Protein AF-A0A1Y3KFP3-F1 (afdb_monomer_lite)

Secondary structure (DSSP, 8-state):
--SHHHHHHHHHHHHHTBGGGGTT--HHHHHHHHHHHHHHHHT-TTTTT-TTS-SEEEEESS-SS-TTS-EE--STTTEEEEEHHHHHHHTT----TTSS-EE-GGG--GGGB--TT--HHHHHHHHHHHHTHHHHHHHHHHHHS----HHHHHHHHHHHHTT-TTSPPPSS---HHHHTTS-HHHHHHHHHHHTT-SS-----GGG-PPPPHHHHHHHHHHHHHHHSPTTHHHHHHHHHHHHHHHHHHHHHHTT-HHHHSSTTS---TT-B---B----TT-TT---HHHHHHHHHHHHTEEE-TTS-EEEE-HHHHHHHHHTT----HHHHHHHHHTTB-GGGSS-BPPPP-HHHHHHTTT-HHHHHHHHHHHHHHHHHHHHHTTSS-HHHHHHHHHHHHHHHHHHHHHHHHHHHTSHHHHTS-PPP----HHHHS-TT-PPPP-

Organism: Pseudomonas putida (NCBI:txid303)

Foldseek 3Di:
DPDPLLVVLLVLCVVLQFLCLAPPDFLVQSVLSVVQVVVLVLLVQCLPPHPPNRQWDWAFLQDCQAPQRKGFHPTNLGTATAGPVLSVVCHRYGFDPLGGDIGGNVRDDPLGGHDPPRDSVNSVVSNCVVRPPRVVVNVVVVVVPPCVDVQLVLLVVLLVLCPPPQWDHDPDRDDSVRSSVDDSVVSQCSSCRRNVHPDRPDPPSVVRQNAALLLRLLVRLVVNLPPPDDDDLNVLSLLLNLLSQLLLQLCVLVVHCNNVSDPPHADLPPWGANQFAQDPVVCPPDDDPVNSVVLSCCQAQNDADPVRHGPGHHSSSLSVCSSSNHDHPLVRNLVSRLSRGDLLRLAIQDAQDDPVLCVVQVVDLVSSLVVSCVSCVVNVCSCVSSVSDDPVSNVVNSVSNLVSNQVNLVVVVVCVCVDCVCVVVVDDDDADDSSSRDRSVPDPPDD

Structure (mmCIF, N/CA/C/O backbone):
data_AF-A0A1Y3KFP3-F1
#
_entry.id   AF-A0A1Y3KFP3-F1
#
loop_
_atom_site.group_PDB
_atom_site.id
_atom_site.type_symbol
_atom_site.label_atom_id
_atom_site.label_alt_id
_atom_site.label_comp_id
_atom_site.label_asym_id
_atom_site.label_entity_id
_atom_site.label_seq_id
_atom_site.pdbx_PDB_ins_code
_atom_site.Cartn_x
_atom_site.Cartn_y
_atom_site.Cartn_z
_atom_site.occupancy
_atom_site.B_iso_or_equiv
_atom_site.auth_seq_id
_atom_site.auth_comp_id
_atom_site.auth_asym_id
_atom_site.auth_atom_id
_atom_site.pdbx_PDB_model_num
ATOM 1 N N . MET A 1 1 ? -2.048 -7.678 27.050 1.00 57.66 1 MET A N 1
ATOM 2 C CA . MET A 1 1 ? -2.570 -6.434 26.429 1.00 57.66 1 MET A CA 1
ATOM 3 C C . MET A 1 1 ? -1.671 -5.205 26.623 1.00 57.66 1 MET A C 1
ATOM 5 O O . MET A 1 1 ? -1.958 -4.173 26.031 1.00 57.66 1 MET A O 1
ATOM 9 N N . GLU A 1 2 ? -0.547 -5.296 27.348 1.00 65.06 2 GLU A N 1
ATOM 10 C CA . GLU A 1 2 ? 0.433 -4.199 27.520 1.00 65.06 2 GLU A CA 1
ATOM 11 C C .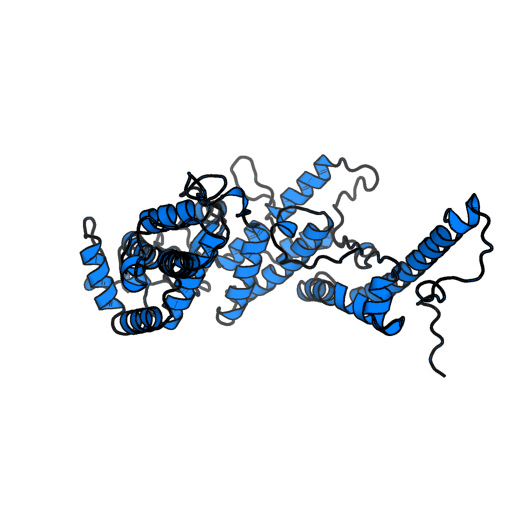 GLU A 1 2 ? 1.351 -3.968 26.297 1.00 65.06 2 GLU A C 1
ATOM 13 O O . GLU A 1 2 ? 2.466 -3.466 26.418 1.00 65.06 2 GLU A O 1
ATOM 18 N N . SER A 1 3 ? 0.913 -4.358 25.097 1.00 78.81 3 SER A N 1
ATOM 19 C CA . SER A 1 3 ? 1.638 -4.103 23.850 1.00 78.81 3 SER A CA 1
ATOM 20 C C . SER A 1 3 ? 1.106 -2.844 23.165 1.00 78.81 3 SER A C 1
ATOM 22 O O . SER A 1 3 ? -0.025 -2.420 23.404 1.00 78.81 3 SER A O 1
ATOM 24 N N . ALA A 1 4 ? 1.898 -2.255 22.264 1.00 84.25 4 ALA A N 1
ATOM 25 C CA . ALA A 1 4 ? 1.463 -1.102 21.472 1.00 84.25 4 ALA A CA 1
ATOM 26 C C . ALA A 1 4 ? 0.189 -1.404 20.655 1.00 84.25 4 ALA A C 1
ATOM 28 O O . ALA A 1 4 ? -0.710 -0.566 20.581 1.00 84.25 4 ALA A O 1
ATOM 29 N N . PHE A 1 5 ? 0.078 -2.623 20.114 1.00 88.94 5 PHE A N 1
ATOM 30 C CA . PHE A 1 5 ? -1.123 -3.090 19.423 1.00 88.94 5 PHE A CA 1
ATOM 31 C C . PHE A 1 5 ? -2.320 -3.258 20.371 1.00 88.94 5 PHE A C 1
ATOM 33 O O . PHE A 1 5 ? -3.397 -2.743 20.085 1.00 88.94 5 PHE A O 1
ATOM 40 N N . GLY A 1 6 ? -2.133 -3.884 21.540 1.00 88.94 6 GLY A N 1
ATOM 41 C CA . GLY A 1 6 ? -3.196 -4.010 22.544 1.00 88.94 6 GLY A CA 1
ATOM 42 C C . GLY A 1 6 ? -3.701 -2.650 23.028 1.00 88.94 6 GLY A C 1
ATOM 43 O O . GLY A 1 6 ? -4.903 -2.441 23.200 1.00 88.94 6 GLY A O 1
ATOM 44 N N . GLY A 1 7 ? -2.793 -1.682 23.165 1.00 90.38 7 GLY A N 1
ATOM 45 C CA . GLY A 1 7 ? -3.159 -0.306 23.453 1.00 90.38 7 GLY A CA 1
ATOM 46 C C . GLY A 1 7 ? -3.977 0.337 22.330 1.00 90.38 7 GLY A C 1
ATOM 47 O O . GLY A 1 7 ? -5.015 0.939 22.601 1.00 90.38 7 GLY A O 1
ATOM 48 N N . TRP A 1 8 ? -3.559 0.143 21.081 1.00 93.12 8 TRP A N 1
ATOM 49 C CA . TRP A 1 8 ? -4.282 0.632 19.913 1.00 93.12 8 TRP A CA 1
ATOM 50 C C . TRP A 1 8 ? -5.688 0.018 19.782 1.00 93.12 8 TRP A C 1
ATOM 52 O O . TRP A 1 8 ? -6.617 0.751 19.440 1.00 93.12 8 TRP A O 1
ATOM 62 N N . LEU A 1 9 ? -5.881 -1.266 20.122 1.00 94.56 9 LEU A N 1
ATOM 63 C CA . LEU A 1 9 ? -7.207 -1.903 20.150 1.00 94.56 9 LEU A CA 1
ATOM 64 C C . LEU A 1 9 ? -8.147 -1.208 21.150 1.00 94.56 9 LEU A C 1
ATOM 66 O O . LEU A 1 9 ? -9.296 -0.881 20.842 1.00 94.56 9 LEU A O 1
ATOM 70 N N . ILE A 1 10 ? -7.663 -0.929 22.357 1.00 94.94 10 ILE A N 1
ATOM 71 C CA . ILE A 1 10 ? -8.470 -0.216 23.352 1.00 94.94 10 ILE A CA 1
ATOM 72 C C . ILE A 1 10 ? -8.843 1.180 22.832 1.00 94.94 10 ILE A C 1
ATOM 74 O O . ILE A 1 10 ? -10.002 1.587 22.923 1.00 94.94 10 ILE A O 1
ATOM 78 N N . ASP A 1 11 ? -7.891 1.884 22.217 1.00 94.06 11 ASP A N 1
ATOM 79 C CA . ASP A 1 11 ? -8.125 3.226 21.685 1.00 94.06 11 ASP A CA 1
ATOM 80 C C . ASP A 1 11 ? -9.134 3.223 20.519 1.00 94.06 11 ASP A C 1
ATOM 82 O O . ASP A 1 11 ? -9.954 4.137 20.430 1.00 94.06 11 ASP A O 1
ATOM 86 N N . GLN A 1 12 ? -9.145 2.203 19.647 1.00 95.31 12 GLN A N 1
ATOM 87 C CA . GLN A 1 12 ? -10.178 2.094 18.604 1.00 95.31 12 GLN A CA 1
ATOM 88 C C . GLN A 1 12 ? -11.569 1.853 19.197 1.00 95.31 12 GLN A C 1
ATOM 90 O O . GLN A 1 12 ? -12.522 2.484 18.747 1.00 95.31 12 GLN A O 1
ATOM 95 N N . ALA A 1 13 ? -11.692 1.012 20.229 1.00 96.62 13 ALA A N 1
ATOM 96 C CA . ALA A 1 13 ? -12.974 0.775 20.897 1.00 96.62 13 ALA A CA 1
ATOM 97 C C . ALA A 1 13 ? -13.524 2.065 21.524 1.00 96.62 13 ALA A C 1
ATOM 99 O O . ALA A 1 13 ? -14.696 2.396 21.348 1.00 96.62 13 ALA A O 1
ATOM 100 N N . ILE A 1 14 ? -12.658 2.824 22.209 1.00 96.62 14 ILE A N 1
ATOM 101 C CA . ILE A 1 14 ? -13.006 4.126 22.793 1.00 96.62 14 ILE A CA 1
ATOM 102 C C . ILE A 1 14 ? -13.471 5.088 21.698 1.00 96.62 14 ILE A C 1
ATOM 104 O O . ILE A 1 14 ? -14.526 5.700 21.834 1.00 96.62 14 ILE A O 1
ATOM 108 N N . ARG A 1 15 ? -12.725 5.189 20.590 1.00 94.69 15 ARG A N 1
ATOM 109 C CA . ARG A 1 15 ? -13.080 6.060 19.459 1.00 94.69 15 ARG A CA 1
ATOM 110 C C . ARG A 1 15 ? -14.393 5.661 18.788 1.00 94.69 15 ARG A C 1
ATOM 112 O O . ARG A 1 15 ? -15.120 6.544 18.353 1.00 94.69 15 ARG A O 1
ATOM 119 N N . ALA A 1 16 ? -14.687 4.365 18.707 1.00 96.00 16 ALA A N 1
ATOM 120 C CA . ALA A 1 16 ? -15.948 3.842 18.185 1.00 96.00 16 ALA A CA 1
ATOM 121 C C . ALA A 1 16 ? -17.127 4.025 19.158 1.00 96.00 16 ALA A C 1
ATOM 123 O O . ALA A 1 16 ? -18.282 3.909 18.757 1.00 96.00 16 ALA A O 1
ATOM 124 N N . GLY A 1 17 ? -16.854 4.247 20.449 1.00 96.81 17 GLY A N 1
ATOM 125 C CA . GLY A 1 17 ? -17.867 4.262 21.507 1.00 96.81 17 GLY A CA 1
ATOM 126 C C . GLY A 1 17 ? -18.445 2.878 21.836 1.00 96.81 17 GLY A C 1
ATOM 127 O O . GLY A 1 17 ? -19.454 2.777 22.536 1.00 96.81 17 GLY A O 1
ATOM 128 N N . THR A 1 18 ? -17.845 1.791 21.341 1.00 97.88 18 THR A N 1
ATOM 129 C CA . THR A 1 18 ? -18.325 0.417 21.552 1.00 97.88 18 THR A CA 1
ATOM 130 C C . THR A 1 18 ? -17.238 -0.620 21.269 1.00 97.88 18 THR A C 1
ATOM 132 O O . THR A 1 18 ? -16.435 -0.459 20.351 1.00 97.88 18 THR A O 1
ATOM 135 N N . VAL A 1 19 ? -17.241 -1.732 22.013 1.00 97.62 19 VAL A N 1
ATOM 136 C CA . VAL A 1 19 ? -16.383 -2.896 21.700 1.00 97.62 19 VAL A CA 1
ATOM 137 C C . VAL A 1 19 ? -16.916 -3.722 20.525 1.00 97.62 19 VAL A C 1
ATOM 139 O O . VAL A 1 19 ? -16.177 -4.514 19.950 1.00 97.62 19 VAL A O 1
ATOM 142 N N . GLN A 1 20 ? -18.165 -3.491 20.095 1.00 97.69 20 GLN A N 1
ATOM 143 C CA . GLN A 1 20 ? -18.739 -4.164 18.922 1.00 97.69 20 GLN A CA 1
ATOM 144 C C . GLN A 1 20 ? -18.035 -3.836 17.607 1.00 97.69 20 GLN A C 1
ATOM 146 O O . GLN A 1 20 ? -18.266 -4.531 16.626 1.00 97.69 20 GLN A O 1
ATOM 151 N N . THR A 1 21 ? -17.143 -2.844 17.576 1.00 97.69 21 THR A N 1
ATOM 152 C CA . THR A 1 21 ? -16.279 -2.611 16.413 1.00 97.69 21 THR A CA 1
ATOM 153 C C . THR A 1 21 ? -15.485 -3.868 16.022 1.00 97.69 21 THR A C 1
ATOM 155 O O . THR A 1 21 ? -15.180 -4.064 14.856 1.00 97.69 21 THR A O 1
ATOM 158 N N . TYR A 1 22 ? -15.235 -4.789 16.957 1.00 97.69 22 TYR A N 1
ATOM 159 C CA . TYR A 1 22 ? -14.555 -6.065 16.703 1.00 97.69 22 TYR A CA 1
ATOM 160 C C . TYR A 1 22 ? -15.480 -7.226 16.331 1.00 97.69 22 TYR A C 1
ATOM 162 O O . TYR A 1 22 ? -15.076 -8.383 16.378 1.00 97.69 22 TYR A O 1
ATOM 170 N N . GLN A 1 23 ? -16.750 -6.968 16.026 1.00 96.31 23 GLN A N 1
ATOM 171 C CA . GLN A 1 23 ? -17.697 -8.040 15.744 1.00 96.31 23 GLN A CA 1
ATOM 172 C C . GLN A 1 23 ? -17.232 -8.911 14.567 1.00 96.31 23 GLN A C 1
ATOM 174 O O . GLN A 1 23 ? -16.958 -8.405 13.482 1.00 96.31 23 GLN A O 1
ATOM 179 N N . GLY A 1 24 ? -17.209 -10.228 14.784 1.00 92.94 24 GLY A N 1
ATOM 180 C CA . GLY A 1 24 ? -16.856 -11.214 13.760 1.00 92.94 24 GLY A CA 1
ATOM 181 C C . GLY A 1 24 ? -15.355 -11.406 13.539 1.00 92.94 24 GLY A C 1
ATOM 182 O O . GLY A 1 24 ? -14.994 -12.067 12.573 1.00 92.94 24 GLY A O 1
ATOM 183 N N . ILE A 1 25 ? -14.494 -10.835 14.390 1.00 95.12 25 ILE A N 1
ATOM 184 C CA . ILE A 1 25 ? -13.062 -11.141 14.372 1.00 95.12 25 ILE A CA 1
ATOM 185 C C . ILE A 1 25 ? -12.765 -12.418 15.165 1.00 95.12 25 ILE A C 1
ATOM 187 O O . ILE A 1 25 ? -13.318 -12.619 16.245 1.00 95.12 25 ILE A O 1
ATOM 191 N N . ASP A 1 26 ? -11.876 -13.243 14.629 1.00 94.88 26 ASP A N 1
ATOM 192 C CA . ASP A 1 26 ? -11.312 -14.436 15.256 1.00 94.88 26 ASP A CA 1
ATOM 193 C C . ASP A 1 26 ? -9.840 -14.210 15.656 1.00 94.88 26 ASP A C 1
ATOM 195 O O . ASP A 1 26 ? -9.251 -13.150 15.395 1.00 94.88 26 ASP A O 1
ATOM 199 N N . ALA A 1 27 ? -9.225 -15.202 16.303 1.00 93.69 27 ALA A N 1
ATOM 200 C CA . ALA A 1 27 ? -7.817 -15.150 16.697 1.00 93.69 27 ALA A CA 1
ATOM 201 C C . ALA A 1 27 ? -6.873 -14.895 15.503 1.00 93.69 27 ALA A C 1
ATOM 203 O O . ALA A 1 27 ? -5.928 -14.106 15.606 1.00 93.69 27 ALA A O 1
ATOM 204 N N . GLU A 1 28 ? -7.148 -15.495 14.339 1.00 93.56 28 GLU A N 1
ATOM 205 C CA . GLU A 1 28 ? -6.372 -15.255 13.118 1.00 93.56 28 GLU A CA 1
ATOM 206 C C . GLU A 1 28 ? -6.502 -13.797 12.646 1.00 93.56 28 GLU A C 1
ATOM 208 O O . GLU A 1 28 ? -5.515 -13.148 12.281 1.00 93.56 28 GLU A O 1
ATOM 213 N N . GLY A 1 29 ? -7.710 -13.243 12.698 1.00 94.50 29 GLY A N 1
ATOM 214 C CA . GLY A 1 29 ? -7.989 -11.848 12.407 1.00 94.50 29 GLY A CA 1
ATOM 215 C C . GLY A 1 29 ? -7.211 -10.899 13.316 1.00 94.50 29 GLY A C 1
ATOM 216 O O . GLY A 1 29 ? -6.668 -9.906 12.825 1.00 94.50 29 GLY A O 1
ATOM 217 N N . LEU A 1 30 ? -7.086 -11.221 14.608 1.00 95.06 30 LEU A N 1
ATOM 218 C CA . LEU A 1 30 ? -6.266 -10.460 15.557 1.00 95.06 30 LEU A CA 1
ATOM 219 C C . LEU A 1 30 ? -4.775 -10.497 15.187 1.00 95.06 30 LEU A C 1
ATOM 221 O O . LEU A 1 30 ? -4.135 -9.443 15.179 1.00 95.06 30 LEU A O 1
ATOM 225 N N . HIS A 1 31 ? -4.232 -11.654 14.787 1.00 92.69 31 HIS A N 1
ATOM 226 C CA . HIS A 1 31 ? -2.849 -11.756 14.288 1.00 92.69 31 HIS A CA 1
ATOM 227 C C . HIS A 1 31 ? -2.620 -10.934 13.024 1.00 92.69 31 HIS A C 1
ATOM 229 O O . HIS A 1 31 ? -1.636 -10.197 12.921 1.00 92.69 31 HIS A O 1
ATOM 235 N N . ARG A 1 32 ? -3.542 -11.019 12.058 1.00 93.81 32 ARG A N 1
ATOM 236 C CA . ARG A 1 32 ? -3.477 -10.225 10.823 1.00 93.81 32 ARG A CA 1
ATOM 237 C C . ARG A 1 32 ? -3.508 -8.730 11.136 1.00 93.81 32 ARG A C 1
ATOM 239 O O . ARG A 1 32 ? -2.790 -7.956 10.509 1.00 93.81 32 ARG A O 1
ATOM 246 N N . MET A 1 33 ? -4.298 -8.321 12.124 1.00 94.50 33 MET A N 1
ATOM 247 C CA . MET A 1 33 ? -4.354 -6.938 12.581 1.00 94.50 33 MET A CA 1
ATOM 248 C C . MET A 1 33 ? -3.086 -6.466 13.300 1.00 94.50 33 MET A C 1
ATOM 250 O O . MET A 1 33 ? -2.658 -5.338 13.051 1.00 94.50 33 MET A O 1
ATOM 254 N N . ASP A 1 34 ? -2.467 -7.292 14.145 1.00 93.31 34 ASP A N 1
ATOM 255 C CA . ASP A 1 34 ? -1.180 -6.957 14.773 1.00 93.31 34 ASP A CA 1
ATOM 256 C C . ASP A 1 34 ? -0.083 -6.811 13.708 1.00 93.31 34 ASP A C 1
ATOM 258 O O . ASP A 1 34 ? 0.639 -5.811 13.656 1.00 93.31 34 ASP A O 1
ATOM 262 N N . ALA A 1 35 ? -0.031 -7.748 12.755 1.00 91.62 35 ALA A N 1
ATOM 263 C CA . ALA A 1 35 ? 0.877 -7.676 11.614 1.00 91.62 35 ALA A CA 1
ATOM 264 C C . ALA A 1 35 ? 0.661 -6.396 10.788 1.00 91.62 35 ALA A C 1
ATOM 266 O O . ALA A 1 35 ? 1.630 -5.727 10.420 1.00 91.62 35 ALA A O 1
ATOM 267 N N . GLN A 1 36 ? -0.598 -6.021 10.554 1.00 93.50 36 GLN A N 1
ATOM 268 C CA . GLN A 1 36 ? -0.982 -4.805 9.844 1.00 93.50 36 GLN A CA 1
ATOM 269 C C . GLN A 1 36 ? -0.565 -3.537 10.609 1.00 93.50 36 GLN A C 1
ATOM 271 O O . GLN A 1 36 ? 0.007 -2.612 10.028 1.00 93.50 36 GLN A O 1
ATOM 276 N N . TYR A 1 37 ? -0.777 -3.507 11.926 1.00 93.12 37 TYR A N 1
ATOM 277 C CA . TYR A 1 37 ? -0.321 -2.425 12.798 1.00 93.12 37 TYR A CA 1
ATOM 278 C C . TYR A 1 37 ? 1.205 -2.273 12.756 1.00 93.12 37 TYR A C 1
ATOM 280 O O . TYR A 1 37 ? 1.731 -1.168 12.569 1.00 93.12 37 TYR A O 1
ATOM 288 N N . ALA A 1 38 ? 1.931 -3.387 12.860 1.00 90.19 38 ALA A N 1
ATOM 289 C CA . ALA A 1 38 ? 3.382 -3.406 12.750 1.00 90.19 38 ALA A CA 1
ATOM 290 C C . ALA A 1 38 ? 3.859 -2.956 11.358 1.00 90.19 38 ALA A C 1
ATOM 292 O O . ALA A 1 38 ? 4.837 -2.210 11.261 1.00 90.19 38 ALA A O 1
ATOM 293 N N . TYR A 1 39 ? 3.173 -3.367 10.288 1.00 92.44 39 TYR A N 1
ATOM 294 C CA . TYR A 1 39 ? 3.467 -2.954 8.916 1.00 92.44 39 TYR A CA 1
ATOM 295 C C . TYR A 1 39 ? 3.343 -1.434 8.743 1.00 92.44 39 TYR A C 1
ATOM 297 O O . TYR A 1 39 ? 4.305 -0.800 8.303 1.00 92.44 39 TYR A O 1
ATOM 305 N N . THR A 1 40 ? 2.247 -0.814 9.201 1.00 91.94 40 THR A N 1
ATOM 306 C CA . THR A 1 40 ? 2.086 0.651 9.158 1.00 91.94 40 THR A CA 1
ATOM 307 C C . THR A 1 40 ? 3.248 1.371 9.851 1.00 91.94 40 THR A C 1
ATOM 309 O O . THR A 1 40 ? 3.773 2.360 9.338 1.00 91.94 40 THR A O 1
ATOM 312 N N . LYS A 1 41 ? 3.717 0.863 11.000 1.00 87.69 41 LYS A N 1
ATOM 313 C CA . LYS A 1 41 ? 4.857 1.460 11.718 1.00 87.69 41 LYS A CA 1
ATOM 314 C C . LYS A 1 41 ? 6.199 1.250 11.013 1.00 87.69 41 LYS A C 1
ATOM 316 O O . LYS A 1 41 ? 7.036 2.153 11.055 1.00 87.69 41 LYS A O 1
ATOM 321 N N . LYS A 1 42 ? 6.375 0.130 10.303 1.00 87.81 42 LYS A N 1
ATOM 322 C CA . LYS A 1 42 ? 7.539 -0.164 9.442 1.00 87.81 42 LYS A CA 1
ATOM 323 C C . LYS A 1 42 ? 7.566 0.632 8.133 1.00 87.81 42 LYS A C 1
ATOM 325 O O . LYS A 1 42 ? 8.570 0.574 7.424 1.00 87.81 42 LYS A O 1
ATOM 330 N N . CYS A 1 43 ? 6.507 1.372 7.806 1.00 87.81 43 CYS A N 1
ATOM 331 C CA . CYS A 1 43 ? 6.516 2.335 6.701 1.00 87.81 43 CYS A CA 1
ATOM 332 C C . CYS A 1 43 ? 7.200 3.661 7.086 1.00 87.81 43 CYS A C 1
ATOM 334 O O . CYS A 1 43 ? 7.413 4.516 6.232 1.00 87.81 43 CYS A O 1
ATOM 336 N N . PHE A 1 44 ? 7.531 3.845 8.373 1.00 84.44 44 PHE A N 1
ATOM 337 C CA . PHE A 1 44 ? 8.316 4.967 8.905 1.00 84.44 44 PHE A CA 1
ATOM 338 C C . PHE A 1 44 ? 7.792 6.371 8.569 1.00 84.44 44 PHE A C 1
ATOM 340 O O . PHE A 1 44 ? 8.511 7.347 8.722 1.00 84.44 44 PHE A O 1
ATOM 347 N N . GLY A 1 45 ? 6.508 6.516 8.224 1.00 80.50 45 GLY A N 1
ATOM 348 C CA . GLY A 1 45 ? 5.902 7.809 7.872 1.00 80.50 45 GLY A CA 1
ATOM 349 C C . GLY A 1 45 ? 5.934 8.883 8.970 1.00 80.50 45 GLY A C 1
ATOM 350 O O . GLY A 1 45 ? 5.539 10.016 8.720 1.00 80.50 45 GLY A O 1
ATOM 351 N N . TRP A 1 46 ? 6.364 8.534 10.182 1.00 78.94 46 TRP A N 1
ATOM 352 C CA . TRP A 1 46 ? 6.524 9.419 11.337 1.00 78.94 46 TRP A CA 1
ATOM 353 C C . TRP A 1 46 ? 7.938 10.008 11.466 1.00 78.94 46 TRP A C 1
ATOM 355 O O . TRP A 1 46 ? 8.132 10.921 12.267 1.00 78.94 46 TRP A O 1
ATOM 365 N N . VAL A 1 47 ? 8.919 9.501 10.708 1.00 75.12 47 VAL A N 1
ATOM 366 C CA . VAL A 1 47 ? 10.340 9.863 10.835 1.00 75.12 47 VAL A CA 1
ATOM 367 C C . VAL A 1 47 ? 10.576 11.356 10.593 1.00 75.12 47 VAL A C 1
ATOM 369 O O . VAL A 1 47 ? 11.200 12.010 11.423 1.00 75.12 47 VAL A O 1
ATOM 372 N N . ASP A 1 48 ? 10.012 11.918 9.524 1.00 68.81 48 ASP A N 1
ATOM 373 C CA . ASP A 1 48 ? 10.312 13.300 9.119 1.00 68.81 48 ASP A CA 1
ATOM 374 C C . ASP A 1 48 ? 9.508 14.362 9.889 1.00 68.81 48 ASP A C 1
ATOM 376 O O . ASP A 1 48 ? 9.910 15.521 9.975 1.00 68.81 48 ASP A O 1
ATOM 380 N N . LYS A 1 49 ? 8.337 13.997 10.429 1.00 67.56 49 LYS A N 1
ATOM 381 C CA . LYS A 1 49 ? 7.367 14.952 11.009 1.00 67.56 49 LYS A CA 1
ATOM 382 C C . LYS A 1 49 ? 7.060 14.726 12.490 1.00 67.56 49 LYS A C 1
ATOM 384 O O . LYS A 1 49 ? 6.317 15.517 13.076 1.00 67.56 49 LYS A O 1
ATOM 389 N N . GLY A 1 50 ? 7.632 13.683 13.087 1.00 64.12 50 GLY A N 1
ATOM 390 C CA . GLY A 1 50 ? 7.355 13.252 14.452 1.00 64.12 50 GLY A CA 1
ATOM 391 C C . GLY A 1 50 ? 6.082 12.409 14.577 1.00 64.12 50 GLY A C 1
ATOM 392 O O . GLY A 1 50 ? 5.227 12.375 13.687 1.00 64.12 50 GLY A O 1
ATOM 393 N N . GLN A 1 51 ? 5.957 11.722 15.717 1.00 62.88 51 GLN A N 1
ATOM 394 C CA . GLN A 1 51 ? 4.791 10.892 16.028 1.00 62.88 51 GLN A CA 1
ATOM 395 C C . GLN A 1 51 ? 3.505 11.730 16.045 1.00 62.88 51 GLN A C 1
ATOM 397 O O . GLN A 1 51 ? 3.453 12.799 16.651 1.00 62.88 51 GLN A O 1
ATOM 402 N N . GLY A 1 52 ? 2.460 11.239 15.376 1.00 61.50 52 GLY A N 1
ATOM 403 C CA . GLY A 1 52 ? 1.157 11.911 15.290 1.00 61.50 52 GLY A CA 1
ATOM 404 C C . GLY A 1 52 ? 0.987 12.790 14.047 1.00 61.50 52 GLY A C 1
ATOM 405 O O . GLY A 1 52 ? -0.128 13.217 13.751 1.00 61.50 52 GLY A O 1
ATOM 406 N N . LYS A 1 53 ? 2.058 12.999 13.273 1.00 72.12 53 LYS A N 1
ATOM 407 C CA . LYS A 1 53 ? 2.022 13.585 11.920 1.00 72.12 53 LYS A CA 1
ATOM 408 C C . LYS A 1 53 ? 2.441 12.565 10.859 1.00 72.12 53 LYS A C 1
ATOM 410 O O . LYS A 1 53 ? 2.982 12.932 9.816 1.00 72.12 53 LYS A O 1
ATOM 415 N N . ASP A 1 54 ? 2.189 11.292 11.162 1.00 84.38 54 ASP A N 1
ATOM 416 C CA . ASP A 1 54 ? 2.538 10.136 10.350 1.00 84.38 54 ASP A CA 1
ATOM 417 C C . ASP A 1 54 ? 1.975 10.300 8.927 1.00 84.38 54 ASP A C 1
ATOM 419 O O . ASP A 1 54 ? 0.789 10.581 8.742 1.00 84.38 54 ASP A O 1
ATOM 423 N N . LEU A 1 55 ? 2.817 10.092 7.912 1.00 91.31 55 LEU A N 1
ATOM 424 C CA . LEU A 1 55 ? 2.397 10.053 6.509 1.00 91.31 55 LEU A CA 1
ATOM 425 C C . LEU A 1 55 ? 1.396 8.919 6.240 1.00 91.31 55 LEU A C 1
ATOM 427 O O . LEU A 1 55 ? 0.523 9.052 5.379 1.00 91.31 55 LEU A O 1
ATOM 431 N N . PHE A 1 56 ? 1.518 7.831 7.000 1.00 94.25 56 PHE A N 1
ATOM 432 C CA . PHE A 1 56 ? 0.719 6.621 6.877 1.00 94.25 56 PHE A CA 1
ATOM 433 C C . PHE A 1 56 ? -0.109 6.378 8.132 1.00 94.25 56 PHE A C 1
ATOM 435 O O . PHE A 1 56 ? 0.373 6.556 9.251 1.00 94.25 56 PHE A O 1
ATOM 442 N N . GLN A 1 57 ? -1.352 5.946 7.948 1.00 93.00 57 GLN A N 1
ATOM 443 C CA . GLN A 1 57 ? -2.274 5.622 9.033 1.00 93.00 57 GLN A CA 1
ATOM 444 C C . GLN A 1 57 ? -3.024 4.330 8.724 1.00 93.00 57 GLN A C 1
ATOM 446 O O . GLN A 1 57 ? -3.214 3.985 7.562 1.00 93.00 57 GLN A O 1
ATOM 451 N N . LEU A 1 58 ? -3.502 3.652 9.769 1.00 94.25 58 LEU A N 1
ATOM 452 C CA . LEU A 1 58 ? -4.529 2.628 9.606 1.00 94.25 58 LEU A CA 1
ATOM 453 C C . LEU A 1 58 ? -5.864 3.312 9.308 1.00 94.25 58 LEU A C 1
ATOM 455 O O . LEU A 1 58 ? -6.459 3.965 10.171 1.00 94.25 58 LEU A O 1
ATOM 459 N N . CYS A 1 59 ? -6.294 3.187 8.064 1.00 95.56 59 CYS A N 1
ATOM 460 C CA . CYS A 1 59 ? -7.524 3.738 7.528 1.00 95.56 59 CYS A CA 1
ATOM 461 C C . CYS A 1 59 ? -8.605 2.664 7.577 1.00 95.56 59 CYS A C 1
ATOM 463 O O . CYS A 1 59 ? -8.346 1.518 7.220 1.00 95.56 59 CYS A O 1
ATOM 465 N N . HIS A 1 60 ? -9.808 3.032 8.017 1.00 95.69 60 HIS A N 1
ATOM 466 C CA . HIS A 1 60 ? -10.961 2.146 7.884 1.00 95.69 60 HIS A CA 1
ATOM 467 C C . HIS A 1 60 ? -11.606 2.368 6.523 1.00 95.69 60 HIS A C 1
ATOM 469 O O . HIS A 1 60 ? -11.700 3.520 6.118 1.00 95.69 60 HIS A O 1
ATOM 475 N N . VAL A 1 61 ? -12.082 1.312 5.862 1.00 96.50 61 VAL A N 1
ATOM 476 C CA . VAL A 1 61 ? -12.876 1.405 4.624 1.00 96.50 61 VAL A CA 1
ATOM 477 C C . VAL A 1 61 ? -14.217 2.072 4.935 1.00 96.50 61 VAL A C 1
ATOM 479 O O . VAL A 1 61 ? -14.471 3.189 4.486 1.00 96.50 61 VAL A O 1
ATOM 482 N N . GLN A 1 62 ? -15.036 1.435 5.777 1.00 95.25 62 GLN A N 1
ATOM 483 C CA . GLN A 1 62 ? -16.207 2.070 6.387 1.00 95.25 62 GLN A CA 1
ATOM 484 C C . GLN A 1 62 ? -15.770 2.932 7.577 1.00 95.25 62 GLN A C 1
ATOM 486 O O . GLN A 1 62 ? -15.017 2.435 8.413 1.00 95.25 62 GLN A O 1
ATOM 491 N N . PRO A 1 63 ? -16.225 4.190 7.714 1.00 94.56 63 PRO A N 1
ATOM 492 C CA . PRO A 1 63 ? -15.820 5.044 8.826 1.00 94.56 63 PRO A CA 1
ATOM 493 C C . PRO A 1 63 ? -16.032 4.375 10.187 1.00 94.56 63 PRO A C 1
ATOM 495 O O . PRO A 1 63 ? -17.104 3.839 10.456 1.00 94.56 63 PRO A O 1
ATOM 498 N N . LEU A 1 64 ? -15.035 4.467 11.074 1.00 95.19 64 LEU A N 1
ATOM 499 C CA . LEU A 1 64 ? -15.139 3.930 12.438 1.00 95.19 64 LEU A CA 1
ATOM 500 C C . LEU A 1 64 ? -16.357 4.497 13.185 1.00 95.19 64 LEU A C 1
ATOM 502 O O . LEU A 1 64 ? -17.012 3.782 13.933 1.00 95.19 64 LEU A O 1
ATOM 506 N N . VAL A 1 65 ? -16.673 5.772 12.942 1.00 95.25 65 VAL A N 1
ATOM 507 C CA . VAL A 1 65 ? -17.915 6.417 13.379 1.00 95.25 65 VAL A CA 1
ATOM 508 C C . VAL A 1 65 ? -18.546 7.102 12.171 1.00 95.25 65 VAL A C 1
ATOM 510 O O . VAL A 1 65 ? -18.066 8.145 11.713 1.00 95.25 65 VAL A O 1
ATOM 513 N N . GLY A 1 66 ? -19.592 6.488 11.627 1.00 92.50 66 GLY A N 1
ATOM 514 C CA . GLY A 1 66 ? -20.371 7.006 10.508 1.00 92.50 66 GLY A CA 1
ATOM 515 C C . GLY A 1 66 ? -21.259 8.184 10.910 1.00 92.50 66 GLY A C 1
ATOM 516 O O . GLY A 1 66 ? -21.656 8.337 12.065 1.00 92.50 66 GLY A O 1
ATOM 517 N N . ARG A 1 67 ? -21.602 9.040 9.939 1.00 90.69 67 ARG A N 1
ATOM 518 C CA . ARG A 1 67 ? -22.534 10.169 10.154 1.00 90.69 67 ARG A CA 1
ATOM 519 C C . ARG A 1 67 ? -23.956 9.726 10.490 1.00 90.69 67 ARG A C 1
ATOM 521 O O . ARG A 1 67 ? -24.692 10.475 11.117 1.00 90.69 67 ARG A O 1
ATOM 528 N N . ASP A 1 68 ? -24.325 8.534 10.053 1.00 89.62 68 ASP A N 1
ATOM 529 C CA . ASP A 1 68 ? -25.597 7.865 10.318 1.00 89.62 68 ASP A CA 1
ATOM 530 C C . ASP A 1 68 ? -25.606 7.109 11.663 1.00 89.62 68 ASP A C 1
ATOM 532 O O . ASP A 1 68 ? -26.576 6.427 11.985 1.00 89.62 68 ASP A O 1
ATOM 536 N N . GLY A 1 69 ? -24.527 7.209 12.450 1.00 90.94 69 GLY A N 1
ATOM 537 C CA . GLY A 1 69 ? -24.351 6.469 13.698 1.00 90.94 69 GLY A CA 1
ATOM 538 C C . GLY A 1 69 ? -23.940 5.007 13.501 1.00 90.94 69 GLY A C 1
ATOM 539 O O . GLY A 1 69 ? -23.894 4.262 14.481 1.00 90.94 69 GLY A O 1
ATOM 540 N N . SER A 1 70 ? -23.647 4.577 12.268 1.00 94.38 70 SER A N 1
ATOM 541 C CA . SER A 1 70 ? -23.015 3.277 12.027 1.00 94.38 70 SER A CA 1
ATOM 542 C C . SER A 1 70 ? -21.583 3.235 12.573 1.00 94.38 70 SER A C 1
ATOM 544 O O . SER A 1 70 ? -20.920 4.262 12.740 1.00 94.38 70 SER A O 1
ATOM 546 N N . VAL A 1 71 ? -21.101 2.029 12.865 1.00 96.81 71 VAL A N 1
ATOM 547 C CA . VAL A 1 71 ? -19.734 1.774 13.339 1.00 96.81 71 VAL A CA 1
ATOM 548 C C . VAL A 1 71 ? -19.050 0.837 12.354 1.00 96.81 71 VAL A C 1
ATOM 550 O O . VAL A 1 71 ? -19.450 -0.320 12.220 1.00 96.81 71 VAL A O 1
ATOM 553 N N . GLY A 1 72 ? -18.044 1.333 11.634 1.00 96.69 72 GLY A N 1
ATOM 554 C CA . GLY A 1 72 ? -17.195 0.516 10.769 1.00 96.69 72 GLY A CA 1
ATOM 555 C C . GLY A 1 72 ? -16.431 -0.529 11.578 1.00 96.69 72 GLY A C 1
ATOM 556 O O . GLY A 1 72 ? -15.867 -0.207 12.619 1.00 96.69 72 GLY A O 1
ATOM 557 N N . LEU A 1 73 ? -16.399 -1.773 11.101 1.00 97.00 73 LEU A N 1
ATOM 558 C CA . LEU A 1 73 ? -15.731 -2.865 11.805 1.00 97.00 73 LEU A CA 1
ATOM 559 C C . LEU A 1 73 ? -14.208 -2.694 11.802 1.00 97.00 73 LEU A C 1
ATOM 561 O O . LEU A 1 73 ? -13.595 -2.306 10.813 1.00 97.00 73 LEU A O 1
ATOM 565 N N . THR A 1 74 ? -13.567 -3.045 12.899 1.00 96.81 74 THR A N 1
ATOM 566 C CA . THR A 1 74 ? -12.119 -3.045 13.066 1.00 96.81 74 THR A CA 1
ATOM 567 C C . THR A 1 74 ? -11.612 -4.465 12.793 1.00 96.81 74 THR A C 1
ATOM 569 O O . THR A 1 74 ? -11.292 -5.207 13.715 1.00 96.81 74 THR A O 1
ATOM 572 N N . THR A 1 75 ? -11.607 -4.857 11.513 1.00 95.38 75 THR A N 1
ATOM 573 C CA . THR A 1 75 ? -11.204 -6.190 11.016 1.00 95.38 75 THR A CA 1
ATOM 574 C C . THR A 1 75 ? -10.189 -6.075 9.868 1.00 95.38 75 THR A C 1
ATOM 576 O O . THR A 1 75 ? -10.116 -5.021 9.225 1.00 95.38 75 THR A O 1
ATOM 579 N N . PRO A 1 76 ? -9.420 -7.137 9.541 1.00 94.88 76 PRO A N 1
ATOM 580 C CA . PRO A 1 76 ? -8.416 -7.088 8.469 1.00 94.88 76 PRO A CA 1
ATOM 581 C C . PRO A 1 76 ? -8.953 -6.670 7.092 1.00 94.88 76 PRO A C 1
ATOM 583 O O . PRO A 1 76 ? -8.241 -6.011 6.337 1.00 94.88 76 PRO A O 1
ATOM 586 N N . GLY A 1 77 ? -10.196 -7.045 6.766 1.00 94.12 77 GLY A N 1
ATOM 587 C CA . GLY A 1 77 ? -10.856 -6.699 5.499 1.00 94.12 77 GLY A CA 1
ATOM 588 C C . GLY A 1 77 ? -11.448 -5.288 5.456 1.00 94.12 77 GLY A C 1
ATOM 589 O O . GLY A 1 77 ? -11.871 -4.835 4.399 1.00 94.12 77 GLY A O 1
ATOM 590 N N . ASN A 1 78 ? -11.483 -4.584 6.589 1.00 96.00 78 ASN A N 1
ATOM 591 C CA . ASN A 1 78 ? -12.040 -3.236 6.692 1.00 96.00 78 ASN A CA 1
ATOM 592 C C . ASN A 1 78 ? -10.987 -2.190 7.092 1.00 96.00 78 ASN A C 1
ATOM 594 O O . ASN A 1 78 ? -11.328 -1.029 7.302 1.00 96.00 78 ASN A O 1
ATOM 598 N N . LEU A 1 79 ? -9.717 -2.588 7.186 1.00 96.06 79 LEU A N 1
ATOM 599 C CA . LEU A 1 79 ? -8.583 -1.747 7.558 1.00 96.06 79 LEU A CA 1
ATOM 600 C C . LEU A 1 79 ? -7.461 -1.876 6.540 1.00 96.06 79 LEU A C 1
ATOM 602 O O . LEU A 1 79 ? -7.175 -2.985 6.106 1.00 96.06 79 LEU A O 1
ATOM 606 N N . PHE A 1 80 ? -6.775 -0.780 6.225 1.00 97.44 80 PHE A N 1
ATOM 607 C CA . PHE A 1 80 ? -5.575 -0.771 5.380 1.00 97.44 80 PHE A CA 1
ATOM 608 C C . PHE A 1 80 ? -4.609 0.342 5.790 1.00 97.44 80 PHE A C 1
ATOM 610 O O . PHE A 1 80 ? -5.010 1.316 6.429 1.00 97.44 80 PHE A O 1
ATOM 617 N N . THR A 1 81 ? -3.330 0.226 5.430 1.00 97.38 81 THR A N 1
ATOM 618 C CA . THR A 1 81 ? -2.371 1.330 5.584 1.00 97.38 81 THR A CA 1
ATOM 619 C C . THR A 1 81 ? -2.559 2.345 4.459 1.00 97.38 81 THR A C 1
ATOM 621 O O . THR A 1 81 ? -2.140 2.123 3.329 1.00 97.38 81 THR A O 1
ATOM 624 N N . GLY A 1 82 ? -3.193 3.477 4.747 1.00 96.38 82 GLY A N 1
ATOM 625 C CA . GLY A 1 82 ? -3.446 4.530 3.763 1.00 96.38 82 GLY A CA 1
ATOM 626 C C . GLY A 1 82 ? -2.611 5.787 3.989 1.00 96.38 82 GLY A C 1
ATOM 627 O O . GLY A 1 82 ? -1.943 5.954 5.013 1.00 96.38 82 GLY A O 1
ATOM 628 N N . VAL A 1 83 ? -2.690 6.718 3.037 1.00 95.69 83 VAL A N 1
ATOM 629 C CA . VAL A 1 83 ? -2.088 8.049 3.157 1.00 95.69 83 VAL A CA 1
ATOM 630 C C . VAL A 1 83 ? -2.940 8.896 4.101 1.00 95.69 83 VAL A C 1
ATOM 632 O O . VAL A 1 83 ? -4.131 9.128 3.862 1.00 95.69 83 VAL A O 1
ATOM 635 N N . ALA A 1 84 ? -2.318 9.407 5.163 1.00 93.56 84 ALA A N 1
ATOM 636 C CA . ALA A 1 84 ? -2.992 10.127 6.241 1.00 93.56 84 ALA A CA 1
ATOM 637 C C . ALA A 1 84 ? -3.792 11.337 5.740 1.00 93.56 84 ALA A C 1
ATOM 639 O O . ALA A 1 84 ? -4.946 11.525 6.118 1.00 93.56 84 ALA A O 1
ATOM 640 N N . LEU A 1 85 ? -3.205 12.134 4.840 1.00 92.31 85 LEU A N 1
ATOM 641 C CA . LEU A 1 85 ? -3.855 13.320 4.277 1.00 92.31 85 LEU A CA 1
ATOM 642 C C . LEU A 1 85 ? -5.150 12.968 3.531 1.00 92.31 85 LEU A C 1
ATOM 644 O O . LEU A 1 85 ? -6.155 13.663 3.661 1.00 92.31 85 LEU A O 1
ATOM 648 N N . LEU A 1 86 ? -5.132 11.893 2.743 1.00 94.00 86 LEU A N 1
ATOM 649 C CA . LEU A 1 86 ? -6.290 11.459 1.964 1.00 94.00 86 LEU A CA 1
ATOM 650 C C . LEU A 1 86 ? -7.380 10.874 2.870 1.00 94.00 86 LEU A C 1
ATOM 652 O O . LEU A 1 86 ? -8.556 11.188 2.696 1.00 94.00 86 LEU A O 1
ATOM 656 N N . ASN A 1 87 ? -6.985 10.126 3.903 1.00 94.06 87 ASN A N 1
ATOM 657 C CA . ASN A 1 87 ? -7.896 9.610 4.923 1.00 94.06 87 ASN A CA 1
ATOM 658 C C . ASN A 1 87 ? -8.605 10.747 5.676 1.00 94.06 87 ASN A C 1
ATOM 660 O O . ASN A 1 87 ? -9.823 10.742 5.832 1.00 94.06 87 ASN A O 1
ATOM 664 N N . GLN A 1 88 ? -7.860 11.782 6.073 1.00 91.94 88 GLN A N 1
ATOM 665 C CA . GLN A 1 88 ? -8.416 12.965 6.736 1.00 91.94 88 GLN A CA 1
ATOM 666 C C . GLN A 1 88 ? -9.388 13.739 5.833 1.00 91.94 88 GLN A C 1
ATOM 668 O O . GLN A 1 88 ? -10.429 14.192 6.305 1.00 91.94 88 GLN A O 1
ATOM 673 N N . LYS A 1 89 ? -9.093 13.857 4.528 1.00 90.69 89 LYS A N 1
ATOM 674 C CA . LYS A 1 89 ? -10.003 14.478 3.544 1.00 90.69 89 LYS A CA 1
ATOM 675 C C . LYS A 1 89 ? -11.311 13.697 3.370 1.00 90.69 89 LYS A C 1
ATOM 677 O O . LYS A 1 89 ? -12.364 14.307 3.129 1.00 90.69 89 LYS A O 1
ATOM 682 N N . GLN A 1 90 ? -11.258 12.368 3.470 1.00 90.69 90 GLN A N 1
ATOM 683 C CA . GLN A 1 90 ? -12.454 11.527 3.453 1.00 90.69 90 GLN A CA 1
ATOM 684 C C . GLN A 1 90 ? -13.254 11.692 4.751 1.00 90.69 90 GLN A C 1
ATOM 686 O O . GLN A 1 90 ? -14.465 11.925 4.706 1.00 90.69 90 GLN A O 1
ATOM 691 N N . GLY A 1 91 ? -12.577 11.665 5.900 1.00 90.62 91 GLY A N 1
ATOM 692 C CA . GLY A 1 91 ? -13.197 11.842 7.208 1.00 90.62 91 GLY A CA 1
ATOM 693 C C . GLY A 1 91 ? -14.245 10.763 7.489 1.00 90.62 91 GLY A C 1
ATOM 6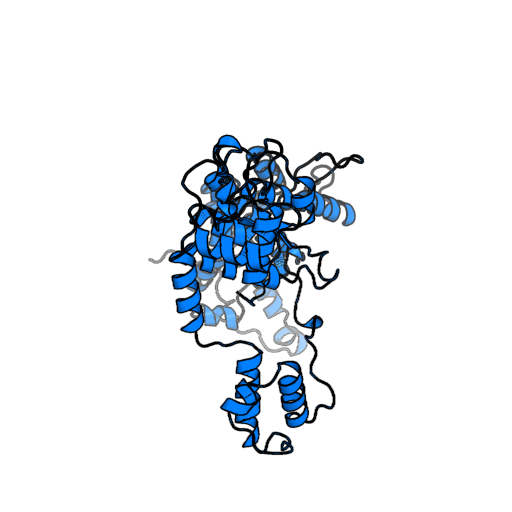94 O O . GLY A 1 91 ? -14.003 9.582 7.277 1.00 90.62 91 GLY A O 1
ATOM 695 N N . ASN A 1 92 ? -15.425 11.175 7.956 1.00 91.81 92 ASN A N 1
ATOM 696 C CA . ASN A 1 92 ? -16.544 10.281 8.279 1.00 91.81 92 ASN A CA 1
ATOM 697 C C . ASN A 1 92 ? -17.610 10.188 7.173 1.00 91.81 92 ASN A C 1
ATOM 699 O O . ASN A 1 92 ? -18.761 9.842 7.444 1.00 91.81 92 ASN A O 1
ATOM 703 N N . LYS A 1 93 ? -17.271 10.578 5.940 1.00 90.31 93 LYS A N 1
ATOM 704 C CA . LYS A 1 93 ? -18.208 10.490 4.816 1.00 90.31 93 LYS A CA 1
ATOM 705 C C . LYS A 1 93 ? -18.536 9.018 4.536 1.00 90.31 93 LYS A C 1
ATOM 707 O O . LYS A 1 93 ? -17.623 8.192 4.589 1.00 90.31 93 LYS A O 1
ATOM 712 N N . PRO A 1 94 ? -19.802 8.700 4.219 1.00 86.31 94 PRO A N 1
ATOM 713 C CA . PRO A 1 94 ? -20.177 7.341 3.861 1.00 86.31 94 PRO A CA 1
ATOM 714 C C . PRO A 1 94 ? -19.401 6.888 2.622 1.00 86.31 94 PRO A C 1
ATOM 716 O O . PRO A 1 94 ? -19.080 7.695 1.743 1.00 86.31 94 PRO A O 1
ATOM 719 N N . VAL A 1 95 ? -19.107 5.595 2.572 1.00 91.88 95 VAL A N 1
ATOM 720 C CA . VAL A 1 95 ? -18.569 4.922 1.385 1.00 91.88 95 VAL A CA 1
ATOM 721 C C . VAL A 1 95 ? -19.657 4.037 0.781 1.00 91.88 95 VAL A C 1
ATOM 723 O O . VAL A 1 95 ? -20.774 3.970 1.300 1.00 91.88 95 VAL A O 1
ATOM 726 N N . ASN A 1 96 ? -19.371 3.392 -0.347 1.00 92.12 96 ASN A N 1
ATOM 727 C CA . ASN A 1 96 ? -20.376 2.582 -1.020 1.00 92.12 96 ASN A CA 1
ATOM 728 C C . ASN A 1 96 ? -20.825 1.389 -0.162 1.00 92.12 96 ASN A C 1
ATOM 730 O O . ASN A 1 96 ? -20.020 0.769 0.526 1.00 92.12 96 ASN A O 1
ATOM 734 N N . ALA A 1 97 ? -22.106 1.020 -0.263 1.00 90.50 97 ALA A N 1
ATOM 735 C CA . ALA A 1 97 ? -22.686 -0.092 0.499 1.00 90.50 97 ALA A CA 1
ATOM 736 C C . ALA A 1 97 ? -22.069 -1.462 0.162 1.00 90.50 97 ALA A C 1
ATOM 738 O O . ALA A 1 97 ? -22.139 -2.384 0.966 1.00 90.50 97 ALA A O 1
ATOM 739 N N . TRP A 1 98 ? -21.462 -1.594 -1.021 1.00 92.38 98 TRP A N 1
ATOM 740 C CA . TRP A 1 98 ? -20.761 -2.803 -1.456 1.00 92.38 98 TRP A CA 1
ATOM 741 C C . TRP A 1 98 ? -19.328 -2.912 -0.910 1.00 92.38 98 TRP A C 1
ATOM 743 O O . TRP A 1 98 ? -18.643 -3.882 -1.229 1.00 92.38 98 TRP A O 1
ATOM 753 N N . ALA A 1 99 ? -18.852 -1.929 -0.137 1.00 94.12 99 ALA A N 1
ATOM 754 C CA . ALA A 1 99 ? -17.481 -1.878 0.354 1.00 94.12 99 ALA A CA 1
ATOM 755 C C . ALA A 1 99 ? -17.392 -1.854 1.876 1.00 94.12 99 ALA A C 1
ATOM 757 O O . ALA A 1 99 ? -18.094 -1.093 2.545 1.00 94.12 99 ALA A O 1
AT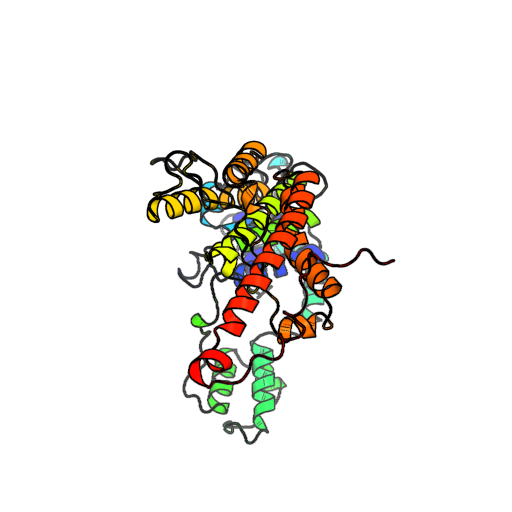OM 758 N N . GLY A 1 100 ? -16.436 -2.618 2.402 1.00 92.81 100 GLY A N 1
ATOM 759 C CA . GLY A 1 100 ? -16.174 -2.692 3.832 1.00 92.81 100 GLY A CA 1
ATOM 760 C C . GLY A 1 100 ? -17.353 -3.235 4.641 1.00 92.81 100 GLY A C 1
ATOM 761 O O . GLY A 1 100 ? -18.424 -3.540 4.122 1.00 92.81 100 GLY A O 1
ATOM 762 N N . ALA A 1 101 ? -17.145 -3.364 5.944 1.00 94.31 101 ALA A N 1
ATOM 763 C CA . ALA A 1 101 ? -18.152 -3.872 6.863 1.00 94.31 101 ALA A CA 1
ATOM 764 C C . ALA A 1 101 ? -18.429 -2.852 7.969 1.00 94.31 101 ALA A C 1
ATOM 766 O O . ALA A 1 101 ? -17.513 -2.222 8.501 1.00 94.31 101 ALA A O 1
ATOM 767 N N . SER A 1 102 ? -19.700 -2.690 8.323 1.00 95.81 102 SER A N 1
ATOM 768 C CA . SER A 1 102 ? -20.146 -1.811 9.401 1.00 95.81 102 SER A CA 1
ATOM 769 C C . SER A 1 102 ? -21.352 -2.399 10.127 1.00 95.81 102 SER A C 1
ATOM 771 O O . SER A 1 102 ? -22.039 -3.290 9.626 1.00 95.81 102 SER A O 1
ATOM 773 N N . ILE A 1 103 ? -21.600 -1.900 11.334 1.00 96.12 103 ILE A N 1
ATOM 774 C CA . ILE A 1 103 ? -22.777 -2.217 12.136 1.00 96.12 103 ILE A CA 1
ATOM 775 C C . ILE A 1 103 ? -23.688 -0.990 12.122 1.00 96.12 103 ILE A C 1
ATOM 777 O O . ILE A 1 103 ? -23.238 0.089 12.517 1.00 96.12 103 ILE A O 1
ATOM 781 N N . PRO A 1 104 ? -24.960 -1.115 11.706 1.00 95.56 104 PRO A N 1
ATOM 782 C CA . PRO A 1 104 ? -25.900 -0.005 11.784 1.00 95.56 104 PRO A CA 1
ATOM 783 C C . PRO A 1 104 ? -26.204 0.345 13.245 1.00 95.56 104 PRO A C 1
ATOM 785 O O . PRO A 1 104 ? -26.213 -0.530 14.113 1.00 95.56 104 PRO A O 1
ATOM 788 N N . ALA A 1 105 ? -26.536 1.611 13.513 1.00 94.81 105 ALA A N 1
ATOM 789 C CA . ALA A 1 105 ? -26.823 2.100 14.865 1.00 94.81 105 ALA A CA 1
ATOM 790 C C . ALA A 1 105 ? -27.873 1.248 15.611 1.00 94.81 105 ALA A C 1
ATOM 792 O O . ALA A 1 105 ? -27.743 0.995 16.807 1.00 94.81 105 ALA A O 1
ATOM 793 N N . SER A 1 106 ? -28.885 0.747 14.895 1.00 95.69 106 SER A N 1
ATOM 794 C CA . SER A 1 106 ? -29.957 -0.099 15.439 1.00 95.69 106 SER A CA 1
ATOM 795 C C . SER A 1 106 ? -29.494 -1.479 15.924 1.00 95.69 106 SER A C 1
ATOM 797 O O . SER A 1 106 ? -30.165 -2.086 16.755 1.00 95.69 106 SER A O 1
ATOM 799 N N . ALA A 1 107 ? -28.356 -1.979 15.434 1.00 96.31 107 ALA A N 1
ATOM 800 C CA . ALA A 1 107 ? -27.784 -3.269 15.827 1.00 96.31 107 ALA A CA 1
ATOM 801 C C . ALA A 1 107 ? -26.749 -3.150 16.966 1.00 96.31 107 ALA A C 1
ATOM 803 O O . ALA A 1 107 ? -26.252 -4.164 17.476 1.00 96.31 107 ALA A O 1
ATOM 804 N N . LEU A 1 108 ? -26.429 -1.926 17.397 1.00 96.56 108 LEU A N 1
ATOM 805 C CA . LEU A 1 108 ? -25.552 -1.684 18.537 1.00 96.56 108 LEU A CA 1
ATOM 806 C C . LEU A 1 108 ? -26.283 -1.992 19.850 1.00 96.56 108 LEU A C 1
ATOM 808 O O . LEU A 1 108 ? -27.359 -1.483 20.154 1.00 96.56 108 LEU A O 1
ATOM 812 N N . LYS A 1 109 ? -25.668 -2.842 20.666 1.00 96.94 109 LYS A N 1
ATOM 813 C CA . LYS A 1 109 ? -26.175 -3.290 21.958 1.00 96.94 109 LYS A CA 1
ATOM 814 C C . LYS A 1 109 ? -25.590 -2.411 23.055 1.00 96.94 109 LYS A C 1
ATOM 816 O O . LYS A 1 109 ? -24.380 -2.389 23.274 1.00 96.94 109 LYS A O 1
ATOM 821 N N . ARG A 1 110 ? -26.464 -1.793 23.851 1.00 95.44 110 ARG A N 1
ATOM 822 C CA . ARG A 1 110 ? -26.089 -0.934 24.991 1.00 95.44 110 ARG A CA 1
ATOM 823 C C . ARG A 1 110 ? -25.131 -1.599 25.991 1.00 95.44 110 ARG A C 1
ATOM 825 O O . ARG A 1 110 ? -24.314 -0.921 26.596 1.00 95.44 110 ARG A O 1
ATOM 832 N N . LYS A 1 111 ? -25.170 -2.926 26.160 1.00 96.12 111 LYS A N 1
ATOM 833 C CA . LYS A 1 111 ? -24.224 -3.622 27.057 1.00 96.12 111 LYS A CA 1
ATOM 834 C C . LYS A 1 111 ? -22.756 -3.481 26.621 1.00 96.12 111 LYS A C 1
ATOM 836 O O . LYS A 1 111 ? -21.861 -3.467 27.465 1.00 96.12 111 LYS A O 1
ATOM 841 N N . TRP A 1 112 ? -22.517 -3.315 25.320 1.00 97.38 112 TRP A N 1
ATOM 842 C CA . TRP A 1 112 ? -21.188 -3.197 24.720 1.00 97.38 112 TRP A CA 1
ATOM 843 C C . TRP A 1 112 ? -20.756 -1.754 24.450 1.00 97.38 112 TRP A C 1
ATOM 845 O O . TRP A 1 112 ? -19.609 -1.531 24.066 1.00 97.38 112 TRP A O 1
ATOM 855 N N . SER A 1 113 ? -21.627 -0.771 24.701 1.00 96.25 113 SER A N 1
ATOM 856 C CA . SER A 1 113 ? -21.256 0.637 24.575 1.00 96.25 113 SER A CA 1
ATOM 857 C C . SER A 1 113 ? -20.219 1.032 25.628 1.00 96.25 113 SER A C 1
ATOM 859 O O . SER A 1 113 ? -20.219 0.523 26.760 1.00 96.25 113 SER A O 1
ATOM 861 N N . ILE A 1 114 ? -19.367 1.975 25.248 1.00 96.31 114 ILE A N 1
ATOM 862 C CA . ILE A 1 114 ? -18.364 2.621 26.088 1.00 96.31 114 ILE A CA 1
ATOM 863 C C . ILE A 1 114 ? -18.853 4.047 26.329 1.00 96.31 114 ILE A C 1
ATOM 865 O O . ILE A 1 114 ? -18.998 4.824 25.391 1.00 96.31 114 ILE A O 1
ATOM 869 N N . ALA A 1 115 ? -19.161 4.366 27.585 1.00 92.56 115 ALA A N 1
ATOM 870 C CA . ALA A 1 115 ? -19.606 5.700 27.965 1.00 92.56 115 ALA A CA 1
ATOM 871 C C . ALA A 1 115 ? -18.412 6.653 28.106 1.00 92.56 115 ALA A C 1
ATOM 873 O O . ALA A 1 115 ? -17.284 6.223 28.374 1.00 92.56 115 ALA A O 1
ATOM 874 N N . GLU A 1 116 ? -18.673 7.951 27.992 1.00 89.44 116 GLU A N 1
ATOM 875 C CA . GLU A 1 116 ? -17.688 8.976 28.323 1.00 89.44 116 GLU A CA 1
ATOM 876 C C . GLU A 1 116 ? -17.231 8.820 29.786 1.00 89.44 116 GLU A C 1
ATOM 878 O O . GLU A 1 116 ? -18.036 8.552 30.677 1.00 89.44 116 GLU A O 1
ATOM 883 N N . GLY A 1 117 ? -15.920 8.901 30.026 1.00 88.69 117 GLY A N 1
ATOM 884 C CA . GLY A 1 117 ? -15.325 8.680 31.351 1.00 88.69 117 GLY A CA 1
ATOM 885 C C . GLY A 1 117 ? -15.080 7.214 31.741 1.00 88.69 117 GLY A C 1
ATOM 886 O O . GLY A 1 117 ? -14.519 6.970 32.808 1.00 88.69 117 GLY A O 1
ATOM 887 N N . THR A 1 118 ? -15.431 6.233 30.896 1.00 92.50 118 THR A N 1
ATOM 888 C CA . THR A 1 118 ? -15.063 4.820 31.131 1.00 92.50 118 THR A CA 1
ATOM 889 C C . THR A 1 118 ? -13.538 4.681 31.181 1.00 92.50 118 THR A C 1
ATOM 891 O O . THR A 1 118 ? -12.835 5.139 30.279 1.00 92.50 118 THR A O 1
ATOM 894 N N . THR A 1 119 ? -13.003 4.033 32.218 1.00 93.75 119 THR A N 1
ATOM 895 C CA . THR A 1 119 ? -11.548 3.888 32.370 1.00 93.75 119 THR A CA 1
ATOM 896 C C . THR A 1 119 ? -10.978 2.871 31.380 1.00 93.75 119 THR A C 1
ATOM 898 O O . THR A 1 119 ? -11.657 1.933 30.957 1.00 93.75 119 THR A O 1
ATOM 901 N N . ARG A 1 120 ? -9.687 2.994 31.043 1.00 92.44 120 ARG A N 1
ATOM 902 C CA . ARG A 1 120 ? -8.997 2.055 30.138 1.00 92.44 120 ARG A CA 1
ATOM 903 C C . ARG A 1 120 ? -9.101 0.599 30.616 1.00 92.44 120 ARG A C 1
ATOM 905 O O . ARG A 1 120 ? -9.284 -0.296 29.799 1.00 92.44 120 ARG A O 1
ATOM 912 N N . ALA A 1 121 ? -9.040 0.376 31.932 1.00 91.69 121 ALA A N 1
ATOM 913 C CA . ALA A 1 121 ? -9.197 -0.943 32.544 1.00 91.69 121 ALA A CA 1
ATOM 914 C C . ALA A 1 121 ? -10.617 -1.509 32.357 1.00 91.69 121 ALA A C 1
ATOM 916 O O . ALA A 1 121 ? -10.774 -2.681 32.032 1.00 91.69 121 ALA A O 1
ATOM 917 N N . GLN A 1 122 ? -11.652 -0.673 32.485 1.00 94.50 122 GLN A N 1
ATOM 918 C CA . GLN A 1 122 ? -13.039 -1.082 32.233 1.00 94.50 122 GLN A CA 1
ATOM 919 C C . GLN A 1 122 ? -13.288 -1.397 30.752 1.00 94.50 122 GLN A C 1
ATOM 921 O O . GLN A 1 122 ? -14.004 -2.348 30.440 1.00 94.50 122 GLN A O 1
ATOM 926 N N . VAL A 1 123 ? -12.691 -0.628 29.834 1.00 95.38 123 VAL A N 1
ATOM 927 C CA . VAL A 1 123 ? -12.759 -0.929 28.394 1.00 95.38 123 VAL A CA 1
ATOM 928 C C . VAL A 1 123 ? -12.052 -2.244 28.084 1.00 95.38 123 VAL A C 1
ATOM 930 O O . VAL A 1 123 ? -12.595 -3.056 27.342 1.00 95.38 123 VAL A O 1
ATOM 933 N N . LEU A 1 124 ? -10.879 -2.479 28.679 1.00 93.44 124 LEU A N 1
ATOM 934 C CA . LEU A 1 124 ? -10.157 -3.742 28.543 1.00 93.44 124 LEU A CA 1
ATOM 935 C C . LEU A 1 124 ? -11.000 -4.926 29.032 1.00 93.44 124 LEU A C 1
ATOM 937 O O . LEU A 1 124 ? -11.091 -5.919 28.318 1.00 93.44 124 LEU A O 1
ATOM 941 N N . GLN A 1 125 ? -11.659 -4.806 30.189 1.00 94.25 125 GLN A N 1
ATOM 942 C CA . GLN A 1 125 ? -12.556 -5.853 30.682 1.00 94.25 125 GLN A CA 1
ATOM 943 C C . GLN A 1 125 ? -13.698 -6.115 29.694 1.00 94.25 125 GLN A C 1
ATOM 945 O O . GLN A 1 125 ? -13.904 -7.251 29.291 1.00 94.25 125 GLN A O 1
ATOM 950 N N . LYS A 1 126 ? -14.381 -5.065 29.215 1.00 96.50 126 LYS A N 1
ATOM 951 C CA . LYS A 1 126 ? -15.448 -5.204 28.207 1.00 96.50 126 LYS A CA 1
ATOM 952 C C . LYS A 1 126 ? -14.962 -5.844 26.909 1.00 96.50 126 LYS A C 1
ATOM 954 O O . LYS A 1 126 ? -15.713 -6.585 26.286 1.00 96.50 126 LYS A O 1
ATOM 959 N N . LEU A 1 127 ? -13.745 -5.522 26.475 1.00 95.19 127 LEU A N 1
ATOM 960 C CA . LEU A 1 127 ? -13.134 -6.105 25.285 1.00 95.19 127 LEU A CA 1
ATOM 961 C C . LEU A 1 127 ? -12.855 -7.596 25.496 1.00 95.19 127 LEU A C 1
ATOM 963 O O . LEU A 1 127 ? -13.175 -8.396 24.621 1.00 95.19 127 LEU A O 1
ATOM 967 N N . SER A 1 128 ? -12.319 -7.955 26.665 1.00 93.75 128 SER A N 1
ATOM 968 C CA . SER A 1 128 ? -12.095 -9.344 27.070 1.00 93.75 128 SER A CA 1
ATOM 969 C C . SER A 1 128 ? -13.404 -10.128 27.116 1.00 93.75 128 SER A C 1
ATOM 971 O O . SER A 1 128 ? -13.482 -11.210 26.552 1.00 93.75 128 SER A O 1
ATOM 973 N N . ASP A 1 129 ? -14.456 -9.553 27.702 1.00 96.06 129 ASP A N 1
ATOM 974 C CA . ASP A 1 129 ? -15.780 -10.178 27.781 1.00 96.06 129 ASP A CA 1
ATOM 975 C C . ASP A 1 129 ? -16.441 -10.328 26.399 1.00 96.06 129 ASP A C 1
ATOM 977 O O . ASP A 1 129 ? -17.274 -11.211 26.195 1.00 96.06 129 ASP A O 1
ATOM 981 N N . PHE A 1 130 ? -16.122 -9.435 25.456 1.00 96.69 130 PHE A N 1
ATOM 982 C CA . PHE A 1 130 ? -16.697 -9.440 24.112 1.00 96.69 130 PHE A CA 1
ATOM 983 C C . PHE A 1 130 ? -16.018 -10.448 23.183 1.00 96.69 130 PHE A C 1
ATOM 985 O O . PHE A 1 130 ? -16.714 -11.184 22.487 1.00 96.69 130 PHE A O 1
ATOM 992 N N . LEU A 1 131 ? -14.682 -10.456 23.153 1.00 95.12 131 LEU A N 1
ATOM 993 C CA . LEU A 1 131 ? -13.893 -11.354 22.304 1.00 95.12 131 LEU A CA 1
ATOM 994 C C . LEU A 1 131 ? -13.761 -12.755 22.909 1.00 95.12 131 LEU A C 1
ATOM 996 O O . LEU A 1 131 ? -13.721 -13.737 22.170 1.00 95.12 131 LEU A O 1
ATOM 1000 N N . GLY A 1 132 ? -13.714 -12.844 24.241 1.00 93.44 132 GLY A N 1
ATOM 1001 C CA . GLY A 1 132 ? -13.659 -14.091 24.995 1.00 93.44 132 GLY A CA 1
ATOM 1002 C C . GLY A 1 132 ? -12.585 -15.053 24.465 1.00 93.44 132 GLY A C 1
ATOM 1003 O O . GLY A 1 132 ? -11.417 -14.660 24.403 1.00 93.44 132 GLY A O 1
ATOM 1004 N N . PRO A 1 133 ? -12.963 -16.274 24.032 1.00 93.44 133 PRO A N 1
ATOM 1005 C CA . PRO A 1 133 ? -12.019 -17.309 23.604 1.00 93.44 133 PRO A CA 1
ATOM 1006 C C . PRO A 1 133 ? -11.049 -16.887 22.497 1.00 93.44 133 PRO A C 1
ATOM 1008 O O . PRO A 1 133 ? -9.911 -17.345 22.482 1.00 93.44 133 PRO A O 1
ATOM 1011 N N . GLU A 1 134 ? -11.470 -16.009 21.582 1.00 94.62 134 GLU A N 1
ATOM 1012 C CA . GLU A 1 134 ? -10.623 -15.571 20.464 1.00 94.62 134 GLU A CA 1
ATOM 1013 C C . GLU A 1 134 ? -9.447 -14.716 20.947 1.00 94.62 134 GLU A C 1
ATOM 1015 O O . GLU A 1 134 ? -8.331 -14.816 20.433 1.00 94.62 134 GLU A O 1
ATOM 1020 N N . LEU A 1 135 ? -9.679 -13.891 21.976 1.00 92.31 135 LEU A N 1
ATOM 1021 C CA . LEU A 1 135 ? -8.617 -13.107 22.598 1.00 92.31 135 LEU A CA 1
ATOM 1022 C C . LEU A 1 135 ? -7.673 -14.009 23.396 1.00 92.31 135 LEU A C 1
ATOM 1024 O O . LEU A 1 135 ? -6.460 -13.814 23.326 1.00 92.31 135 LEU A O 1
ATOM 1028 N N . ASP A 1 136 ? -8.210 -14.994 24.116 1.00 91.31 136 ASP A N 1
ATOM 1029 C CA . ASP A 1 136 ? -7.409 -15.946 24.890 1.00 91.31 136 ASP A CA 1
ATOM 1030 C C . ASP A 1 136 ? -6.509 -16.785 23.973 1.00 91.31 136 ASP A C 1
ATOM 1032 O O . ASP A 1 136 ? -5.300 -16.851 24.194 1.00 91.31 136 ASP A O 1
ATOM 1036 N N . ALA A 1 137 ? -7.056 -17.328 22.879 1.00 91.75 137 ALA A N 1
ATOM 1037 C CA . ALA A 1 137 ? -6.297 -18.081 21.881 1.00 91.75 137 ALA A CA 1
ATOM 1038 C C . ALA A 1 137 ? -5.161 -17.243 21.269 1.00 91.75 137 ALA A C 1
ATOM 1040 O O . ALA A 1 137 ? -4.009 -17.681 21.228 1.00 91.75 137 ALA A O 1
ATOM 1041 N N . TYR A 1 138 ? -5.458 -16.003 20.869 1.00 91.62 138 TYR A N 1
ATOM 1042 C CA . TYR A 1 138 ? -4.457 -15.065 20.363 1.00 91.62 138 TYR A CA 1
ATOM 1043 C C . TYR A 1 138 ? -3.336 -14.794 21.384 1.00 91.62 138 TYR A C 1
ATOM 1045 O O . TYR A 1 138 ? -2.149 -14.819 21.044 1.00 91.62 138 TYR A O 1
ATOM 1053 N N . LEU A 1 139 ? -3.689 -14.547 22.650 1.00 87.81 139 LEU A N 1
ATOM 1054 C CA . LEU A 1 139 ? -2.715 -14.275 23.708 1.00 87.81 139 LEU A CA 1
ATOM 1055 C C . LEU A 1 139 ? -1.859 -15.506 24.037 1.00 87.81 139 LEU A C 1
ATOM 1057 O O . LEU A 1 139 ? -0.647 -15.360 24.213 1.00 87.81 139 LEU A O 1
ATOM 1061 N N . ASP A 1 140 ? -2.449 -16.698 24.074 1.00 86.62 140 ASP A N 1
ATOM 1062 C CA . ASP A 1 140 ? -1.741 -17.959 24.306 1.00 86.62 140 ASP A CA 1
ATOM 1063 C C . ASP A 1 140 ? -0.736 -18.260 23.189 1.00 86.62 140 ASP A C 1
ATOM 1065 O O . ASP A 1 140 ? 0.399 -18.675 23.444 1.00 86.62 140 ASP A O 1
ATOM 1069 N N . GLU A 1 141 ? -1.117 -18.028 21.935 1.00 85.56 141 GLU A N 1
ATOM 1070 C CA . GLU A 1 141 ? -0.224 -18.183 20.786 1.00 85.56 141 GLU A CA 1
ATOM 1071 C C . GLU A 1 141 ? 0.934 -17.182 20.824 1.00 85.56 141 GLU A C 1
ATOM 1073 O O . GLU A 1 141 ? 2.089 -17.562 20.608 1.00 85.56 141 GLU A O 1
ATOM 1078 N N . LEU A 1 142 ? 0.666 -15.925 21.188 1.00 78.44 142 LEU A N 1
ATOM 1079 C CA . LEU A 1 142 ? 1.712 -14.921 21.388 1.00 78.44 142 LEU A CA 1
ATOM 1080 C C . LEU A 1 142 ? 2.678 -15.268 22.528 1.00 78.44 142 LEU A C 1
ATOM 1082 O O . LEU A 1 142 ? 3.858 -14.912 22.461 1.00 78.44 142 LEU A O 1
ATOM 1086 N N . GLN A 1 143 ? 2.209 -15.940 23.581 1.00 72.12 143 GLN A N 1
ATOM 1087 C CA . GLN A 1 143 ? 3.079 -16.415 24.659 1.00 72.12 143 GLN A CA 1
ATOM 1088 C C . GLN A 1 143 ? 3.978 -17.570 24.205 1.00 72.12 143 GLN A C 1
ATOM 1090 O O . GLN A 1 143 ? 5.138 -17.639 24.615 1.00 72.12 143 GLN A O 1
ATOM 1095 N N . LYS A 1 144 ? 3.467 -18.451 23.333 1.00 71.94 144 LYS A N 1
ATOM 1096 C CA . LYS A 1 144 ? 4.226 -19.568 22.744 1.00 71.94 144 LYS A CA 1
ATOM 1097 C C . LYS A 1 144 ? 5.254 -19.100 21.718 1.00 71.94 144 LYS A C 1
ATOM 1099 O O . LYS A 1 144 ? 6.277 -19.764 21.533 1.00 71.94 144 LYS A O 1
ATOM 1104 N N . MET A 1 145 ? 5.018 -17.968 21.053 1.00 62.44 145 MET A N 1
ATOM 1105 C CA . MET A 1 145 ? 6.037 -17.370 20.198 1.00 62.44 145 MET A CA 1
ATOM 1106 C C . MET A 1 145 ? 7.253 -17.007 21.056 1.00 62.44 145 MET A C 1
ATOM 1108 O O . MET A 1 145 ? 7.107 -16.293 22.051 1.00 62.44 145 MET A O 1
ATOM 1112 N N . PRO A 1 146 ? 8.474 -17.453 20.693 1.00 56.12 146 PRO A N 1
ATOM 1113 C CA . PRO A 1 146 ? 9.663 -17.075 21.434 1.00 56.12 146 PRO A CA 1
ATOM 1114 C C . PRO A 1 146 ? 9.722 -15.555 21.438 1.00 56.12 146 PRO A C 1
ATOM 1116 O O . PRO A 1 146 ? 9.873 -14.944 20.379 1.00 56.12 146 PRO A O 1
ATOM 1119 N N . GLN A 1 147 ? 9.561 -14.962 22.621 1.00 52.56 147 GLN A N 1
ATOM 1120 C CA . GLN A 1 147 ? 9.510 -13.523 22.831 1.00 52.56 147 GLN A CA 1
ATOM 1121 C C . GLN A 1 147 ? 10.852 -12.920 22.381 1.00 52.56 147 GLN A C 1
ATOM 1123 O O . GLN A 1 147 ? 11.779 -12.711 23.155 1.00 52.56 147 GLN A O 1
ATOM 1128 N N . ARG A 1 148 ? 10.996 -12.655 21.079 1.00 55.22 148 ARG A N 1
ATOM 1129 C CA . ARG A 1 148 ? 12.140 -11.971 20.463 1.00 55.22 148 ARG A CA 1
ATOM 1130 C C . ARG A 1 148 ? 11.963 -10.463 20.609 1.00 55.22 148 ARG A C 1
ATOM 1132 O O . ARG A 1 148 ? 12.274 -9.707 19.688 1.00 55.22 148 ARG A O 1
ATOM 1139 N N . THR A 1 149 ? 11.439 -10.016 21.749 1.00 66.88 149 THR A N 1
ATOM 1140 C CA . THR A 1 149 ? 11.365 -8.589 22.048 1.00 66.88 149 THR A CA 1
ATOM 1141 C C . THR A 1 149 ? 12.781 -8.027 21.995 1.00 66.88 149 THR A C 1
ATOM 1143 O O . THR A 1 149 ? 13.750 -8.720 22.319 1.00 66.88 149 THR A O 1
ATOM 1146 N N . VAL A 1 150 ? 12.927 -6.778 21.544 1.00 67.00 150 VAL A N 1
ATOM 1147 C CA . VAL A 1 150 ? 14.239 -6.108 21.467 1.00 67.00 150 VAL A CA 1
ATOM 1148 C C . VAL A 1 150 ? 14.977 -6.240 22.801 1.00 67.00 150 VAL A C 1
ATOM 1150 O O . VAL A 1 150 ? 16.159 -6.558 22.808 1.00 67.00 150 VAL A O 1
ATOM 1153 N N . ARG A 1 151 ? 14.238 -6.130 23.912 1.00 82.00 151 ARG A N 1
ATOM 1154 C CA . ARG A 1 151 ? 14.708 -6.349 25.282 1.00 82.00 151 ARG A CA 1
ATOM 1155 C C . ARG A 1 151 ? 15.319 -7.737 25.490 1.00 82.00 151 ARG A C 1
ATOM 1157 O O . ARG A 1 151 ? 16.471 -7.831 25.880 1.00 82.00 151 ARG A O 1
ATOM 1164 N N . LEU A 1 152 ? 14.598 -8.815 25.181 1.00 79.94 152 LEU A N 1
ATOM 1165 C CA . LEU A 1 152 ? 15.097 -10.183 25.386 1.00 79.94 152 LEU A CA 1
ATOM 1166 C C . LEU A 1 152 ? 16.219 -10.558 24.406 1.00 79.94 152 LEU A C 1
ATOM 1168 O O . LEU A 1 152 ? 17.151 -11.273 24.771 1.00 79.94 152 LEU A O 1
ATOM 1172 N N . ARG A 1 153 ? 16.189 -10.035 23.172 1.00 79.00 153 ARG A N 1
ATOM 1173 C CA . ARG A 1 153 ? 17.317 -10.147 22.231 1.00 79.00 153 ARG A CA 1
ATOM 1174 C C . ARG A 1 153 ? 18.563 -9.451 22.761 1.00 79.00 153 ARG A C 1
ATOM 1176 O O . ARG A 1 153 ? 19.652 -9.997 22.616 1.00 79.00 153 ARG A O 1
ATOM 1183 N N . LEU A 1 154 ? 18.395 -8.265 23.339 1.00 83.12 154 LEU A N 1
ATOM 1184 C CA . LEU A 1 154 ? 19.480 -7.491 23.921 1.00 83.12 154 LEU A CA 1
ATOM 1185 C C . LEU A 1 154 ? 20.019 -8.176 25.176 1.00 83.12 154 LEU A C 1
ATOM 1187 O O . LEU A 1 154 ? 21.221 -8.363 25.264 1.00 83.12 154 LEU A O 1
ATOM 1191 N N . ALA A 1 155 ? 19.151 -8.681 26.057 1.00 85.88 155 ALA A N 1
ATOM 1192 C CA . ALA A 1 155 ? 19.537 -9.507 27.201 1.00 85.88 155 ALA A CA 1
ATOM 1193 C C . ALA A 1 155 ? 20.386 -10.716 26.774 1.00 85.88 155 ALA A C 1
ATOM 1195 O O . ALA A 1 155 ? 21.447 -10.954 27.338 1.00 85.88 155 ALA A O 1
ATOM 1196 N N . ARG A 1 156 ? 19.983 -11.433 25.717 1.00 85.00 156 ARG A N 1
ATOM 1197 C CA . ARG A 1 156 ? 20.761 -12.555 25.158 1.00 85.00 156 ARG A CA 1
ATOM 1198 C C . ARG A 1 156 ? 22.053 -12.133 24.463 1.00 85.00 156 ARG A C 1
ATOM 1200 O O . ARG A 1 156 ? 23.008 -12.904 24.439 1.00 85.00 156 ARG A O 1
ATOM 1207 N N . ALA A 1 157 ? 22.079 -10.966 23.825 1.00 84.25 157 ALA A N 1
ATOM 1208 C CA . ALA A 1 157 ? 23.296 -10.425 23.226 1.00 84.25 157 ALA A CA 1
ATOM 1209 C C . ALA A 1 157 ? 24.306 -10.073 24.323 1.00 84.25 157 ALA A C 1
ATOM 1211 O O . ALA A 1 157 ? 25.400 -10.625 24.321 1.00 84.25 157 ALA A O 1
ATOM 1212 N N . VAL A 1 158 ? 23.874 -9.290 25.318 1.00 86.81 158 VAL A N 1
ATOM 1213 C CA . VAL A 1 158 ? 24.664 -8.935 26.501 1.00 86.81 158 VAL A CA 1
ATOM 1214 C C . VAL A 1 158 ? 25.180 -10.188 27.197 1.00 86.81 158 VAL A C 1
ATOM 1216 O O . VAL A 1 158 ? 26.374 -10.285 27.463 1.00 86.81 158 VAL A O 1
ATOM 1219 N N . PHE A 1 159 ? 24.315 -11.190 27.407 1.00 90.31 159 PHE A N 1
ATOM 1220 C CA . PHE A 1 159 ? 24.700 -12.452 28.034 1.00 90.31 159 PHE A CA 1
ATOM 1221 C C . PHE A 1 159 ? 25.846 -13.154 27.294 1.00 90.31 159 PHE A C 1
ATOM 1223 O O . PHE A 1 159 ? 26.812 -13.567 27.930 1.00 90.31 159 PHE A O 1
ATOM 1230 N N . ARG A 1 160 ? 25.762 -13.244 25.958 1.00 86.62 160 ARG A N 1
ATOM 1231 C CA . ARG A 1 160 ? 26.785 -13.884 25.116 1.00 86.62 160 ARG A CA 1
ATOM 1232 C C . ARG A 1 160 ? 28.109 -13.124 25.107 1.00 86.62 160 ARG A C 1
ATOM 1234 O O . ARG A 1 160 ? 29.153 -13.763 25.119 1.00 86.62 160 ARG A O 1
ATOM 1241 N N . HIS A 1 161 ? 28.075 -11.794 25.131 1.00 87.94 161 HIS A N 1
ATOM 1242 C CA . HIS A 1 161 ? 29.290 -10.974 25.111 1.00 87.94 161 HIS A CA 1
ATOM 1243 C C . HIS A 1 161 ? 30.092 -11.042 26.430 1.00 87.94 161 HIS A C 1
ATOM 1245 O O . HIS A 1 161 ? 31.265 -10.704 26.440 1.00 87.94 161 HIS A O 1
ATOM 1251 N N . GLN A 1 162 ? 29.513 -11.517 27.548 1.00 84.50 162 GLN A N 1
ATOM 1252 C CA . GLN A 1 162 ? 30.210 -11.606 28.853 1.00 84.50 162 GLN A CA 1
ATOM 1253 C C . GLN A 1 162 ? 31.367 -12.625 28.906 1.00 84.50 162 GLN A C 1
ATOM 1255 O O . GLN A 1 162 ? 32.072 -12.697 29.916 1.00 84.50 162 GLN A O 1
ATOM 1260 N N . GLY A 1 163 ? 31.526 -13.447 27.867 1.00 73.12 163 GLY A N 1
ATOM 1261 C CA . GLY A 1 163 ? 32.591 -14.447 27.749 1.00 73.12 163 GLY A CA 1
ATOM 1262 C C . GLY A 1 163 ? 33.433 -14.308 26.483 1.00 73.12 163 GLY A C 1
ATOM 1263 O O . GLY A 1 163 ? 34.170 -15.236 26.168 1.00 73.12 163 GLY A O 1
ATOM 1264 N N . ASP A 1 164 ? 33.295 -13.200 25.756 1.00 81.00 164 ASP A N 1
ATOM 1265 C CA . ASP A 1 164 ? 33.994 -12.949 24.498 1.00 81.00 164 ASP A CA 1
ATOM 1266 C C . ASP A 1 164 ? 35.072 -11.877 24.718 1.00 81.00 164 ASP A C 1
ATOM 1268 O O . ASP A 1 164 ? 34.780 -10.783 25.199 1.00 81.00 164 ASP A O 1
ATOM 1272 N N . GLU A 1 165 ? 36.324 -12.204 24.387 1.00 81.31 165 GLU A N 1
ATOM 1273 C CA . GLU A 1 165 ? 37.493 -11.331 24.570 1.00 81.31 165 GLU A CA 1
ATOM 1274 C C . GLU A 1 165 ? 37.444 -10.063 23.700 1.00 81.31 165 GLU A C 1
ATOM 1276 O O . GLU A 1 165 ? 38.201 -9.124 23.934 1.00 81.31 165 GLU A O 1
ATOM 1281 N N . GLN A 1 166 ? 36.552 -10.011 22.705 1.00 80.31 166 GLN A N 1
ATOM 1282 C CA . GLN A 1 166 ? 36.355 -8.842 21.843 1.00 80.31 166 GLN A CA 1
ATOM 1283 C C . GLN A 1 166 ? 35.501 -7.738 22.488 1.00 80.31 166 GLN A C 1
ATOM 1285 O O . GLN A 1 166 ? 35.326 -6.677 21.883 1.00 80.31 166 GLN A O 1
ATOM 1290 N N . PHE A 1 167 ? 34.950 -7.974 23.683 1.00 85.44 167 PHE A N 1
ATOM 1291 C CA . PHE A 1 167 ? 34.060 -7.049 24.380 1.00 85.44 167 PHE A CA 1
ATOM 1292 C C . PHE A 1 167 ? 34.609 -6.654 25.753 1.00 85.44 167 PHE A C 1
ATOM 1294 O O . PHE A 1 167 ? 35.258 -7.437 26.444 1.00 85.44 167 PHE A O 1
ATOM 1301 N N . GLU A 1 168 ? 34.302 -5.428 26.169 1.00 84.69 168 GLU A N 1
ATOM 1302 C CA . GLU A 1 168 ? 34.674 -4.913 27.483 1.00 84.69 168 GLU A CA 1
ATOM 1303 C C . GLU A 1 168 ? 33.938 -5.678 28.596 1.00 84.69 168 GLU A C 1
ATOM 1305 O O . GLU A 1 168 ? 32.727 -5.931 28.492 1.00 84.69 168 GLU A O 1
ATOM 1310 N N . PRO A 1 169 ? 34.629 -6.034 29.692 1.00 84.50 169 PRO A N 1
ATOM 1311 C CA . PRO A 1 169 ? 34.012 -6.742 30.798 1.00 84.50 169 PRO A CA 1
ATOM 1312 C C . PRO A 1 169 ? 32.982 -5.857 31.510 1.00 84.50 169 PRO A C 1
ATOM 1314 O O . PRO A 1 169 ? 33.185 -4.664 31.742 1.00 84.50 169 PRO A O 1
ATOM 1317 N N . LEU A 1 170 ? 31.860 -6.465 31.895 1.00 85.25 170 LEU A N 1
ATOM 1318 C CA . LEU A 1 170 ? 30.890 -5.830 32.784 1.00 85.25 170 LEU A CA 1
ATOM 1319 C C . LEU A 1 170 ? 31.395 -5.819 34.234 1.00 85.25 170 LEU A C 1
ATOM 1321 O O . LEU A 1 170 ? 32.322 -6.539 34.599 1.00 85.25 170 LEU A O 1
ATOM 1325 N N . ASP A 1 171 ? 30.730 -5.028 35.075 1.00 85.38 171 ASP A N 1
ATOM 1326 C CA . ASP A 1 171 ? 30.988 -4.922 36.516 1.00 85.38 171 ASP A CA 1
ATOM 1327 C C . ASP A 1 171 ? 30.848 -6.264 37.250 1.00 85.38 171 ASP A C 1
ATOM 1329 O O . ASP A 1 171 ? 31.534 -6.524 38.238 1.00 85.38 171 ASP A O 1
ATOM 1333 N N . ARG A 1 172 ? 29.967 -7.131 36.747 1.00 86.88 172 ARG A N 1
ATOM 1334 C CA . ARG A 1 172 ? 29.789 -8.505 37.213 1.00 86.88 172 ARG A CA 1
ATOM 1335 C C . ARG A 1 172 ? 29.287 -9.401 36.086 1.00 86.88 172 ARG A C 1
ATOM 1337 O O . ARG A 1 172 ? 28.804 -8.919 35.065 1.00 86.88 172 ARG A O 1
ATOM 1344 N N . ARG A 1 173 ? 29.344 -10.718 36.305 1.00 86.94 173 ARG A N 1
ATOM 1345 C CA . ARG A 1 173 ? 28.678 -11.696 35.436 1.00 86.94 173 ARG A CA 1
ATOM 1346 C C . ARG A 1 173 ? 27.210 -11.838 35.827 1.00 86.94 173 ARG A C 1
ATOM 1348 O O . ARG A 1 173 ? 26.905 -12.314 36.915 1.00 86.94 173 ARG A O 1
ATOM 1355 N N . TYR A 1 174 ? 26.324 -11.445 34.925 1.00 88.56 174 TYR A N 1
ATOM 1356 C CA . TYR A 1 174 ? 24.881 -11.605 35.034 1.00 88.56 174 TYR A CA 1
ATOM 1357 C C . TYR A 1 174 ? 24.446 -12.945 34.440 1.00 88.56 174 TYR A C 1
ATOM 1359 O O . TYR A 1 174 ? 24.930 -13.358 33.381 1.00 88.56 174 TYR A O 1
ATOM 1367 N N . THR A 1 175 ? 23.485 -13.597 35.083 1.00 89.50 175 THR A N 1
ATOM 1368 C CA . THR A 1 175 ? 22.776 -14.752 34.520 1.00 89.50 175 THR A CA 1
ATOM 1369 C C . THR A 1 175 ? 21.788 -14.316 33.433 1.00 89.50 175 THR A C 1
ATOM 1371 O O . THR A 1 175 ? 21.338 -13.167 33.401 1.00 89.50 175 THR A O 1
ATOM 1374 N N . GLU A 1 176 ? 21.407 -15.234 32.535 1.00 85.94 176 GLU A N 1
ATOM 1375 C CA . GLU A 1 176 ? 20.410 -14.921 31.502 1.00 85.94 176 GLU A CA 1
ATOM 1376 C C . GLU A 1 176 ? 19.072 -14.493 32.134 1.00 85.94 176 GLU A C 1
ATOM 1378 O O . GLU A 1 176 ? 18.474 -13.520 31.684 1.00 85.94 176 GLU A O 1
ATOM 1383 N N . ALA A 1 177 ? 18.638 -15.148 33.216 1.00 85.25 177 ALA A N 1
ATOM 1384 C CA . ALA A 1 177 ? 17.399 -14.815 33.922 1.00 85.25 177 ALA A CA 1
ATOM 1385 C C . ALA A 1 177 ? 17.423 -13.399 34.527 1.00 85.25 177 ALA A C 1
ATOM 1387 O O . ALA A 1 177 ? 16.443 -12.663 34.407 1.00 85.25 177 ALA A O 1
ATOM 1388 N N . GLU A 1 178 ? 18.552 -12.982 35.113 1.00 87.50 178 GLU A N 1
ATOM 1389 C CA . GLU A 1 178 ? 18.718 -11.617 35.625 1.00 87.50 178 GLU A CA 1
ATOM 1390 C C . GLU A 1 178 ? 18.625 -10.590 34.492 1.00 87.50 178 GLU A C 1
ATOM 1392 O O . GLU A 1 178 ? 17.834 -9.653 34.586 1.00 87.50 178 GLU A O 1
ATOM 1397 N N . LEU A 1 179 ? 19.345 -10.790 33.382 1.00 87.62 179 LEU A N 1
ATOM 1398 C CA . LEU A 1 179 ? 19.289 -9.885 32.225 1.00 87.62 179 LEU A CA 1
ATOM 1399 C C . LEU A 1 179 ? 17.885 -9.834 31.603 1.00 87.62 179 LEU A C 1
ATOM 1401 O O . LEU A 1 179 ? 17.409 -8.771 31.208 1.00 87.62 179 LEU A O 1
ATOM 1405 N N . GLN A 1 180 ? 17.178 -10.962 31.553 1.00 85.00 180 GLN A N 1
ATOM 1406 C CA . GLN A 1 180 ? 15.796 -11.026 31.078 1.00 85.00 180 GLN A CA 1
ATOM 1407 C C . GLN A 1 180 ? 14.788 -10.354 32.025 1.00 85.00 180 GLN A C 1
ATOM 1409 O O . GLN A 1 180 ? 13.639 -10.159 31.621 1.00 85.00 180 GLN A O 1
ATOM 1414 N N . SER A 1 181 ? 15.181 -9.951 33.234 1.00 84.88 181 SER A N 1
ATOM 1415 C CA . SER A 1 181 ? 14.340 -9.188 34.169 1.00 84.88 181 SER A CA 1
ATOM 1416 C C . SER A 1 181 ? 14.568 -7.668 34.103 1.00 84.88 181 SER A C 1
ATOM 1418 O O . SER A 1 181 ? 13.683 -6.903 34.477 1.00 84.88 181 SER A O 1
ATOM 1420 N N . LEU A 1 182 ? 15.704 -7.223 33.550 1.00 85.69 182 LEU A N 1
ATOM 1421 C CA . LEU A 1 182 ? 16.081 -5.807 33.465 1.00 85.69 182 LEU A CA 1
ATOM 1422 C C . LEU A 1 182 ? 15.241 -5.012 32.453 1.00 85.69 182 LEU A C 1
ATOM 1424 O O . LEU A 1 182 ? 14.710 -5.552 31.468 1.00 85.69 182 LEU A O 1
ATOM 1428 N N . LYS A 1 183 ? 15.156 -3.694 32.665 1.00 84.12 183 LYS A N 1
ATOM 1429 C CA . LYS A 1 183 ? 14.502 -2.763 31.734 1.00 84.12 183 LYS A CA 1
ATOM 1430 C C . LYS A 1 183 ? 15.335 -2.592 30.461 1.00 84.12 183 LYS A C 1
ATOM 1432 O O . LYS A 1 183 ? 16.540 -2.831 30.435 1.00 84.12 183 LYS A O 1
ATOM 1437 N N . LEU A 1 184 ? 14.688 -2.161 29.373 1.00 79.38 184 LEU A N 1
ATOM 1438 C CA . LEU A 1 184 ? 15.362 -1.978 28.079 1.00 79.38 184 LEU A CA 1
ATOM 1439 C C . LEU A 1 184 ? 16.517 -0.966 28.163 1.00 79.38 184 LEU A C 1
ATOM 1441 O O . LEU A 1 184 ? 17.570 -1.214 27.589 1.00 79.38 184 LEU A O 1
ATOM 1445 N N . GLU A 1 185 ? 16.327 0.130 28.896 1.00 81.50 185 GLU A N 1
ATOM 1446 C CA . GLU A 1 185 ? 17.324 1.194 29.091 1.00 81.50 185 GLU A CA 1
ATOM 1447 C C . GLU A 1 185 ? 18.583 0.680 29.807 1.00 81.50 185 GLU A C 1
ATOM 1449 O O . GLU A 1 185 ? 19.709 0.994 29.421 1.00 81.50 185 GLU A O 1
ATOM 1454 N N . GLU A 1 186 ? 18.399 -0.174 30.816 1.00 84.38 186 GLU A N 1
ATOM 1455 C CA . GLU A 1 186 ? 19.491 -0.801 31.568 1.00 84.38 186 GLU A CA 1
ATOM 1456 C C . GLU A 1 186 ? 20.272 -1.766 30.673 1.00 84.38 186 GLU A C 1
ATOM 1458 O O . GLU A 1 186 ? 21.498 -1.708 30.609 1.00 84.38 186 GLU A O 1
ATOM 1463 N N . LEU A 1 187 ? 19.564 -2.595 29.901 1.00 86.06 187 LEU A N 1
ATOM 1464 C CA . LEU A 1 187 ? 20.176 -3.513 28.938 1.00 86.06 187 LEU A CA 1
ATOM 1465 C C . LEU A 1 187 ? 20.926 -2.783 27.818 1.00 86.06 187 LEU A C 1
ATOM 1467 O O . LEU A 1 187 ? 21.971 -3.248 27.371 1.00 86.06 187 LEU A O 1
ATOM 1471 N N . GLN A 1 188 ? 20.417 -1.635 27.378 1.00 84.81 188 GLN A N 1
ATOM 1472 C CA . GLN A 1 188 ? 21.079 -0.767 26.407 1.00 84.81 188 GLN A CA 1
ATOM 1473 C C . GLN A 1 188 ? 22.366 -0.158 26.961 1.00 84.81 188 GLN A C 1
ATOM 1475 O O . GLN A 1 188 ? 23.362 -0.086 26.244 1.00 84.81 188 GLN A O 1
ATOM 1480 N N . SER A 1 189 ? 22.361 0.244 28.232 1.00 85.56 189 SER A N 1
ATOM 1481 C CA . SER A 1 189 ? 23.560 0.719 28.924 1.00 85.56 189 SER A CA 1
ATOM 1482 C C . SER A 1 189 ? 24.611 -0.390 29.048 1.00 85.56 189 SER A C 1
ATOM 1484 O O . SER A 1 189 ? 25.787 -0.154 28.775 1.00 85.56 189 SER A O 1
ATOM 1486 N N . LEU A 1 190 ? 24.197 -1.618 29.383 1.00 87.31 190 LEU A N 1
ATOM 1487 C CA . LEU A 1 190 ? 25.100 -2.772 29.473 1.00 87.31 190 LEU A CA 1
ATOM 1488 C C . LEU A 1 190 ? 25.708 -3.157 28.111 1.00 87.31 190 LEU A C 1
ATOM 1490 O O . LEU A 1 190 ? 26.919 -3.347 28.028 1.00 87.31 190 LEU A O 1
ATOM 1494 N N . ASP A 1 191 ? 24.912 -3.210 27.036 1.00 85.81 191 ASP A N 1
ATOM 1495 C CA . ASP A 1 191 ? 25.418 -3.481 25.676 1.00 85.81 191 ASP A CA 1
ATOM 1496 C C . ASP A 1 191 ? 26.352 -2.366 25.175 1.00 85.81 191 ASP A C 1
ATOM 1498 O O . ASP A 1 191 ? 27.353 -2.652 24.521 1.00 85.81 191 ASP A O 1
ATOM 1502 N N . ALA A 1 192 ? 26.072 -1.100 25.510 1.00 83.94 192 ALA A N 1
ATOM 1503 C CA . ALA A 1 192 ? 26.956 0.017 25.181 1.00 83.94 192 ALA A CA 1
ATOM 1504 C C . ALA A 1 192 ? 28.309 -0.103 25.901 1.00 83.94 192 ALA A C 1
ATOM 1506 O O . ALA A 1 192 ? 29.350 0.006 25.251 1.00 83.94 192 ALA A O 1
ATOM 1507 N N . LYS A 1 193 ? 28.301 -0.419 27.205 1.00 85.94 193 LYS A N 1
ATOM 1508 C CA . LYS A 1 193 ? 29.519 -0.651 27.998 1.00 85.94 193 LYS A CA 1
ATOM 1509 C C . LYS A 1 193 ? 30.378 -1.768 27.413 1.00 85.94 193 LYS A C 1
ATOM 1511 O O . LYS A 1 193 ? 31.554 -1.533 27.174 1.00 85.94 193 LYS A O 1
ATOM 1516 N N . GLN A 1 194 ? 29.790 -2.926 27.100 1.00 86.62 194 GLN A N 1
ATOM 1517 C CA . GLN A 1 194 ? 30.514 -4.056 26.496 1.00 86.62 194 GLN A CA 1
ATOM 1518 C C . GLN A 1 194 ? 31.143 -3.718 25.139 1.00 86.62 194 GLN A C 1
ATOM 1520 O O . GLN A 1 194 ? 32.134 -4.320 24.745 1.00 86.62 194 GLN A O 1
ATOM 1525 N N . ARG A 1 195 ? 30.592 -2.748 24.407 1.00 82.44 195 ARG A N 1
ATOM 1526 C CA . ARG A 1 195 ? 31.128 -2.292 23.114 1.00 82.44 195 ARG A CA 1
ATOM 1527 C C . ARG A 1 195 ? 32.111 -1.124 23.237 1.00 82.44 195 ARG A C 1
ATOM 1529 O O . ARG A 1 195 ? 32.445 -0.525 22.216 1.00 82.44 195 ARG A O 1
ATOM 1536 N N . GLY A 1 196 ? 32.504 -0.744 24.455 1.00 80.31 196 GLY A N 1
ATOM 1537 C CA . GLY A 1 196 ? 33.362 0.417 24.705 1.00 80.31 196 GLY A CA 1
ATOM 1538 C C . GLY A 1 196 ? 32.702 1.759 24.358 1.00 80.31 196 GLY A C 1
ATOM 1539 O O . GLY A 1 196 ? 33.389 2.741 24.087 1.00 80.31 196 GLY A O 1
ATOM 1540 N N . GLN A 1 197 ? 31.367 1.819 24.319 1.00 79.31 197 GLN A N 1
ATOM 1541 C CA . GLN A 1 197 ? 30.609 3.024 23.977 1.00 79.31 197 GLN A CA 1
ATOM 1542 C C . GLN A 1 197 ? 30.090 3.707 25.246 1.00 79.31 197 GLN A C 1
ATOM 1544 O O . GLN A 1 197 ? 29.406 3.105 26.068 1.00 79.31 197 GLN A O 1
ATOM 1549 N N . THR A 1 198 ? 30.365 5.005 25.390 1.00 67.31 198 THR A N 1
ATOM 1550 C CA . THR A 1 198 ? 29.867 5.844 26.499 1.00 67.31 198 THR A CA 1
ATOM 1551 C C . THR A 1 198 ? 28.415 6.285 26.327 1.00 67.31 198 THR A C 1
ATOM 1553 O O . THR A 1 198 ? 27.817 6.816 27.260 1.00 67.31 198 THR A O 1
ATOM 1556 N N . THR A 1 199 ? 27.830 6.069 25.148 1.00 67.56 199 THR A N 1
ATOM 1557 C CA . THR A 1 199 ? 26.445 6.436 24.844 1.00 67.56 199 THR A CA 1
ATOM 1558 C C . THR A 1 199 ? 25.683 5.236 24.305 1.00 67.56 199 THR A C 1
ATOM 1560 O O . THR A 1 199 ? 26.191 4.456 23.500 1.00 67.56 199 THR A O 1
ATOM 1563 N N . VAL A 1 200 ? 24.436 5.087 24.753 1.00 66.69 200 VAL A N 1
ATOM 1564 C CA . VAL A 1 200 ? 23.502 4.119 24.180 1.00 66.69 200 VAL A CA 1
ATOM 1565 C C . VAL A 1 200 ? 23.287 4.485 22.715 1.00 66.69 200 VAL A C 1
ATOM 1567 O O . VAL A 1 200 ? 22.919 5.625 22.422 1.00 66.69 200 VAL A O 1
ATOM 1570 N N . LYS A 1 201 ? 23.470 3.528 21.793 1.00 56.44 201 LYS A N 1
ATOM 1571 C CA . LYS A 1 201 ? 23.027 3.691 20.401 1.00 56.44 201 LYS A CA 1
ATOM 1572 C C . LYS A 1 201 ? 21.521 3.953 20.402 1.00 56.44 201 LYS A C 1
ATOM 1574 O O . LYS A 1 201 ? 20.717 3.023 20.470 1.00 56.44 201 LYS A O 1
ATOM 1579 N N . ALA A 1 202 ? 21.145 5.227 20.338 1.00 55.88 202 ALA A N 1
ATOM 1580 C CA . ALA A 1 202 ? 19.774 5.626 20.088 1.00 55.88 202 ALA A CA 1
ATOM 1581 C C . ALA A 1 202 ? 19.315 5.004 18.764 1.00 55.88 202 ALA A C 1
ATOM 1583 O O . ALA A 1 202 ? 20.127 4.741 17.871 1.00 55.88 202 ALA A O 1
ATOM 1584 N N . PHE A 1 203 ? 18.010 4.757 18.636 1.00 58.94 203 PHE A N 1
ATOM 1585 C CA . PHE A 1 203 ? 17.417 4.395 17.354 1.00 58.94 203 PHE A CA 1
ATOM 1586 C C . PHE A 1 203 ? 17.861 5.420 16.305 1.00 58.94 203 PHE A C 1
ATOM 1588 O O . PHE A 1 203 ? 17.476 6.588 16.355 1.00 58.94 203 PHE A O 1
ATOM 1595 N N . ALA A 1 204 ? 18.727 4.990 15.389 1.00 58.75 204 ALA A N 1
ATOM 1596 C CA . ALA A 1 204 ? 19.247 5.853 14.349 1.00 58.75 204 ALA A CA 1
ATOM 1597 C C . ALA A 1 204 ? 18.168 5.984 13.278 1.00 58.75 204 ALA A C 1
ATOM 1599 O O . ALA A 1 204 ? 18.044 5.139 12.392 1.00 58.75 204 ALA A O 1
ATOM 1600 N N . VAL A 1 205 ? 17.383 7.054 13.385 1.00 58.31 205 VAL A N 1
ATOM 1601 C CA . VAL A 1 205 ? 16.367 7.452 12.403 1.00 58.31 205 VAL A CA 1
ATOM 1602 C C . VAL A 1 205 ? 16.948 7.478 10.980 1.00 58.31 205 VAL A C 1
ATOM 1604 O O . VAL A 1 205 ? 16.263 7.107 10.034 1.00 58.31 205 VAL A O 1
ATOM 1607 N N . SER A 1 206 ? 18.245 7.782 10.841 1.00 57.72 206 SER A N 1
ATOM 1608 C CA . SER A 1 206 ? 19.000 7.743 9.579 1.00 57.72 206 SER A CA 1
ATOM 1609 C C . SER A 1 206 ? 18.972 6.393 8.848 1.00 57.72 206 SER A C 1
ATOM 1611 O O . SER A 1 206 ? 19.200 6.359 7.645 1.00 57.72 206 SER A O 1
ATOM 1613 N N . ASN A 1 207 ? 18.699 5.286 9.547 1.00 66.31 207 ASN A N 1
ATOM 1614 C CA . ASN A 1 207 ? 18.626 3.943 8.959 1.00 66.31 207 ASN A CA 1
ATOM 1615 C C . ASN A 1 207 ? 17.194 3.537 8.571 1.00 66.31 207 ASN A C 1
ATOM 1617 O O . ASN A 1 207 ? 16.971 2.408 8.139 1.00 66.31 207 ASN A O 1
ATOM 1621 N N . CYS A 1 208 ? 16.211 4.414 8.779 1.00 70.31 208 CYS A N 1
ATOM 1622 C CA . CYS A 1 208 ? 14.797 4.143 8.547 1.00 70.31 208 CYS A CA 1
ATOM 1623 C C . CYS A 1 208 ? 14.261 5.117 7.503 1.00 70.31 208 CYS A C 1
ATOM 1625 O O . CYS A 1 208 ? 13.743 6.178 7.837 1.00 70.31 208 CYS A O 1
ATOM 1627 N N . SER A 1 209 ? 14.395 4.753 6.228 1.00 79.19 209 SER A N 1
ATOM 1628 C CA . SER A 1 209 ? 13.835 5.540 5.133 1.00 79.19 209 SER A CA 1
ATOM 1629 C C . SER A 1 209 ? 12.309 5.433 5.124 1.00 79.19 209 SER A C 1
ATOM 1631 O O . SER A 1 209 ? 11.755 4.325 5.111 1.00 79.19 209 SER A O 1
ATOM 1633 N N . THR A 1 210 ? 11.642 6.589 5.113 1.00 86.94 210 THR A N 1
ATOM 1634 C CA . THR A 1 210 ? 10.198 6.698 4.885 1.00 86.94 210 THR A CA 1
ATOM 1635 C C . THR A 1 210 ? 9.824 5.976 3.593 1.00 86.94 210 THR A C 1
ATOM 1637 O O . THR A 1 210 ? 10.493 6.118 2.569 1.00 86.94 210 THR A O 1
ATOM 1640 N N . ASP A 1 211 ? 8.766 5.172 3.647 1.00 90.06 211 ASP A N 1
ATOM 1641 C CA . ASP A 1 211 ? 8.292 4.437 2.479 1.00 90.06 211 ASP A CA 1
ATOM 1642 C C . ASP A 1 211 ? 7.566 5.346 1.472 1.00 90.06 211 ASP A C 1
ATOM 1644 O O . ASP A 1 211 ? 7.084 6.428 1.821 1.00 90.06 211 ASP A O 1
ATOM 1648 N N . SER A 1 212 ? 7.450 4.906 0.218 1.00 93.44 212 SER A N 1
ATOM 1649 C CA . SER A 1 212 ? 6.678 5.635 -0.785 1.00 93.44 212 SER A CA 1
ATOM 1650 C C . SER A 1 212 ? 5.179 5.399 -0.629 1.00 93.44 212 SER A C 1
ATOM 1652 O O . SER A 1 212 ? 4.724 4.306 -0.297 1.00 93.44 212 SER A O 1
ATOM 1654 N N . GLN A 1 213 ? 4.380 6.428 -0.919 1.00 95.88 213 GLN A N 1
ATOM 1655 C CA . GLN A 1 213 ? 2.920 6.316 -0.901 1.00 95.88 213 GLN A CA 1
ATOM 1656 C C . GLN A 1 213 ? 2.433 5.290 -1.923 1.00 95.88 213 GLN A C 1
ATOM 1658 O O . GLN A 1 213 ? 1.588 4.460 -1.605 1.00 95.88 213 GLN A O 1
ATOM 1663 N N . LEU A 1 214 ? 3.002 5.318 -3.129 1.00 95.56 214 LEU A N 1
ATOM 1664 C CA . LEU A 1 214 ? 2.662 4.373 -4.185 1.00 95.56 214 LEU A CA 1
ATOM 1665 C C . LEU A 1 214 ? 3.021 2.930 -3.798 1.00 95.56 214 LEU A C 1
ATOM 1667 O O . LEU A 1 214 ? 2.236 2.024 -4.055 1.00 95.56 214 LEU A O 1
ATOM 1671 N N . GLY A 1 215 ? 4.171 2.720 -3.147 1.00 94.69 215 GLY A N 1
ATOM 1672 C CA . GLY A 1 215 ? 4.611 1.402 -2.691 1.00 94.69 215 GLY A CA 1
ATOM 1673 C C . GLY A 1 215 ? 3.741 0.832 -1.571 1.00 94.69 215 GLY A C 1
ATOM 1674 O O . GLY A 1 215 ? 3.377 -0.338 -1.620 1.00 94.69 215 GLY A O 1
ATOM 1675 N N . VAL A 1 216 ? 3.351 1.658 -0.597 1.00 95.94 216 VAL A N 1
ATOM 1676 C CA . VAL A 1 216 ? 2.417 1.238 0.460 1.00 95.94 216 VAL A CA 1
ATOM 1677 C C . VAL A 1 216 ? 1.049 0.891 -0.128 1.00 95.94 216 VAL A C 1
ATOM 1679 O O . VAL A 1 216 ? 0.500 -0.164 0.171 1.00 95.94 216 VAL A O 1
ATOM 1682 N N . LEU A 1 217 ? 0.515 1.733 -1.018 1.00 97.75 217 LEU A N 1
ATOM 1683 C CA . LEU A 1 217 ? -0.765 1.455 -1.672 1.00 97.75 217 LEU A CA 1
ATOM 1684 C C . LEU A 1 217 ? -0.703 0.198 -2.548 1.00 97.75 217 LEU A C 1
ATOM 1686 O O . LEU A 1 217 ? -1.677 -0.542 -2.579 1.00 97.75 217 LEU A O 1
ATOM 1690 N N . HIS A 1 218 ? 0.423 -0.079 -3.212 1.00 96.50 218 HIS A N 1
ATOM 1691 C CA . HIS A 1 218 ? 0.634 -1.334 -3.937 1.00 96.50 218 HIS A CA 1
ATOM 1692 C C . HIS A 1 218 ? 0.479 -2.554 -3.016 1.00 96.50 218 HIS A C 1
ATOM 1694 O O . HIS A 1 218 ? -0.329 -3.431 -3.308 1.00 96.50 218 HIS A O 1
ATOM 1700 N N . ASP A 1 219 ? 1.207 -2.594 -1.894 1.00 95.94 219 ASP A N 1
ATOM 1701 C CA . ASP A 1 219 ? 1.159 -3.724 -0.952 1.00 95.94 219 ASP A CA 1
ATOM 1702 C C . ASP A 1 219 ? -0.263 -3.944 -0.407 1.00 95.94 219 ASP A C 1
ATOM 1704 O O . ASP A 1 219 ? -0.740 -5.075 -0.304 1.00 95.94 219 ASP A O 1
ATOM 1708 N N . GLU A 1 220 ? -0.969 -2.855 -0.096 1.00 97.88 220 GLU A N 1
ATOM 1709 C CA . GLU A 1 220 ? -2.351 -2.918 0.379 1.00 97.88 220 GLU A CA 1
ATOM 1710 C C . GLU A 1 220 ? -3.329 -3.363 -0.709 1.00 97.88 220 GLU A C 1
ATOM 1712 O O . GLU A 1 220 ? -4.251 -4.116 -0.410 1.00 97.88 220 GLU A O 1
ATOM 1717 N N . LEU A 1 221 ? -3.139 -2.944 -1.965 1.00 97.56 221 LEU A N 1
ATOM 1718 C CA . LEU A 1 221 ? -3.964 -3.386 -3.093 1.00 97.56 221 LEU A CA 1
ATOM 1719 C C . LEU A 1 221 ? -3.776 -4.877 -3.374 1.00 97.56 221 LEU A C 1
ATOM 1721 O O . LEU A 1 221 ? -4.770 -5.546 -3.655 1.00 97.56 221 LEU A O 1
ATOM 1725 N N . VAL A 1 222 ? -2.549 -5.404 -3.260 1.00 95.81 222 VAL A N 1
ATOM 1726 C CA . VAL A 1 222 ? -2.285 -6.854 -3.311 1.00 95.81 222 VAL A CA 1
ATOM 1727 C C . VAL A 1 222 ? -3.078 -7.544 -2.205 1.00 95.81 222 VAL A C 1
ATOM 1729 O O . VAL A 1 222 ? -3.951 -8.361 -2.485 1.00 95.81 222 VAL A O 1
ATOM 1732 N N . ARG A 1 223 ? -2.878 -7.122 -0.951 1.00 96.12 223 ARG A N 1
ATOM 1733 C CA . ARG A 1 223 ? -3.548 -7.727 0.205 1.00 96.12 223 ARG A CA 1
ATOM 1734 C C . ARG A 1 223 ? -5.074 -7.679 0.094 1.00 96.12 223 ARG A C 1
ATOM 1736 O O . ARG A 1 223 ? -5.735 -8.677 0.359 1.00 96.12 223 ARG A O 1
ATOM 1743 N N . PHE A 1 224 ? -5.649 -6.542 -0.294 1.00 96.81 224 PHE A N 1
ATOM 1744 C CA . PHE A 1 224 ? -7.097 -6.387 -0.473 1.00 96.81 224 PHE A CA 1
ATOM 1745 C C . PHE A 1 224 ? -7.630 -7.229 -1.632 1.00 96.81 224 PHE A C 1
ATOM 1747 O O . PHE A 1 224 ? -8.720 -7.786 -1.526 1.00 96.81 224 PHE A O 1
ATOM 1754 N N . SER A 1 225 ? -6.858 -7.380 -2.707 1.00 95.44 225 SER A N 1
ATOM 1755 C CA . SER A 1 225 ? -7.215 -8.273 -3.812 1.00 95.44 225 SER A CA 1
ATOM 1756 C C . SER A 1 225 ? -7.246 -9.746 -3.395 1.00 95.44 225 SER A C 1
ATOM 1758 O O . SER A 1 225 ? -7.942 -10.528 -4.043 1.00 95.44 225 SER A O 1
ATOM 1760 N N . ASP A 1 226 ? -6.552 -10.119 -2.319 1.00 94.12 226 ASP A N 1
ATOM 1761 C CA . ASP A 1 226 ? -6.529 -11.488 -1.799 1.00 94.12 226 ASP A CA 1
ATOM 1762 C C . ASP A 1 226 ? -7.621 -11.746 -0.755 1.00 94.12 226 ASP A C 1
ATOM 1764 O O . ASP A 1 226 ? -8.256 -12.798 -0.780 1.00 94.12 226 ASP A O 1
ATOM 1768 N N . ILE A 1 227 ? -7.861 -10.795 0.156 1.00 93.69 227 ILE A N 1
ATOM 1769 C CA . ILE A 1 227 ? -8.759 -11.010 1.307 1.00 93.69 227 ILE A CA 1
ATOM 1770 C C . ILE A 1 227 ? -10.213 -10.599 1.065 1.00 93.69 227 ILE A C 1
ATOM 1772 O O . ILE A 1 227 ? -11.090 -11.046 1.805 1.00 93.69 227 ILE A O 1
ATOM 1776 N N . LEU A 1 228 ? -10.482 -9.693 0.118 1.00 94.44 228 LEU A N 1
ATOM 1777 C CA . LEU A 1 228 ? -11.846 -9.226 -0.121 1.00 94.44 228 LEU A CA 1
ATOM 1778 C C . LEU A 1 228 ? -12.663 -10.303 -0.853 1.00 94.44 228 LEU A C 1
ATOM 1780 O O . LEU A 1 228 ? -12.131 -10.992 -1.729 1.00 94.44 228 LEU A O 1
ATOM 1784 N N . PRO A 1 229 ? -13.968 -10.429 -0.552 1.00 93.50 229 PRO A N 1
ATOM 1785 C CA . PRO A 1 229 ? -14.854 -11.288 -1.327 1.00 93.50 229 PRO A CA 1
ATOM 1786 C C . PRO A 1 229 ? -14.940 -10.810 -2.783 1.00 93.50 229 PRO A C 1
ATOM 1788 O O . PRO A 1 229 ? -14.684 -9.643 -3.087 1.00 93.50 229 PRO A O 1
ATOM 1791 N N . GLU A 1 230 ? -15.308 -11.716 -3.694 1.00 93.94 230 GLU A N 1
ATOM 1792 C CA . GLU A 1 230 ? -15.570 -11.343 -5.089 1.00 93.94 230 GLU A CA 1
ATOM 1793 C C . GLU A 1 230 ? -16.655 -10.261 -5.168 1.00 93.94 230 GLU A C 1
ATOM 1795 O O . GLU A 1 230 ? -17.660 -10.301 -4.453 1.00 93.94 230 GLU A O 1
ATOM 1800 N N . GLY A 1 231 ? -16.434 -9.277 -6.037 1.00 94.25 231 GLY A N 1
ATOM 1801 C CA . GLY A 1 231 ? -17.327 -8.142 -6.211 1.00 94.25 231 GLY A CA 1
ATOM 1802 C C . GLY A 1 231 ? -16.591 -6.838 -6.496 1.00 94.25 231 GLY A C 1
ATOM 1803 O O . GLY A 1 231 ? -15.362 -6.766 -6.552 1.00 94.25 231 GLY A O 1
ATOM 1804 N N . LYS A 1 232 ? -17.375 -5.763 -6.624 1.00 95.25 232 LYS A N 1
ATOM 1805 C CA . LYS A 1 232 ? -16.903 -4.473 -7.146 1.00 95.25 232 LYS A CA 1
ATOM 1806 C C . LYS A 1 232 ? -15.726 -3.872 -6.367 1.00 95.25 232 LYS A C 1
ATOM 1808 O O . LYS A 1 232 ? -14.858 -3.247 -6.977 1.00 95.25 232 LYS A O 1
ATOM 1813 N N . HIS A 1 233 ? -15.665 -4.067 -5.045 1.00 96.06 233 HIS A N 1
ATOM 1814 C CA . HIS A 1 233 ? -14.546 -3.580 -4.224 1.00 96.06 233 HIS A CA 1
ATOM 1815 C C . HIS A 1 233 ? -13.235 -4.252 -4.616 1.00 96.06 233 HIS A C 1
ATOM 1817 O O . HIS A 1 233 ? -12.268 -3.567 -4.951 1.00 96.06 233 HIS A O 1
ATOM 1823 N N . ARG A 1 234 ? -13.238 -5.585 -4.660 1.00 96.12 234 ARG A N 1
ATOM 1824 C CA . ARG A 1 234 ? -12.089 -6.385 -5.073 1.00 96.12 234 ARG A CA 1
ATOM 1825 C C . ARG A 1 234 ? -11.677 -6.072 -6.507 1.00 96.12 234 ARG A C 1
ATOM 1827 O O . ARG A 1 234 ? -10.491 -5.898 -6.770 1.00 96.12 234 ARG A O 1
ATOM 1834 N N . ASP A 1 235 ? -12.640 -5.916 -7.411 1.00 95.31 235 ASP A N 1
ATOM 1835 C CA . ASP A 1 235 ? -12.364 -5.590 -8.812 1.00 95.31 235 ASP A CA 1
ATOM 1836 C C . ASP A 1 235 ? -11.710 -4.213 -8.969 1.00 95.31 235 ASP A C 1
ATOM 1838 O O . ASP A 1 235 ? -10.789 -4.050 -9.769 1.00 95.31 235 ASP A O 1
ATOM 1842 N N . ASN A 1 236 ? -12.153 -3.217 -8.194 1.00 95.88 236 ASN A N 1
ATOM 1843 C CA . ASN A 1 236 ? -11.524 -1.896 -8.174 1.00 95.88 236 ASN A CA 1
ATOM 1844 C C . ASN A 1 236 ? -10.092 -1.967 -7.625 1.00 95.88 236 ASN A C 1
ATOM 1846 O O . ASN A 1 236 ? -9.204 -1.318 -8.180 1.00 95.88 236 ASN A O 1
ATOM 1850 N N . CYS A 1 237 ? -9.850 -2.762 -6.577 1.00 96.94 237 CYS A N 1
ATOM 1851 C CA . CYS A 1 237 ? -8.505 -2.985 -6.045 1.00 96.94 237 CYS A CA 1
ATOM 1852 C C . CYS A 1 237 ? -7.595 -3.684 -7.065 1.00 96.94 237 CYS A C 1
ATOM 1854 O O . CYS A 1 237 ? -6.497 -3.196 -7.317 1.00 96.94 237 CYS A O 1
ATOM 1856 N N . ARG A 1 238 ? -8.064 -4.753 -7.720 1.00 95.25 238 ARG A N 1
ATOM 1857 C CA . ARG A 1 238 ? -7.319 -5.465 -8.773 1.00 95.25 238 ARG A CA 1
ATOM 1858 C C . ARG A 1 238 ? -6.997 -4.563 -9.959 1.00 95.25 238 ARG A C 1
ATOM 1860 O O . ARG A 1 238 ? -5.876 -4.574 -10.454 1.00 95.25 238 ARG A O 1
ATOM 1867 N N . PHE A 1 239 ? -7.961 -3.761 -10.405 1.00 94.62 239 PHE A N 1
ATOM 1868 C CA . PHE A 1 239 ? -7.732 -2.787 -11.467 1.00 94.62 239 PHE A CA 1
ATOM 1869 C C . PHE A 1 239 ? -6.660 -1.766 -11.062 1.00 94.62 239 PHE A C 1
ATOM 1871 O O . PHE A 1 239 ? -5.680 -1.574 -11.782 1.00 94.62 239 PHE A O 1
ATOM 1878 N N . MET A 1 240 ? -6.805 -1.144 -9.887 1.0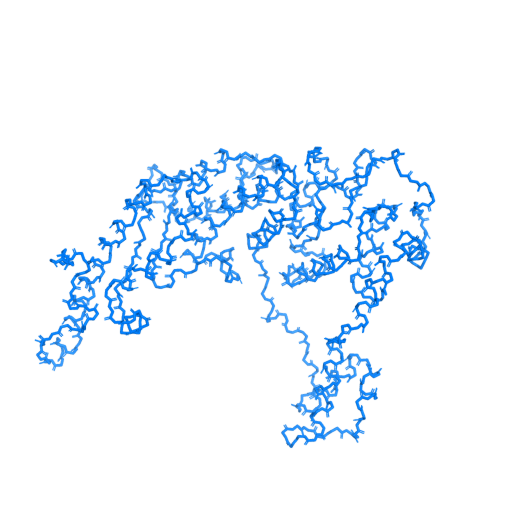0 96.31 240 MET A N 1
ATOM 1879 C CA . MET A 1 240 ? -5.843 -0.141 -9.433 1.00 96.31 240 MET A CA 1
ATOM 1880 C C . MET A 1 240 ? -4.466 -0.726 -9.123 1.00 96.31 240 MET A C 1
ATOM 1882 O O . MET A 1 240 ? -3.481 -0.016 -9.300 1.00 96.31 240 MET A O 1
ATOM 1886 N N . LEU A 1 241 ? -4.368 -1.994 -8.713 1.00 95.06 241 LEU A N 1
ATOM 1887 C CA . LEU A 1 241 ? -3.093 -2.688 -8.539 1.00 95.06 241 LEU A CA 1
ATOM 1888 C C . LEU A 1 241 ? -2.277 -2.661 -9.835 1.00 95.06 241 LEU A C 1
ATOM 1890 O O . LEU A 1 241 ? -1.128 -2.229 -9.823 1.00 95.06 241 LEU A O 1
ATOM 1894 N N . LYS A 1 242 ? -2.902 -3.026 -10.958 1.00 90.62 242 LYS A N 1
ATOM 1895 C CA . LYS A 1 242 ? -2.267 -3.053 -12.285 1.00 90.62 242 LYS A CA 1
ATOM 1896 C C . LYS A 1 242 ? -1.820 -1.658 -12.723 1.00 90.62 242 LYS A C 1
ATOM 1898 O O . LYS A 1 242 ? -0.681 -1.451 -13.129 1.00 90.62 242 LYS A O 1
ATOM 1903 N N . VAL A 1 243 ? -2.691 -0.662 -12.543 1.00 92.12 243 VAL A N 1
ATOM 1904 C CA . VAL A 1 243 ? -2.388 0.758 -12.802 1.00 92.12 243 VAL A CA 1
ATOM 1905 C C . VAL A 1 243 ? -1.186 1.236 -11.975 1.00 92.12 243 VAL A C 1
ATOM 1907 O O . VAL A 1 243 ? -0.291 1.906 -12.494 1.00 92.12 243 VAL A O 1
ATOM 1910 N N . VAL A 1 244 ? -1.154 0.895 -10.684 1.00 93.81 244 VAL A N 1
ATOM 1911 C CA . VAL A 1 244 ? -0.065 1.244 -9.763 1.00 93.81 244 VAL A CA 1
ATOM 1912 C C . VAL A 1 244 ? 1.234 0.538 -10.145 1.00 93.81 244 VAL A C 1
ATOM 1914 O O . VAL A 1 244 ? 2.287 1.166 -10.070 1.00 93.81 244 VAL A O 1
ATOM 1917 N N . GLN A 1 245 ? 1.179 -0.719 -10.588 1.00 89.56 245 GLN A N 1
ATOM 1918 C CA . GLN A 1 245 ? 2.344 -1.465 -11.069 1.00 89.56 245 GLN A CA 1
ATOM 1919 C C . GLN A 1 245 ? 2.950 -0.815 -12.313 1.00 89.56 245 GLN A C 1
ATOM 1921 O O . GLN A 1 245 ? 4.141 -0.511 -12.306 1.00 89.56 245 GLN A O 1
ATOM 1926 N N . VAL A 1 246 ? 2.135 -0.516 -13.331 1.00 86.00 246 VAL A N 1
ATOM 1927 C CA . VAL A 1 246 ? 2.587 0.161 -14.559 1.00 86.00 246 VAL A CA 1
ATOM 1928 C C . VAL A 1 246 ? 3.255 1.498 -14.229 1.00 86.00 246 VAL A C 1
ATOM 1930 O O . VAL A 1 246 ? 4.376 1.766 -14.669 1.00 86.00 246 VAL A O 1
ATOM 1933 N N . LEU A 1 247 ? 2.604 2.330 -13.407 1.00 88.56 247 LEU A N 1
ATOM 1934 C CA . LEU A 1 247 ? 3.178 3.610 -12.995 1.00 88.56 247 LEU A CA 1
ATOM 1935 C C . LEU A 1 247 ? 4.454 3.418 -12.163 1.00 88.56 247 LEU A C 1
ATOM 1937 O O . LEU A 1 247 ? 5.432 4.125 -12.374 1.00 88.56 247 LEU A O 1
ATOM 1941 N N . GLY A 1 248 ? 4.463 2.482 -11.216 1.00 89.25 248 GLY A N 1
ATOM 1942 C CA . GLY A 1 248 ? 5.606 2.228 -10.345 1.00 89.25 248 GLY A CA 1
ATOM 1943 C C . GLY A 1 248 ? 6.842 1.775 -11.117 1.00 89.25 248 GLY A C 1
ATOM 1944 O O . GLY A 1 248 ? 7.933 2.287 -10.862 1.00 89.25 248 GLY A O 1
ATOM 1945 N N . ILE A 1 249 ? 6.664 0.894 -12.107 1.00 81.75 249 ILE A N 1
ATOM 1946 C CA . ILE A 1 249 ? 7.731 0.453 -13.013 1.00 81.75 249 ILE A CA 1
ATOM 1947 C C . ILE A 1 249 ? 8.285 1.655 -13.774 1.00 81.75 249 ILE A C 1
ATOM 1949 O O . ILE A 1 249 ? 9.489 1.883 -13.727 1.00 81.75 249 ILE A O 1
ATOM 1953 N N . TYR A 1 250 ? 7.429 2.493 -14.367 1.00 82.94 250 TYR A N 1
ATOM 1954 C CA . TYR A 1 250 ? 7.873 3.733 -15.010 1.00 82.94 250 TYR A CA 1
ATOM 1955 C C . TYR A 1 250 ? 8.665 4.647 -14.057 1.00 82.94 250 TYR A C 1
ATOM 1957 O O . TYR A 1 250 ? 9.736 5.143 -14.402 1.00 82.94 250 TYR A O 1
ATOM 1965 N N . LEU A 1 251 ? 8.182 4.846 -12.829 1.00 86.69 251 LEU A N 1
ATOM 1966 C CA . LEU A 1 251 ? 8.820 5.737 -11.858 1.00 86.69 251 LEU A CA 1
ATOM 1967 C C . LEU A 1 251 ? 10.201 5.253 -11.405 1.00 86.69 251 LEU A C 1
ATOM 1969 O O . LEU A 1 251 ? 11.055 6.086 -11.107 1.00 86.69 251 LEU A O 1
ATOM 1973 N N . VAL A 1 252 ? 10.451 3.941 -11.383 1.00 85.75 252 VAL A N 1
ATOM 1974 C CA . VAL A 1 252 ? 11.799 3.397 -11.144 1.00 85.75 252 VAL A CA 1
ATOM 1975 C C . VAL A 1 252 ? 12.771 3.819 -12.245 1.00 85.75 252 VAL A C 1
ATOM 1977 O O . VAL A 1 252 ? 13.919 4.148 -11.952 1.00 85.75 252 VAL A O 1
ATOM 1980 N N . GLN A 1 253 ? 12.311 3.852 -13.493 1.00 77.69 253 GLN A N 1
ATOM 1981 C CA . GLN A 1 253 ? 13.129 4.118 -14.683 1.00 77.69 253 GLN A CA 1
ATOM 1982 C C . GLN A 1 253 ? 13.580 5.574 -14.733 1.00 77.69 253 GLN A C 1
ATOM 1984 O O . GLN A 1 253 ? 14.729 5.867 -15.049 1.00 77.69 253 GLN A O 1
ATOM 1989 N N . VAL A 1 254 ? 12.699 6.485 -14.315 1.00 80.25 254 VAL A N 1
ATOM 1990 C CA . VAL A 1 254 ? 13.014 7.913 -14.165 1.00 80.25 254 VAL A CA 1
ATOM 1991 C C . VAL A 1 254 ? 13.592 8.260 -12.784 1.00 80.25 254 VAL A C 1
ATOM 1993 O O . VAL A 1 254 ? 13.697 9.434 -12.434 1.00 80.25 254 VAL A O 1
ATOM 1996 N N . ASN A 1 255 ? 13.967 7.251 -11.986 1.00 85.38 255 ASN A N 1
ATOM 1997 C CA . ASN A 1 255 ? 14.546 7.389 -10.646 1.00 85.38 255 ASN A CA 1
ATOM 1998 C C . ASN A 1 255 ? 13.715 8.271 -9.688 1.00 85.38 255 ASN A C 1
ATOM 2000 O O . ASN A 1 255 ? 14.247 8.994 -8.844 1.00 85.38 255 ASN A O 1
ATOM 2004 N N . HIS A 1 256 ? 12.391 8.227 -9.814 1.00 89.00 256 HIS A N 1
ATOM 2005 C CA . HIS A 1 256 ? 11.490 9.001 -8.975 1.00 89.00 256 HIS A CA 1
ATOM 2006 C C . HIS A 1 256 ? 11.264 8.306 -7.623 1.00 89.00 256 HIS A C 1
ATOM 2008 O O . HIS A 1 256 ? 10.994 7.105 -7.564 1.00 89.00 256 HIS A O 1
ATOM 2014 N N . GLN A 1 257 ? 11.278 9.079 -6.531 1.00 90.44 257 GLN A N 1
ATOM 2015 C CA . GLN A 1 257 ? 11.183 8.583 -5.145 1.00 90.44 257 GLN A CA 1
ATOM 2016 C C . GLN A 1 257 ? 10.008 7.623 -4.890 1.00 90.44 257 GLN A C 1
ATOM 2018 O O . GLN A 1 257 ? 10.124 6.678 -4.114 1.00 90.44 257 GLN A O 1
ATOM 2023 N N . GLN A 1 258 ? 8.871 7.830 -5.566 1.00 92.00 258 GLN A N 1
ATOM 2024 C CA . GLN A 1 258 ? 7.697 6.966 -5.403 1.00 92.00 258 GLN A CA 1
ATOM 2025 C C . GLN A 1 258 ? 7.928 5.536 -5.925 1.00 92.00 258 GLN A C 1
ATOM 2027 O O . GLN A 1 258 ? 7.340 4.599 -5.385 1.00 92.00 258 GLN A O 1
ATOM 2032 N N . GLY A 1 259 ? 8.793 5.370 -6.931 1.00 87.06 259 GLY A N 1
ATOM 2033 C CA . GLY A 1 259 ? 9.197 4.069 -7.464 1.00 87.06 259 GLY A CA 1
ATOM 2034 C C . GLY A 1 259 ? 10.415 3.472 -6.752 1.00 87.06 259 GLY A C 1
ATOM 2035 O O . GLY A 1 259 ? 10.510 2.256 -6.634 1.00 87.06 259 GLY A O 1
ATOM 2036 N N . THR A 1 260 ? 11.333 4.304 -6.245 1.00 86.50 260 THR A N 1
ATOM 2037 C CA . THR A 1 260 ? 12.656 3.851 -5.771 1.00 86.50 260 THR A CA 1
ATOM 2038 C C . THR A 1 260 ? 12.815 3.725 -4.256 1.00 86.50 260 THR A C 1
ATOM 2040 O O . THR A 1 260 ? 13.801 3.134 -3.819 1.00 86.50 260 THR A O 1
ATOM 2043 N N . ALA A 1 261 ? 11.866 4.214 -3.442 1.00 83.00 261 ALA A N 1
ATOM 2044 C CA . ALA A 1 261 ? 11.968 4.164 -1.974 1.00 83.00 261 ALA A CA 1
ATOM 2045 C C . ALA A 1 261 ? 12.195 2.743 -1.417 1.00 83.00 261 ALA A C 1
ATOM 2047 O O . ALA A 1 261 ? 12.897 2.574 -0.421 1.00 83.00 261 ALA A O 1
ATOM 2048 N N . ARG A 1 262 ? 11.628 1.718 -2.073 1.00 79.00 262 ARG A N 1
ATOM 2049 C CA . ARG A 1 262 ? 11.931 0.294 -1.854 1.00 79.00 262 ARG A CA 1
ATOM 2050 C C . ARG A 1 262 ? 11.830 -0.475 -3.167 1.00 79.00 262 ARG A C 1
ATOM 2052 O O . ARG A 1 262 ? 11.102 -0.073 -4.071 1.00 79.00 262 ARG A O 1
ATOM 2059 N N . SER A 1 263 ? 12.497 -1.623 -3.242 1.00 78.06 263 SER A N 1
ATOM 2060 C CA . SER A 1 263 ? 12.514 -2.516 -4.407 1.00 78.06 263 SER A CA 1
ATOM 2061 C C . SER A 1 263 ? 11.206 -3.310 -4.574 1.00 78.06 263 SER A C 1
ATOM 2063 O O . SER A 1 263 ? 11.214 -4.536 -4.490 1.00 78.06 263 SER A O 1
ATOM 2065 N N . ARG A 1 264 ? 10.074 -2.617 -4.751 1.00 80.25 264 ARG A N 1
ATOM 2066 C CA . ARG A 1 264 ? 8.766 -3.234 -5.059 1.00 80.25 264 ARG A CA 1
ATOM 2067 C C . ARG A 1 264 ? 8.502 -3.335 -6.546 1.00 80.25 264 ARG A C 1
ATOM 2069 O O . ARG A 1 264 ? 7.910 -4.298 -7.013 1.00 80.25 264 ARG A O 1
ATOM 2076 N N . PHE A 1 265 ? 8.914 -2.304 -7.268 1.00 82.88 265 PHE A N 1
ATOM 2077 C CA . PHE A 1 265 ? 8.718 -2.213 -8.699 1.00 82.88 265 PHE A CA 1
ATOM 2078 C C . PHE A 1 265 ? 9.985 -2.680 -9.405 1.00 82.88 265 PHE A C 1
ATOM 2080 O O . PHE A 1 265 ? 11.102 -2.488 -8.912 1.00 82.88 265 PHE A O 1
ATOM 2087 N N . LEU A 1 266 ? 9.796 -3.333 -10.546 1.00 73.25 266 LEU A N 1
ATOM 2088 C CA . LEU A 1 266 ? 10.876 -3.968 -11.280 1.00 73.25 266 LEU A CA 1
ATOM 2089 C C . LEU A 1 266 ? 11.875 -2.916 -11.784 1.00 73.25 266 LEU A C 1
ATOM 2091 O O . LEU A 1 266 ? 11.519 -1.982 -12.503 1.00 73.25 266 LEU A O 1
ATOM 2095 N N . LYS A 1 267 ? 13.145 -3.080 -11.402 1.00 71.25 267 LYS A N 1
ATOM 2096 C CA . LYS A 1 267 ? 14.267 -2.316 -11.953 1.00 71.25 267 LYS A CA 1
ATOM 2097 C C . LYS A 1 267 ? 14.891 -3.138 -13.074 1.00 71.25 267 LYS A C 1
ATOM 2099 O O . LYS A 1 267 ? 15.457 -4.193 -12.809 1.00 71.25 267 LYS A O 1
ATOM 2104 N N . THR A 1 268 ? 14.837 -2.648 -14.307 1.00 63.38 268 THR A N 1
ATOM 2105 C CA . THR A 1 268 ? 15.305 -3.353 -15.522 1.00 63.38 268 THR A CA 1
ATOM 2106 C C . THR A 1 268 ? 16.836 -3.374 -15.681 1.00 63.38 268 THR A C 1
ATOM 2108 O O . THR A 1 268 ? 17.357 -3.422 -16.793 1.00 63.38 268 THR A O 1
ATOM 2111 N N . GLY A 1 269 ? 17.592 -3.351 -14.578 1.00 68.50 269 GLY A N 1
ATOM 2112 C CA . GLY A 1 269 ? 19.056 -3.368 -14.603 1.00 68.50 269 GLY A CA 1
ATOM 2113 C C . GLY A 1 269 ? 19.650 -2.207 -15.411 1.00 68.50 269 GLY A C 1
ATOM 2114 O O . GLY A 1 269 ? 19.393 -1.046 -15.099 1.00 68.50 269 GLY A O 1
ATOM 2115 N N . HIS A 1 270 ? 20.465 -2.538 -16.417 1.00 66.44 270 HIS A N 1
ATOM 2116 C CA . HIS A 1 270 ? 21.055 -1.580 -17.363 1.00 66.44 270 HIS A CA 1
ATOM 2117 C C . HIS A 1 270 ? 20.144 -1.252 -18.552 1.00 66.44 270 HIS A C 1
ATOM 2119 O O . HIS A 1 270 ? 20.399 -0.277 -19.255 1.00 66.44 270 HIS A O 1
ATOM 2125 N N . ASN A 1 271 ? 19.094 -2.044 -18.779 1.00 69.38 271 ASN A N 1
ATOM 2126 C CA . ASN A 1 271 ? 18.133 -1.774 -19.837 1.00 69.38 271 ASN A CA 1
ATOM 2127 C C . ASN A 1 271 ? 17.228 -0.627 -19.400 1.00 69.38 271 ASN A C 1
ATOM 2129 O O . ASN A 1 271 ? 16.846 -0.550 -18.230 1.00 69.38 271 ASN A O 1
ATOM 2133 N N . THR A 1 272 ? 16.865 0.247 -20.331 1.00 66.44 272 THR A N 1
ATOM 2134 C CA . THR A 1 272 ? 15.956 1.355 -20.043 1.00 66.44 272 THR A CA 1
ATOM 2135 C C . THR A 1 272 ? 14.632 1.118 -20.737 1.00 66.44 272 THR A C 1
ATOM 2137 O O . THR A 1 272 ? 14.566 0.763 -21.913 1.00 66.44 272 THR A O 1
ATOM 2140 N N . TRP A 1 273 ? 13.547 1.312 -20.001 1.00 68.00 273 TRP A N 1
ATOM 2141 C CA . TRP A 1 273 ? 12.222 1.276 -20.590 1.00 68.00 273 TRP A CA 1
ATOM 2142 C C . TRP A 1 273 ? 11.379 2.406 -20.039 1.00 68.00 273 TRP A C 1
ATOM 2144 O O . TRP A 1 273 ? 11.118 2.478 -18.847 1.00 68.00 273 TRP A O 1
ATOM 2154 N N . SER A 1 274 ? 10.952 3.308 -20.914 1.00 65.81 274 SER A N 1
ATOM 2155 C CA . SER A 1 274 ? 10.123 4.449 -20.541 1.00 65.81 274 SER A CA 1
ATOM 2156 C C . SER A 1 274 ? 8.796 4.374 -21.294 1.00 65.81 274 SER A C 1
ATOM 2158 O O . SER A 1 274 ? 8.582 5.180 -22.198 1.00 65.81 274 SER A O 1
ATOM 2160 N N . PRO A 1 275 ? 7.910 3.405 -20.969 1.00 60.84 275 PRO A N 1
ATOM 2161 C CA . PRO A 1 275 ? 6.674 3.186 -21.723 1.00 60.84 275 PRO A CA 1
ATOM 2162 C C . PRO A 1 275 ? 5.763 4.406 -21.692 1.00 60.84 275 PRO A C 1
ATOM 2164 O O . PRO A 1 275 ? 5.044 4.658 -22.657 1.00 60.84 275 PRO A O 1
ATOM 2167 N N . LEU A 1 276 ? 5.832 5.181 -20.610 1.00 63.22 276 LEU A N 1
ATOM 2168 C CA . LEU A 1 276 ? 5.158 6.458 -20.482 1.00 63.22 276 LEU A CA 1
ATOM 2169 C C . LEU A 1 276 ? 6.119 7.573 -20.911 1.00 63.22 276 LEU A C 1
ATOM 2171 O O . LEU A 1 276 ? 7.181 7.757 -20.324 1.00 63.22 276 LEU A O 1
ATOM 2175 N N . VAL A 1 277 ? 5.740 8.326 -21.935 1.00 63.41 277 VAL A N 1
ATOM 2176 C CA . VAL A 1 277 ? 6.374 9.579 -22.335 1.00 63.41 277 VAL A CA 1
ATOM 2177 C C . VAL A 1 277 ? 5.453 10.712 -21.920 1.00 63.41 277 VAL A C 1
ATOM 2179 O O . VAL A 1 277 ? 4.232 10.657 -22.078 1.00 63.41 277 VAL A O 1
ATOM 2182 N N . HIS A 1 278 ? 6.037 11.759 -21.355 1.00 59.97 278 HIS A N 1
ATOM 2183 C CA . HIS A 1 278 ? 5.289 12.952 -21.005 1.00 59.97 278 HIS A CA 1
ATOM 2184 C C . HIS A 1 278 ? 4.610 13.559 -22.237 1.00 59.97 278 HIS A C 1
ATOM 2186 O O . HIS A 1 278 ? 5.233 13.835 -23.261 1.00 59.97 278 HIS A O 1
ATOM 2192 N N . LEU A 1 279 ? 3.309 13.786 -22.110 1.00 54.75 279 LEU A N 1
ATOM 2193 C CA . LEU A 1 279 ? 2.491 14.398 -23.143 1.00 54.75 279 LEU A CA 1
ATOM 2194 C C . LEU A 1 279 ? 2.655 15.907 -23.152 1.00 54.75 279 LEU A C 1
ATOM 2196 O O . LEU A 1 279 ? 2.034 16.599 -22.351 1.00 54.75 279 LEU A O 1
ATOM 2200 N N . TYR A 1 280 ? 3.369 16.405 -24.148 1.00 55.56 280 TYR A N 1
ATOM 2201 C CA . TYR A 1 280 ? 3.067 17.695 -24.755 1.00 55.56 280 TYR A CA 1
ATOM 2202 C C . TYR A 1 280 ? 3.041 17.496 -26.269 1.00 55.56 280 TYR A C 1
ATOM 2204 O O . TYR A 1 280 ? 4.020 17.757 -26.965 1.00 55.56 280 TYR A O 1
ATOM 2212 N N . HIS A 1 281 ? 1.911 16.991 -26.779 1.00 52.44 281 HIS A N 1
ATOM 2213 C CA . HIS A 1 281 ? 1.706 16.795 -28.221 1.00 52.44 281 HIS A CA 1
ATOM 2214 C C . HIS A 1 281 ? 1.895 18.090 -29.022 1.00 52.44 281 HIS A C 1
ATOM 2216 O O . HIS A 1 281 ? 2.312 18.035 -30.174 1.00 52.44 281 HIS A O 1
ATOM 2222 N N . ASP A 1 282 ? 1.650 19.243 -28.397 1.00 50.75 282 ASP A N 1
ATOM 2223 C CA . ASP A 1 282 ? 1.734 20.543 -29.059 1.00 50.75 282 ASP A CA 1
ATOM 2224 C C . ASP A 1 282 ? 3.186 21.033 -29.228 1.00 50.75 282 ASP A C 1
ATOM 2226 O O . ASP A 1 282 ? 3.455 21.863 -30.095 1.00 50.75 282 ASP A O 1
ATOM 2230 N N . GLN A 1 283 ? 4.143 20.528 -28.428 1.00 52.75 283 GLN A N 1
ATOM 2231 C CA . GLN A 1 283 ? 5.568 20.895 -28.509 1.00 52.75 283 GLN A CA 1
ATOM 2232 C C . GLN A 1 283 ? 6.512 19.725 -28.156 1.00 52.75 283 GLN A C 1
ATOM 2234 O O . GLN A 1 283 ? 7.272 19.814 -27.182 1.00 52.75 283 GLN A O 1
ATOM 2239 N N . PRO A 1 284 ? 6.541 18.651 -28.968 1.00 53.81 284 PRO A N 1
ATOM 2240 C CA . PRO A 1 284 ? 7.319 17.441 -28.679 1.00 53.81 284 PRO A CA 1
ATOM 2241 C C . PRO A 1 284 ? 8.842 17.667 -28.639 1.00 53.81 284 PRO A C 1
ATOM 2243 O O . PRO A 1 284 ? 9.575 16.839 -28.112 1.00 53.81 284 PRO A O 1
ATOM 2246 N N . TRP A 1 285 ? 9.334 18.798 -29.155 1.00 52.47 285 TRP A N 1
ATOM 2247 C CA . TRP A 1 285 ? 10.769 19.087 -29.284 1.00 52.47 285 TRP A CA 1
ATOM 2248 C C . TRP A 1 285 ? 11.317 20.076 -28.241 1.00 52.47 285 TRP A C 1
ATOM 2250 O O . TRP A 1 285 ? 12.517 20.344 -28.239 1.00 52.47 285 TRP A O 1
ATOM 2260 N N . ARG A 1 286 ? 10.459 20.698 -27.413 1.00 53.50 286 ARG A N 1
ATOM 2261 C CA . ARG A 1 286 ? 10.841 21.829 -26.533 1.00 53.50 286 ARG A CA 1
ATOM 2262 C C . ARG A 1 286 ? 10.034 21.932 -25.235 1.00 53.50 286 ARG A C 1
ATOM 2264 O O . ARG A 1 286 ? 9.869 23.030 -24.711 1.00 53.50 286 ARG A O 1
ATOM 2271 N N . THR A 1 287 ? 9.517 20.833 -24.692 1.00 58.53 287 THR A N 1
ATOM 2272 C CA . THR A 1 287 ? 8.797 20.928 -23.414 1.00 58.53 287 THR A CA 1
ATOM 2273 C C . THR A 1 287 ? 9.776 21.256 -22.277 1.00 58.53 287 THR A C 1
ATOM 2275 O O . THR A 1 287 ? 10.725 20.496 -22.068 1.00 58.53 287 THR A O 1
ATOM 2278 N N . PRO A 1 288 ? 9.591 22.365 -21.535 1.00 66.62 288 PRO A N 1
ATOM 2279 C CA . PRO A 1 288 ? 10.463 22.699 -20.416 1.00 66.62 288 PRO A CA 1
ATOM 2280 C C . PRO A 1 288 ? 10.439 21.596 -19.342 1.00 66.62 288 PRO A C 1
ATOM 2282 O O . PRO A 1 288 ? 9.363 21.077 -19.040 1.00 66.62 288 PRO A O 1
ATOM 2285 N N . PRO A 1 289 ? 11.573 21.266 -18.696 1.00 70.81 289 PRO A N 1
ATOM 2286 C CA . PRO A 1 289 ? 11.620 20.240 -17.652 1.00 70.81 289 PRO A CA 1
ATOM 2287 C C . PRO A 1 289 ? 10.635 20.465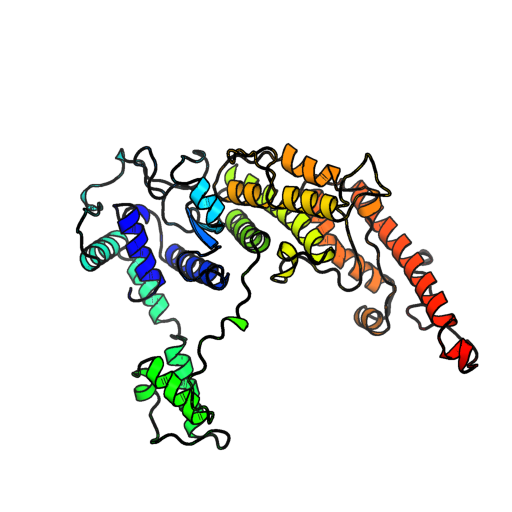 -16.498 1.00 70.81 289 PRO A C 1
ATOM 2289 O O . PRO A 1 289 ? 10.095 19.497 -15.967 1.00 70.81 289 PRO A O 1
ATOM 2292 N N . GLN A 1 290 ? 10.355 21.725 -16.131 1.00 73.12 290 GLN A N 1
ATOM 2293 C CA . GLN A 1 290 ? 9.378 22.032 -15.076 1.00 73.12 290 GLN A CA 1
ATOM 2294 C C . GLN A 1 290 ? 7.974 21.546 -15.441 1.00 73.12 290 GLN A C 1
ATOM 2296 O O . GLN A 1 290 ? 7.278 20.961 -14.621 1.00 73.12 290 GLN A O 1
ATOM 2301 N N . VAL A 1 291 ? 7.587 21.728 -16.699 1.00 73.88 291 VAL A N 1
ATOM 2302 C CA . VAL A 1 291 ? 6.266 21.368 -17.208 1.00 73.88 291 VAL A CA 1
ATOM 2303 C C . VAL A 1 291 ? 6.077 19.843 -17.245 1.00 73.88 291 VAL A C 1
ATOM 2305 O O . VAL A 1 291 ? 4.990 19.334 -16.973 1.00 73.88 291 VAL A O 1
ATOM 2308 N N . LEU A 1 292 ? 7.151 19.100 -17.528 1.00 73.06 292 LEU A N 1
ATOM 2309 C CA . LEU A 1 292 ? 7.171 17.634 -17.465 1.00 73.06 292 LEU A CA 1
ATOM 2310 C C . LEU A 1 292 ? 7.022 17.130 -16.023 1.00 73.06 292 LEU A C 1
ATOM 2312 O O . LEU A 1 292 ? 6.260 16.195 -15.770 1.00 73.06 292 LEU A O 1
ATOM 2316 N N . ALA A 1 293 ? 7.712 17.777 -15.079 1.00 77.56 293 ALA A N 1
ATOM 2317 C CA . ALA A 1 293 ? 7.608 17.468 -13.657 1.00 77.56 293 ALA A CA 1
ATOM 2318 C C . ALA A 1 293 ? 6.196 17.750 -13.117 1.00 77.56 293 ALA A C 1
ATOM 2320 O O . ALA A 1 293 ? 5.624 16.901 -12.440 1.00 77.56 293 ALA A O 1
ATOM 2321 N N . GLU A 1 294 ? 5.588 18.879 -13.489 1.00 82.69 294 GLU A N 1
ATOM 2322 C CA . GLU A 1 294 ? 4.208 19.215 -13.118 1.00 82.69 294 GLU A CA 1
ATOM 2323 C C . GLU A 1 294 ? 3.185 18.219 -13.686 1.00 82.69 294 GLU A C 1
ATOM 2325 O O . GLU A 1 294 ? 2.240 17.832 -12.994 1.00 82.69 294 GLU A O 1
ATOM 2330 N N . ASP A 1 295 ? 3.362 17.764 -14.932 1.00 83.06 295 ASP A N 1
ATOM 2331 C CA . ASP A 1 295 ? 2.493 16.738 -15.519 1.00 83.06 295 ASP A CA 1
ATOM 2332 C C . ASP A 1 295 ? 2.626 15.389 -14.796 1.00 83.06 295 ASP A C 1
ATOM 2334 O O . ASP A 1 295 ? 1.614 14.711 -14.563 1.00 83.06 295 ASP A O 1
ATOM 2338 N N . LEU A 1 296 ? 3.856 15.018 -14.419 1.00 85.88 296 LEU A N 1
ATOM 2339 C CA . LEU A 1 296 ? 4.140 13.813 -13.645 1.00 85.88 296 LEU A CA 1
ATOM 2340 C C . LEU A 1 296 ? 3.507 13.881 -12.258 1.00 85.88 296 LEU A C 1
ATOM 2342 O O . LEU A 1 296 ? 2.780 12.969 -11.866 1.00 85.88 296 LEU A O 1
ATOM 2346 N N . ASP A 1 297 ? 3.720 14.979 -11.540 1.00 89.38 297 ASP A N 1
ATOM 2347 C CA . ASP A 1 297 ? 3.122 15.214 -10.230 1.00 89.38 297 ASP A CA 1
ATOM 2348 C C . ASP A 1 297 ? 1.595 15.219 -10.325 1.00 89.38 297 ASP A C 1
ATOM 2350 O O . ASP A 1 297 ? 0.908 14.593 -9.514 1.00 89.38 297 ASP A O 1
ATOM 2354 N N . GLY A 1 298 ? 1.040 15.828 -11.373 1.00 90.31 298 GLY A N 1
ATOM 2355 C CA . GLY A 1 298 ? -0.388 15.796 -11.658 1.00 90.31 298 GLY A CA 1
ATOM 2356 C C . GLY A 1 298 ? -0.914 14.396 -11.994 1.00 90.31 298 GLY A C 1
ATOM 2357 O O . GLY A 1 298 ? -2.100 14.126 -11.790 1.00 90.31 298 GLY A O 1
ATOM 2358 N N . LEU A 1 299 ? -0.099 13.490 -12.541 1.00 90.50 299 LEU A N 1
ATOM 2359 C CA . LEU A 1 299 ? -0.454 12.079 -12.748 1.00 90.50 299 LEU A CA 1
ATOM 2360 C C . LEU A 1 299 ? -0.412 11.297 -11.431 1.00 90.50 299 LEU A C 1
ATOM 2362 O O . LEU A 1 299 ? -1.334 10.536 -11.146 1.00 90.50 299 LEU A O 1
ATOM 2366 N N . ILE A 1 300 ? 0.620 11.517 -10.619 1.00 93.31 300 ILE A N 1
ATOM 2367 C CA . ILE A 1 300 ? 0.832 10.820 -9.350 1.00 93.31 300 ILE A CA 1
ATOM 2368 C C . ILE A 1 300 ? -0.209 11.262 -8.311 1.00 93.31 300 ILE A C 1
ATOM 2370 O O . ILE A 1 300 ? -0.954 10.434 -7.782 1.00 93.31 300 ILE A O 1
ATOM 2374 N N . TYR A 1 301 ? -0.299 12.565 -8.041 1.00 94.44 301 TYR A N 1
ATOM 2375 C CA . TYR A 1 301 ? -1.079 13.137 -6.938 1.00 94.44 301 TYR A CA 1
ATOM 2376 C C . TYR A 1 301 ? -2.422 13.732 -7.369 1.00 94.44 301 TYR A C 1
ATOM 2378 O O . TYR A 1 301 ? -3.319 13.894 -6.536 1.00 94.44 301 TYR A O 1
ATOM 2386 N N . GLY A 1 302 ? -2.590 14.019 -8.660 1.00 92.69 302 GLY A N 1
ATOM 2387 C CA . GLY A 1 302 ? -3.771 14.689 -9.195 1.00 92.69 302 GLY A CA 1
ATOM 2388 C C . GLY A 1 302 ? -3.624 16.208 -9.231 1.00 92.69 302 GLY A C 1
ATOM 2389 O O . GLY A 1 302 ? -2.687 16.779 -8.684 1.00 92.69 302 GLY A O 1
ATOM 2390 N N . VAL A 1 303 ? -4.582 16.866 -9.876 1.00 92.12 303 VAL A N 1
ATOM 2391 C CA . VAL A 1 303 ? -4.675 18.326 -9.976 1.00 92.12 303 VAL A CA 1
ATOM 2392 C C . VAL A 1 303 ? -5.925 18.777 -9.235 1.00 92.12 303 VAL A C 1
ATOM 2394 O O . VAL A 1 303 ? -7.003 18.217 -9.448 1.00 92.12 303 VAL A O 1
ATOM 2397 N N . TYR A 1 304 ? -5.785 19.790 -8.384 1.00 90.81 304 TYR A N 1
ATOM 2398 C CA . TYR A 1 304 ? -6.858 20.335 -7.555 1.00 90.81 304 TYR A CA 1
ATOM 2399 C C . TYR A 1 304 ? -7.020 21.830 -7.826 1.00 90.81 304 TYR A C 1
ATOM 2401 O O . TYR A 1 304 ? -6.048 22.506 -8.157 1.00 90.81 304 TYR A O 1
ATOM 2409 N N . ASP A 1 305 ? -8.240 22.342 -7.690 1.00 90.81 305 ASP A N 1
ATOM 2410 C CA . ASP A 1 305 ? -8.491 23.779 -7.744 1.00 90.81 305 ASP A CA 1
ATOM 2411 C C . ASP A 1 305 ? -8.049 24.474 -6.442 1.00 90.81 305 ASP A C 1
ATOM 2413 O O . ASP A 1 305 ? -7.664 23.836 -5.457 1.00 90.81 305 ASP A O 1
ATOM 2417 N N . THR A 1 306 ? -8.136 25.804 -6.414 1.00 88.88 306 THR A N 1
ATOM 2418 C CA . THR A 1 306 ? -7.794 26.617 -5.233 1.00 88.88 306 THR A CA 1
ATOM 2419 C C . THR A 1 306 ? -8.683 26.336 -4.019 1.00 88.88 306 THR A C 1
ATOM 2421 O O . THR A 1 306 ? -8.320 26.687 -2.899 1.00 88.88 306 THR A O 1
ATOM 2424 N N . LYS A 1 307 ? -9.833 25.682 -4.215 1.00 88.44 307 LYS A N 1
ATOM 2425 C CA . LYS A 1 307 ? -10.763 25.256 -3.162 1.00 88.44 307 LYS A CA 1
ATOM 2426 C C . LYS A 1 307 ? -10.521 23.804 -2.729 1.00 88.44 307 LYS A C 1
ATOM 2428 O O . LYS A 1 307 ? -11.247 23.292 -1.880 1.00 88.44 307 LYS A O 1
ATOM 2433 N N . GLY A 1 308 ? -9.515 23.131 -3.293 1.00 83.25 308 GLY A N 1
ATOM 2434 C CA . GLY A 1 308 ? -9.178 21.741 -3.004 1.00 83.25 308 GLY A CA 1
ATOM 2435 C C . GLY A 1 308 ? -10.095 20.709 -3.669 1.00 83.25 308 GLY A C 1
ATOM 2436 O O . GLY A 1 308 ? -10.038 19.532 -3.304 1.00 83.25 308 GLY A O 1
ATOM 2437 N N . LYS A 1 309 ? -10.931 21.106 -4.635 1.00 86.94 309 LYS A N 1
ATOM 2438 C CA . LYS A 1 309 ? -11.732 20.186 -5.451 1.00 86.94 309 LYS A CA 1
ATOM 2439 C C . LYS A 1 309 ? -10.843 19.536 -6.505 1.00 86.94 309 LYS A C 1
ATOM 2441 O O . LYS A 1 309 ? -10.051 20.203 -7.162 1.00 86.94 309 LYS A O 1
ATOM 2446 N N . VAL A 1 310 ? -10.992 18.227 -6.683 1.00 88.69 310 VAL A N 1
ATOM 2447 C CA . VAL A 1 310 ? -10.269 17.474 -7.716 1.00 88.69 310 VAL A CA 1
ATOM 2448 C C . VAL A 1 310 ? -10.696 17.974 -9.100 1.00 88.69 310 VAL A C 1
ATOM 2450 O O . VAL A 1 310 ? -11.874 17.904 -9.445 1.00 88.69 310 VAL A O 1
ATOM 2453 N N . ILE A 1 311 ? -9.734 18.456 -9.886 1.00 89.69 311 ILE A N 1
ATOM 2454 C CA . ILE A 1 311 ? -9.887 18.753 -11.317 1.00 89.69 311 ILE A CA 1
ATOM 2455 C C . ILE A 1 311 ? -9.525 17.507 -12.130 1.00 89.69 311 ILE A C 1
ATOM 2457 O O . ILE A 1 311 ? -10.251 17.123 -13.043 1.00 89.69 311 ILE A O 1
ATOM 2461 N N . LYS A 1 312 ? -8.393 16.872 -11.796 1.00 89.69 312 LYS A N 1
ATOM 2462 C CA . LYS A 1 312 ? -7.912 15.638 -12.434 1.00 89.69 312 LYS A CA 1
ATOM 2463 C C . LYS A 1 312 ? -7.471 14.655 -11.347 1.00 89.69 312 LYS A C 1
ATOM 2465 O O . LYS A 1 312 ? -6.513 14.972 -10.641 1.00 89.69 312 LYS A O 1
ATOM 2470 N N . PRO A 1 313 ? -8.114 13.491 -11.167 1.00 90.50 313 PRO A N 1
ATOM 2471 C CA . PRO A 1 313 ? -7.659 12.511 -10.188 1.00 90.50 313 PRO A CA 1
ATOM 2472 C C . PRO A 1 313 ? -6.269 11.978 -10.556 1.00 90.50 313 PRO A C 1
ATOM 2474 O O . PRO A 1 313 ? -5.975 11.730 -11.729 1.00 90.50 313 PRO A O 1
ATOM 2477 N N . GLY A 1 314 ? -5.410 11.842 -9.546 1.00 93.81 314 GLY A N 1
ATOM 2478 C CA . GLY A 1 314 ? -4.117 11.169 -9.661 1.00 93.81 314 GLY A CA 1
ATOM 2479 C C . GLY A 1 314 ? -4.214 9.691 -9.301 1.00 93.81 314 GLY A C 1
ATOM 2480 O O . GLY A 1 314 ? -5.200 9.257 -8.700 1.00 93.81 314 GLY A O 1
ATOM 2481 N N . VAL A 1 315 ? -3.167 8.934 -9.617 1.00 95.81 315 VAL A N 1
ATOM 2482 C CA . VAL A 1 315 ? -3.102 7.491 -9.354 1.00 95.81 315 VAL A CA 1
ATOM 2483 C C . VAL A 1 315 ? -3.078 7.182 -7.856 1.00 95.81 315 VAL A C 1
ATOM 2485 O O . VAL A 1 315 ? -3.793 6.282 -7.428 1.00 95.81 315 VAL A O 1
ATOM 2488 N N . ILE A 1 316 ? -2.350 7.948 -7.033 1.00 96.94 316 ILE A N 1
ATOM 2489 C CA . ILE A 1 316 ? -2.312 7.737 -5.573 1.00 96.94 316 ILE A CA 1
ATOM 2490 C C . ILE A 1 316 ? -3.701 7.946 -4.940 1.00 96.94 316 ILE A C 1
ATOM 2492 O O . ILE A 1 316 ? -4.181 7.035 -4.261 1.00 96.94 316 ILE A O 1
ATOM 2496 N N . PRO A 1 317 ? -4.401 9.081 -5.166 1.00 96.44 317 PRO A N 1
ATOM 2497 C CA . PRO A 1 317 ? -5.773 9.233 -4.690 1.00 96.44 317 PRO A CA 1
ATOM 2498 C C . PRO A 1 317 ? -6.731 8.166 -5.220 1.00 96.44 317 PRO A C 1
ATOM 2500 O O . PRO A 1 317 ? -7.560 7.683 -4.458 1.00 96.44 317 PRO A O 1
ATOM 2503 N N . ALA A 1 318 ? -6.620 7.772 -6.493 1.00 97.19 318 ALA A N 1
ATOM 2504 C CA . ALA A 1 318 ? -7.480 6.741 -7.074 1.00 97.19 318 ALA A CA 1
ATOM 2505 C C . ALA A 1 318 ? -7.246 5.358 -6.439 1.00 97.19 318 ALA A C 1
ATOM 2507 O O . ALA A 1 318 ? -8.204 4.646 -6.147 1.00 97.19 318 ALA A O 1
ATOM 2508 N N . ALA A 1 319 ? -5.991 5.001 -6.158 1.00 97.94 319 ALA A N 1
ATOM 2509 C CA . ALA A 1 319 ? -5.635 3.753 -5.491 1.00 97.94 319 ALA A CA 1
ATOM 2510 C C . ALA A 1 319 ? -6.146 3.724 -4.046 1.00 97.94 319 ALA A C 1
ATOM 2512 O O . ALA A 1 319 ? -6.735 2.734 -3.615 1.00 97.94 319 ALA A O 1
ATOM 2513 N N . GLN A 1 320 ? -6.009 4.836 -3.316 1.00 97.56 320 GLN A N 1
ATOM 2514 C CA . GLN A 1 320 ? -6.614 4.945 -1.993 1.00 97.56 320 GLN A CA 1
ATOM 2515 C C . GLN A 1 320 ? -8.143 4.894 -2.060 1.00 97.56 320 GLN A C 1
ATOM 2517 O O . GLN A 1 320 ? -8.747 4.222 -1.234 1.00 97.56 320 GLN A O 1
ATOM 2522 N N . ASN A 1 321 ? -8.776 5.542 -3.040 1.00 96.69 321 ASN A N 1
ATOM 2523 C CA . ASN A 1 321 ? -10.222 5.460 -3.241 1.00 96.69 321 ASN A CA 1
ATOM 2524 C C . ASN A 1 321 ? -10.679 4.014 -3.480 1.00 96.69 321 ASN A C 1
ATOM 2526 O O . ASN A 1 321 ? -11.683 3.608 -2.900 1.00 96.69 321 ASN A O 1
ATOM 2530 N N . ALA A 1 322 ? -9.930 3.226 -4.259 1.00 97.44 322 ALA A N 1
ATOM 2531 C CA . ALA A 1 322 ? -10.213 1.804 -4.451 1.00 97.44 322 ALA A CA 1
ATOM 2532 C C . ALA A 1 322 ? -10.183 1.036 -3.122 1.00 97.44 322 ALA A C 1
ATOM 2534 O O . ALA A 1 322 ? -11.151 0.358 -2.791 1.00 97.44 322 ALA A O 1
ATOM 2535 N N . LEU A 1 323 ? -9.119 1.198 -2.326 1.00 97.75 323 LEU A N 1
ATOM 2536 C CA . LEU A 1 323 ? -9.006 0.576 -0.999 1.00 97.75 323 LEU A CA 1
ATOM 2537 C C . LEU A 1 323 ? -10.134 1.024 -0.061 1.00 97.75 323 LEU A C 1
ATOM 2539 O O . LEU A 1 323 ? -10.755 0.199 0.597 1.00 97.75 323 LEU A O 1
ATOM 2543 N N . GLN A 1 324 ? -10.458 2.315 -0.073 1.00 95.56 324 GLN A N 1
ATOM 2544 C CA . GLN A 1 324 ? -11.520 2.947 0.711 1.00 95.56 324 GLN A CA 1
ATOM 2545 C C . GLN A 1 324 ? -12.935 2.533 0.265 1.00 95.56 324 GLN A C 1
ATOM 2547 O O . GLN A 1 324 ? -13.905 2.885 0.932 1.00 95.56 324 GLN A O 1
ATOM 2552 N N . GLY A 1 325 ? -13.083 1.806 -0.848 1.00 95.06 325 GLY A N 1
ATOM 2553 C CA . GLY A 1 325 ? -14.396 1.390 -1.335 1.00 95.06 325 GLY A CA 1
ATOM 2554 C C . GLY A 1 325 ? -15.181 2.494 -2.039 1.00 95.06 325 GLY A C 1
ATOM 2555 O O . GLY A 1 325 ? -16.408 2.441 -2.117 1.00 95.06 325 GLY A O 1
ATOM 2556 N N . LEU A 1 326 ? -14.493 3.528 -2.516 1.00 94.44 326 LEU A N 1
ATOM 2557 C CA . LEU A 1 326 ? -15.072 4.602 -3.313 1.00 94.44 326 LEU A CA 1
ATOM 2558 C C . LEU A 1 326 ? -15.102 4.213 -4.796 1.00 94.44 326 LEU A C 1
ATOM 2560 O O . LEU A 1 326 ? -14.429 3.280 -5.239 1.00 94.44 326 LEU A O 1
ATOM 2564 N N . GLU A 1 327 ? -15.914 4.931 -5.571 1.00 91.19 327 GLU A N 1
ATOM 2565 C CA . GLU A 1 327 ? -15.934 4.758 -7.022 1.00 91.19 327 GLU A CA 1
ATOM 2566 C C . GLU A 1 327 ? -14.588 5.171 -7.630 1.00 91.19 327 GLU A C 1
ATOM 2568 O O . GLU A 1 327 ? -13.976 6.170 -7.237 1.00 91.19 327 GLU A O 1
ATOM 2573 N N . VAL A 1 328 ? -14.145 4.384 -8.607 1.00 93.06 328 VAL A N 1
ATOM 2574 C CA . VAL A 1 328 ? -12.920 4.616 -9.369 1.00 93.06 328 VAL A CA 1
ATOM 2575 C C . VAL A 1 328 ? -13.321 4.752 -10.825 1.00 93.06 328 VAL A C 1
ATOM 2577 O O . VAL A 1 328 ? -13.870 3.820 -11.409 1.00 93.06 328 VAL A O 1
ATOM 2580 N N . ASP A 1 329 ? -13.034 5.910 -11.410 1.00 92.62 329 ASP A N 1
ATOM 2581 C CA . ASP A 1 329 ? -13.212 6.133 -12.842 1.00 92.62 329 ASP A CA 1
ATOM 2582 C C . ASP A 1 329 ? -12.080 5.426 -13.602 1.00 92.62 329 ASP A C 1
ATOM 2584 O O . ASP A 1 329 ? -10.986 5.971 -13.798 1.00 92.62 329 ASP A O 1
ATOM 2588 N N . ARG A 1 330 ? -12.332 4.153 -13.929 1.00 91.69 330 ARG A N 1
ATOM 2589 C CA . ARG A 1 330 ? -11.358 3.261 -14.567 1.00 91.69 330 ARG A CA 1
ATOM 2590 C C . ARG A 1 330 ? -10.937 3.804 -15.925 1.00 91.69 330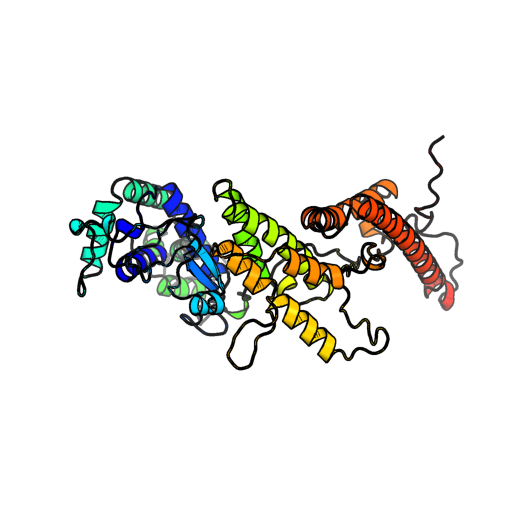 ARG A C 1
ATOM 2592 O O . ARG A 1 330 ? -9.742 3.938 -16.178 1.00 91.69 330 ARG A O 1
ATOM 2599 N N . ASP A 1 331 ? -11.911 4.201 -16.738 1.00 90.06 331 ASP A N 1
ATOM 2600 C CA . ASP A 1 331 ? -11.678 4.718 -18.083 1.00 90.06 331 ASP A CA 1
ATOM 2601 C C . ASP A 1 331 ? -10.852 5.995 -18.034 1.00 90.06 331 ASP A C 1
ATOM 2603 O O . ASP A 1 331 ? -9.901 6.147 -18.794 1.00 90.06 331 ASP A O 1
ATOM 2607 N N . TYR A 1 332 ? -11.151 6.915 -17.116 1.00 90.75 332 TYR A N 1
ATOM 2608 C CA . TYR A 1 332 ? -10.384 8.146 -16.999 1.00 90.75 332 TYR A CA 1
ATOM 2609 C C . TYR A 1 332 ? -8.925 7.893 -16.604 1.00 90.75 332 TYR A C 1
ATOM 2611 O O . TYR A 1 332 ? -8.015 8.459 -17.219 1.00 90.75 332 TYR A O 1
ATOM 2619 N N . ILE A 1 333 ? -8.679 7.059 -15.587 1.00 90.12 333 ILE A N 1
ATOM 2620 C CA . ILE A 1 333 ? -7.318 6.761 -15.119 1.00 90.12 333 ILE A CA 1
ATOM 2621 C C . ILE A 1 333 ? -6.529 5.999 -16.187 1.00 90.12 333 ILE A C 1
ATOM 2623 O O . ILE A 1 333 ? -5.396 6.392 -16.486 1.00 90.12 333 ILE A O 1
ATOM 2627 N N . SER A 1 334 ? -7.137 4.995 -16.825 1.00 86.25 334 SER A N 1
ATOM 2628 C CA . SER A 1 334 ? -6.527 4.288 -17.953 1.00 86.25 334 SER A CA 1
ATOM 2629 C C . SER A 1 334 ? -6.240 5.239 -19.105 1.00 86.25 334 SER A C 1
ATOM 2631 O O . SER A 1 334 ? -5.109 5.283 -19.569 1.00 86.25 334 SER A O 1
ATOM 2633 N N . ASN A 1 335 ? -7.187 6.095 -19.500 1.00 84.31 335 ASN A N 1
ATOM 2634 C CA . ASN A 1 335 ? -6.983 7.084 -20.561 1.00 84.31 335 ASN A CA 1
ATOM 2635 C C . ASN A 1 335 ? -5.870 8.087 -20.230 1.00 84.31 335 ASN A C 1
ATOM 2637 O O . ASN A 1 335 ? -5.148 8.528 -21.123 1.00 84.31 335 ASN A O 1
ATOM 2641 N N . ARG A 1 336 ? -5.687 8.467 -18.959 1.00 84.62 336 ARG A N 1
ATOM 2642 C CA . ARG A 1 336 ? -4.569 9.339 -18.564 1.00 84.62 336 ARG A CA 1
ATOM 2643 C C . ARG A 1 336 ? -3.214 8.667 -18.758 1.00 84.62 336 ARG A C 1
ATOM 2645 O O . ARG A 1 336 ? -2.279 9.354 -19.176 1.00 84.62 336 ARG A O 1
ATOM 2652 N N . LEU A 1 337 ? -3.105 7.379 -18.451 1.00 82.56 337 LEU A N 1
ATOM 2653 C CA . LEU A 1 337 ? -1.880 6.612 -18.677 1.00 82.56 337 LEU A CA 1
ATOM 2654 C C . LEU A 1 337 ? -1.688 6.288 -20.159 1.00 82.56 337 LEU A C 1
ATOM 2656 O O . LEU A 1 337 ? -0.617 6.554 -20.686 1.00 82.56 337 LEU A O 1
ATOM 2660 N N . LEU A 1 338 ? -2.740 5.849 -20.848 1.00 78.38 338 LEU A N 1
ATOM 2661 C CA . LEU A 1 338 ? -2.756 5.552 -22.281 1.00 78.38 338 LEU A CA 1
ATOM 2662 C C . LEU A 1 338 ? -2.307 6.726 -23.132 1.00 78.38 338 LEU A C 1
ATOM 2664 O O . LEU A 1 338 ? -1.482 6.547 -24.014 1.00 78.38 338 LEU A O 1
ATOM 2668 N N . LYS A 1 339 ? -2.788 7.944 -22.856 1.00 77.19 339 LYS A N 1
ATOM 2669 C CA . LYS A 1 339 ? -2.312 9.107 -23.610 1.00 77.19 339 LYS A CA 1
ATOM 2670 C C . LYS A 1 339 ? -0.786 9.259 -23.487 1.00 77.19 339 LYS A C 1
ATOM 2672 O O . LYS A 1 339 ? -0.158 9.794 -24.386 1.00 77.19 339 LYS A O 1
ATOM 2677 N N . ARG A 1 340 ? -0.196 8.863 -22.352 1.00 75.38 340 ARG A N 1
ATOM 2678 C CA . ARG A 1 340 ? 1.255 8.940 -22.108 1.00 75.38 340 ARG A CA 1
ATOM 2679 C C . ARG A 1 340 ? 1.983 7.719 -22.663 1.00 75.38 340 ARG A C 1
ATOM 2681 O O . ARG A 1 340 ? 3.193 7.767 -22.814 1.00 75.38 340 ARG A O 1
ATOM 2688 N N . LEU A 1 341 ? 1.271 6.645 -22.981 1.00 69.56 341 LEU A N 1
ATOM 2689 C CA . LEU A 1 341 ? 1.826 5.464 -23.615 1.00 69.56 341 LEU A CA 1
ATOM 2690 C C . LEU A 1 341 ? 2.010 5.741 -25.116 1.00 69.56 341 LEU A C 1
ATOM 2692 O O . LEU A 1 341 ? 1.041 5.782 -25.871 1.00 69.56 341 LEU A O 1
ATOM 2696 N N . SER A 1 342 ? 3.248 5.949 -25.566 1.00 61.06 342 SER A N 1
ATOM 2697 C CA . SER A 1 342 ? 3.544 5.962 -27.003 1.00 61.06 342 SER A CA 1
ATOM 2698 C C . SER A 1 342 ? 3.751 4.527 -27.487 1.00 61.06 342 SER A C 1
ATOM 2700 O O . SER A 1 342 ? 4.429 3.733 -26.842 1.00 61.06 342 SER A O 1
ATOM 2702 N N . VAL A 1 343 ? 3.207 4.174 -28.655 1.00 46.97 343 VAL A N 1
ATOM 2703 C CA . VAL A 1 343 ? 3.430 2.846 -29.260 1.00 46.97 343 VAL A CA 1
ATOM 2704 C C . VAL A 1 343 ? 4.926 2.607 -29.521 1.00 46.97 343 VAL A C 1
ATOM 2706 O O . VAL A 1 343 ? 5.412 1.495 -29.349 1.00 46.97 343 VAL A O 1
ATOM 2709 N N . GLN A 1 344 ? 5.693 3.662 -29.826 1.00 50.41 344 GLN A N 1
ATOM 2710 C CA . GLN A 1 344 ? 7.150 3.573 -29.992 1.00 50.41 344 GLN A CA 1
ATOM 2711 C C . GLN A 1 344 ? 7.900 3.255 -28.687 1.00 50.41 344 GLN A C 1
ATOM 2713 O O . GLN A 1 344 ? 9.047 2.827 -28.748 1.00 50.41 344 GLN A O 1
ATOM 2718 N N . THR A 1 345 ? 7.281 3.454 -27.517 1.00 61.28 345 THR A N 1
ATOM 2719 C CA . THR A 1 345 ? 7.906 3.223 -26.207 1.00 61.28 345 THR A CA 1
ATOM 2720 C C . THR A 1 345 ? 7.487 1.924 -25.533 1.00 61.28 345 THR A C 1
ATOM 2722 O O . THR A 1 345 ? 7.964 1.638 -24.438 1.00 61.28 345 THR A O 1
ATOM 2725 N N . LEU A 1 346 ? 6.652 1.096 -26.170 1.00 69.75 346 LEU A N 1
ATOM 2726 C CA . LEU A 1 346 ? 6.420 -0.281 -25.716 1.00 69.75 346 LEU A CA 1
ATOM 2727 C C . LEU A 1 346 ? 7.661 -1.167 -25.907 1.00 69.75 346 LEU A C 1
ATOM 2729 O O . LEU A 1 346 ? 7.874 -2.075 -25.106 1.00 69.75 346 LEU A O 1
ATOM 2733 N N . GLY A 1 347 ? 8.490 -0.869 -26.914 1.00 73.31 347 GLY A N 1
ATOM 2734 C CA . GLY A 1 347 ? 9.781 -1.516 -27.136 1.00 73.31 347 GLY A CA 1
ATOM 2735 C C . GLY A 1 347 ? 10.840 -0.994 -26.154 1.00 73.31 347 GLY A C 1
ATOM 2736 O O . GLY A 1 347 ? 11.176 0.193 -26.210 1.00 73.31 347 GLY A O 1
ATOM 2737 N N . PRO A 1 348 ? 11.373 -1.826 -25.246 1.00 76.31 348 PRO A N 1
ATOM 2738 C CA . PRO A 1 348 ? 12.426 -1.401 -24.334 1.00 76.31 348 PRO A CA 1
ATOM 2739 C C . PRO A 1 348 ? 13.747 -1.167 -25.079 1.00 76.31 348 PRO A C 1
ATOM 2741 O O . PRO A 1 348 ? 14.088 -1.889 -26.017 1.00 76.31 348 PRO A O 1
ATOM 2744 N N . ALA A 1 349 ? 14.523 -0.184 -24.620 1.00 79.69 349 ALA A N 1
ATOM 2745 C CA . ALA A 1 349 ? 15.895 0.006 -25.066 1.00 79.69 349 ALA A CA 1
ATOM 2746 C C . ALA A 1 349 ? 16.806 -0.929 -24.265 1.00 79.69 349 ALA A C 1
ATOM 2748 O O . ALA A 1 349 ? 17.051 -0.737 -23.068 1.00 79.69 349 ALA A O 1
ATOM 2749 N N . VAL A 1 350 ? 17.296 -1.967 -24.933 1.00 84.56 350 VAL A N 1
ATOM 2750 C CA . VAL A 1 350 ? 18.164 -2.976 -24.321 1.00 84.56 350 VAL A CA 1
ATOM 2751 C C . VAL A 1 350 ? 19.635 -2.681 -24.590 1.00 84.56 350 VAL A C 1
ATOM 2753 O O . VAL A 1 350 ? 19.992 -2.081 -25.603 1.00 84.56 350 VAL A O 1
ATOM 2756 N N . VAL A 1 351 ? 20.493 -3.095 -23.664 1.00 84.94 351 VAL A N 1
ATOM 2757 C CA . VAL A 1 351 ? 21.949 -2.970 -23.784 1.00 84.94 351 VAL A CA 1
ATOM 2758 C C . VAL A 1 351 ? 22.521 -4.291 -24.291 1.00 84.94 351 VAL A C 1
ATOM 2760 O O . VAL A 1 351 ? 21.984 -5.357 -23.999 1.00 84.94 351 VAL A O 1
ATOM 2763 N N . ALA A 1 352 ? 23.622 -4.233 -25.042 1.00 86.69 352 ALA A N 1
ATOM 2764 C CA . ALA A 1 352 ? 24.360 -5.437 -25.406 1.00 86.69 352 ALA A CA 1
ATOM 2765 C C . ALA A 1 352 ? 24.838 -6.182 -24.143 1.00 86.69 352 ALA A C 1
ATOM 2767 O O . ALA A 1 352 ? 25.207 -5.529 -23.158 1.00 86.69 352 ALA A O 1
ATOM 2768 N N . PRO A 1 353 ? 24.886 -7.526 -24.157 1.00 89.06 353 PRO A N 1
ATOM 2769 C CA . PRO A 1 353 ? 25.448 -8.278 -23.048 1.00 89.06 353 PRO A CA 1
ATOM 2770 C C . PRO A 1 353 ? 26.903 -7.876 -22.799 1.00 89.06 353 PRO A C 1
ATOM 2772 O O . PRO A 1 353 ? 27.681 -7.634 -23.722 1.00 89.06 353 PRO A O 1
ATOM 2775 N N . ASP A 1 354 ? 27.283 -7.864 -21.530 1.00 88.69 354 ASP A N 1
ATOM 2776 C CA . ASP A 1 354 ? 28.678 -7.871 -21.110 1.00 88.69 354 ASP A CA 1
ATOM 2777 C C . ASP A 1 354 ? 29.133 -9.301 -20.778 1.00 88.69 354 ASP A C 1
ATOM 2779 O O . ASP A 1 354 ? 28.358 -10.260 -20.803 1.00 88.69 354 ASP A O 1
ATOM 2783 N N . GLN A 1 355 ? 30.411 -9.467 -20.435 1.00 89.25 355 GLN A N 1
ATOM 2784 C CA . GLN A 1 355 ? 30.954 -10.789 -20.123 1.00 89.25 355 GLN A CA 1
ATOM 2785 C C . GLN A 1 355 ? 30.226 -11.478 -18.953 1.00 89.25 355 GLN A C 1
ATOM 2787 O O . GLN A 1 355 ? 30.132 -12.706 -18.937 1.00 89.25 355 GLN A O 1
ATOM 2792 N N . TRP A 1 356 ? 29.743 -10.718 -17.967 1.00 87.88 356 TRP A N 1
ATOM 2793 C CA . TRP A 1 356 ? 29.111 -11.264 -16.766 1.00 87.88 356 TRP A CA 1
ATOM 2794 C C . TRP A 1 356 ? 27.675 -11.703 -17.038 1.00 87.88 356 TRP A C 1
ATOM 2796 O O . TRP A 1 356 ? 27.331 -12.848 -16.759 1.00 87.88 356 TRP A O 1
ATOM 2806 N N . SER A 1 357 ? 26.866 -10.829 -17.632 1.00 85.12 357 SER A N 1
ATOM 2807 C CA . SER A 1 357 ? 25.480 -11.099 -18.031 1.00 85.12 357 SER A CA 1
ATOM 2808 C C . SER A 1 357 ? 25.381 -12.196 -19.094 1.00 85.12 357 SER A C 1
ATOM 2810 O O . SER A 1 357 ? 24.492 -13.047 -19.015 1.00 85.12 357 SER A O 1
ATOM 2812 N N . TRP A 1 358 ? 26.341 -12.256 -20.023 1.00 88.50 358 TRP A N 1
ATOM 2813 C CA . TRP A 1 358 ? 26.460 -13.350 -20.987 1.00 88.50 358 TRP A CA 1
ATOM 2814 C C . TRP A 1 358 ? 26.696 -14.697 -20.302 1.00 88.50 358 TRP A C 1
ATOM 2816 O O . TRP A 1 358 ? 25.970 -15.662 -20.542 1.00 88.50 358 TRP A O 1
ATOM 2826 N N . LYS A 1 359 ? 27.682 -14.762 -19.398 1.00 89.25 359 LYS A N 1
ATOM 2827 C CA . LYS A 1 359 ? 27.991 -15.986 -18.644 1.00 89.25 359 LYS A CA 1
ATOM 2828 C C . LYS A 1 359 ? 26.845 -16.404 -17.730 1.00 89.25 359 LYS A C 1
ATOM 2830 O O . LYS A 1 359 ? 26.542 -17.591 -17.662 1.00 89.25 359 LYS A O 1
ATOM 2835 N N . ALA A 1 360 ? 26.204 -15.446 -17.062 1.00 87.12 360 ALA A N 1
ATOM 2836 C CA . ALA A 1 360 ? 25.034 -15.691 -16.222 1.00 87.12 360 ALA A CA 1
ATOM 2837 C C . ALA A 1 360 ? 23.867 -16.294 -17.020 1.00 87.12 360 ALA A C 1
ATOM 2839 O O . ALA A 1 360 ? 23.095 -17.075 -16.476 1.00 87.12 360 ALA A O 1
ATOM 2840 N N . SER A 1 361 ? 23.792 -15.996 -18.319 1.00 86.50 361 SER A N 1
ATOM 2841 C CA . SER A 1 361 ? 22.801 -16.551 -19.247 1.00 86.50 361 SER A CA 1
ATOM 2842 C C . SER A 1 361 ? 23.283 -17.828 -19.950 1.00 86.50 361 SER A C 1
ATOM 2844 O O . SER A 1 361 ? 22.790 -18.168 -21.018 1.00 86.50 361 SER A O 1
ATOM 2846 N N . GLY A 1 362 ? 24.285 -18.530 -19.410 1.00 89.31 362 GLY A N 1
ATOM 2847 C CA . GLY A 1 362 ? 24.780 -19.782 -19.993 1.00 89.31 362 GLY A CA 1
ATOM 2848 C C . GLY A 1 362 ? 25.632 -19.611 -21.256 1.00 89.31 362 GLY A C 1
ATOM 2849 O O . GLY A 1 362 ? 25.925 -20.594 -21.927 1.00 89.31 362 GLY A O 1
ATOM 2850 N N . SER A 1 363 ? 26.082 -18.389 -21.561 1.00 89.25 363 SER A N 1
ATOM 2851 C CA . SER A 1 363 ? 26.912 -18.067 -22.733 1.00 89.25 363 SER A CA 1
ATOM 2852 C C . SER A 1 363 ? 26.260 -18.405 -24.083 1.00 89.25 363 SER A C 1
ATOM 2854 O O . SER A 1 363 ? 26.936 -18.852 -25.010 1.00 89.25 363 SER A O 1
ATOM 2856 N N . ASN A 1 364 ? 24.948 -18.189 -24.183 1.00 88.94 364 ASN A N 1
ATOM 2857 C CA . ASN A 1 364 ? 24.125 -18.482 -25.353 1.00 88.94 364 ASN A CA 1
ATOM 2858 C C . ASN A 1 364 ? 23.119 -17.347 -25.606 1.00 88.94 364 ASN A C 1
ATOM 2860 O O . ASN A 1 364 ? 22.513 -16.826 -24.669 1.00 88.94 364 ASN A O 1
ATOM 2864 N N . TRP A 1 365 ? 22.904 -17.010 -26.882 1.00 87.44 365 TRP A N 1
ATOM 2865 C CA . TRP A 1 365 ? 22.000 -15.937 -27.292 1.00 87.44 365 TRP A CA 1
ATOM 2866 C C . TRP A 1 365 ? 20.542 -16.244 -26.980 1.00 87.44 365 TRP A C 1
ATOM 2868 O O . TRP A 1 365 ? 19.860 -15.353 -26.489 1.00 87.44 365 TRP A O 1
ATOM 2878 N N . LEU A 1 366 ? 20.080 -17.483 -27.190 1.00 89.56 366 LEU A N 1
ATOM 2879 C CA . LEU A 1 366 ? 18.684 -17.843 -26.908 1.00 89.56 366 LEU A CA 1
ATOM 2880 C C . LEU A 1 366 ? 18.360 -17.630 -25.426 1.00 89.56 366 LEU A C 1
ATOM 2882 O O . LEU A 1 366 ? 17.434 -16.907 -25.095 1.00 89.56 366 LEU A O 1
ATOM 2886 N N . SER A 1 367 ? 19.206 -18.145 -24.533 1.00 88.31 367 SER A N 1
ATOM 2887 C CA . SER A 1 367 ? 19.029 -17.975 -23.087 1.00 88.31 367 SER A CA 1
ATOM 2888 C C . SER A 1 367 ? 19.136 -16.513 -22.640 1.00 88.31 367 SER A C 1
ATOM 2890 O O . SER A 1 367 ? 18.453 -16.103 -21.706 1.00 88.31 367 SER A O 1
ATOM 2892 N N . TYR A 1 368 ? 19.979 -15.705 -23.291 1.00 89.25 368 TYR A N 1
ATOM 2893 C CA . TYR A 1 368 ? 20.047 -14.270 -23.014 1.00 89.25 368 TYR A CA 1
ATOM 2894 C C . TYR A 1 368 ? 18.768 -13.539 -23.454 1.00 89.25 368 TYR A C 1
ATOM 2896 O O . TYR A 1 368 ? 18.248 -12.715 -22.706 1.00 89.25 368 TYR A O 1
ATOM 2904 N N . ILE A 1 369 ? 18.240 -13.866 -24.636 1.00 90.31 369 ILE A N 1
ATOM 2905 C CA . ILE A 1 369 ? 16.982 -13.320 -25.161 1.00 90.31 369 ILE A CA 1
ATOM 2906 C C . ILE A 1 369 ? 15.800 -13.735 -24.275 1.00 90.31 369 ILE A C 1
ATOM 2908 O O . ILE A 1 369 ? 15.012 -12.875 -23.889 1.00 90.31 369 ILE A O 1
ATOM 2912 N N . ASP A 1 370 ? 15.722 -15.003 -23.869 1.00 89.44 370 ASP A N 1
ATOM 2913 C CA . ASP A 1 370 ? 14.696 -15.498 -22.941 1.00 89.44 370 ASP A CA 1
ATOM 2914 C C . ASP A 1 370 ? 14.738 -14.736 -21.609 1.00 89.44 370 ASP A C 1
ATOM 2916 O O . ASP A 1 370 ? 13.703 -14.319 -21.087 1.00 89.44 370 ASP A O 1
ATOM 2920 N N . ASN A 1 371 ? 15.939 -14.474 -21.082 1.00 87.25 371 ASN A N 1
ATOM 2921 C CA . ASN A 1 371 ? 16.116 -13.662 -19.878 1.00 87.25 371 ASN A CA 1
ATOM 2922 C C . ASN A 1 371 ? 15.666 -12.206 -20.083 1.00 87.25 371 ASN A C 1
ATOM 2924 O O . ASN A 1 371 ? 15.108 -11.604 -19.161 1.00 87.25 371 ASN A O 1
ATOM 2928 N N . LEU A 1 372 ? 15.885 -11.624 -21.269 1.00 87.06 372 LEU A N 1
ATOM 2929 C CA . LEU A 1 372 ? 15.368 -10.294 -21.599 1.00 87.06 372 LEU A CA 1
ATOM 2930 C C . LEU A 1 372 ? 13.837 -10.294 -21.642 1.00 87.06 372 LEU A C 1
ATOM 2932 O O . LEU A 1 372 ? 13.233 -9.443 -20.992 1.00 87.06 372 LEU A O 1
ATOM 2936 N N . TYR A 1 373 ? 13.208 -11.263 -22.312 1.00 89.19 373 TYR A N 1
ATOM 2937 C CA . TYR A 1 373 ? 11.749 -11.393 -22.313 1.00 89.19 373 TYR A CA 1
ATOM 2938 C C . TYR A 1 373 ? 11.204 -11.532 -20.894 1.00 89.19 373 TYR A C 1
ATOM 2940 O O . TYR A 1 373 ? 10.358 -10.739 -20.486 1.00 89.19 373 TYR A O 1
ATOM 2948 N N . ALA A 1 374 ? 11.767 -12.440 -20.096 1.00 86.50 374 ALA A N 1
ATOM 2949 C CA . ALA A 1 374 ? 11.380 -12.628 -18.700 1.00 86.50 374 ALA A CA 1
ATOM 2950 C C . ALA A 1 374 ? 11.532 -11.347 -17.857 1.00 86.50 374 ALA A C 1
ATOM 2952 O O . ALA A 1 374 ? 10.752 -11.114 -16.934 1.00 86.50 374 ALA A O 1
ATOM 2953 N N . THR A 1 375 ? 12.508 -10.491 -18.183 1.00 83.50 375 THR A N 1
ATOM 2954 C CA . THR A 1 375 ? 12.717 -9.204 -17.501 1.00 83.50 375 THR A CA 1
ATOM 2955 C C . THR A 1 375 ? 11.573 -8.219 -17.761 1.00 83.50 375 THR A C 1
ATOM 2957 O O . THR A 1 375 ? 11.205 -7.466 -16.858 1.00 83.50 375 THR A O 1
ATOM 2960 N N . PHE A 1 376 ? 11.007 -8.202 -18.970 1.00 83.00 376 PHE A N 1
ATOM 2961 C CA . PHE A 1 376 ? 9.958 -7.250 -19.357 1.00 83.00 376 PHE A CA 1
ATOM 2962 C C . PHE A 1 376 ? 8.535 -7.806 -19.225 1.00 83.00 376 PHE A C 1
ATOM 2964 O O . PHE A 1 376 ? 7.597 -7.020 -19.061 1.00 83.00 376 PHE A O 1
ATOM 2971 N N . GLU A 1 377 ? 8.388 -9.132 -19.189 1.00 86.25 377 GLU A N 1
ATOM 2972 C CA . GLU A 1 377 ? 7.112 -9.853 -19.185 1.00 86.25 377 GLU A CA 1
ATOM 2973 C C . GLU A 1 377 ? 6.132 -9.338 -18.133 1.00 86.25 377 GLU A C 1
ATOM 2975 O O . GLU A 1 377 ? 5.006 -8.974 -18.460 1.00 86.25 377 GLU A O 1
ATOM 2980 N N . ALA A 1 378 ? 6.573 -9.206 -16.877 1.00 81.56 378 ALA A N 1
ATOM 2981 C CA . ALA A 1 378 ? 5.710 -8.748 -15.787 1.00 81.56 378 ALA A CA 1
ATOM 2982 C C . ALA A 1 378 ? 5.063 -7.381 -16.072 1.00 81.56 378 ALA A C 1
ATOM 2984 O O . ALA A 1 378 ? 3.943 -7.105 -15.649 1.00 81.56 378 ALA A O 1
ATOM 2985 N N . THR A 1 379 ? 5.757 -6.518 -16.808 1.00 79.50 379 THR A N 1
ATOM 2986 C CA . THR A 1 379 ? 5.235 -5.196 -17.146 1.00 79.50 379 THR A CA 1
ATOM 2987 C C . THR A 1 379 ? 4.328 -5.236 -18.371 1.00 79.50 379 THR A C 1
ATOM 2989 O O . THR A 1 379 ? 3.322 -4.532 -18.386 1.00 79.50 379 THR A O 1
ATOM 2992 N N . TRP A 1 380 ? 4.661 -6.026 -19.400 1.00 85.81 380 TRP A N 1
ATOM 2993 C CA . TRP A 1 380 ? 3.772 -6.210 -20.551 1.00 85.81 380 TRP A CA 1
ATOM 2994 C C . TRP A 1 380 ? 2.449 -6.824 -20.108 1.00 85.81 380 TRP A C 1
ATOM 2996 O O . TRP A 1 380 ? 1.395 -6.309 -20.473 1.00 85.81 380 TRP A O 1
ATOM 3006 N N . GLN A 1 381 ? 2.501 -7.824 -19.226 1.00 86.25 381 GLN A N 1
ATOM 3007 C CA . GLN A 1 381 ? 1.309 -8.389 -18.605 1.00 86.25 381 GLN A CA 1
ATOM 3008 C C . GLN A 1 381 ? 0.539 -7.335 -17.811 1.00 86.25 381 GLN A C 1
ATOM 3010 O O . GLN A 1 381 ? -0.657 -7.182 -18.025 1.00 86.25 381 GLN A O 1
ATOM 3015 N N . ALA A 1 382 ? 1.203 -6.516 -16.987 1.00 81.69 382 ALA A N 1
ATOM 3016 C CA . ALA A 1 382 ? 0.523 -5.435 -16.267 1.00 81.69 382 ALA A CA 1
ATOM 3017 C C . ALA A 1 382 ? -0.163 -4.419 -17.208 1.00 81.69 382 ALA A C 1
ATOM 3019 O O . ALA A 1 382 ? -1.257 -3.941 -16.902 1.00 81.69 382 ALA A O 1
ATOM 3020 N N . LEU A 1 383 ? 0.445 -4.100 -18.357 1.00 83.56 383 LEU A N 1
ATOM 3021 C CA . LEU A 1 383 ? -0.137 -3.217 -19.376 1.00 83.56 383 LEU A CA 1
ATOM 3022 C C . LEU A 1 383 ? -1.345 -3.857 -20.074 1.00 83.56 383 LEU A C 1
ATOM 3024 O O . LEU A 1 383 ? -2.380 -3.198 -20.206 1.00 83.56 383 LEU A O 1
ATOM 3028 N N . LEU A 1 384 ? -1.240 -5.126 -20.474 1.00 87.69 384 LEU A N 1
ATOM 3029 C CA . LEU A 1 384 ? -2.330 -5.892 -21.087 1.00 87.69 384 LEU A CA 1
ATOM 3030 C C . LEU A 1 384 ? -3.510 -6.002 -20.128 1.00 87.69 384 LEU A C 1
ATOM 3032 O O . LEU A 1 384 ? -4.648 -5.670 -20.453 1.00 87.69 384 LEU A O 1
ATOM 3036 N N . GLU A 1 385 ? -3.216 -6.398 -18.898 1.00 83.88 385 GLU A N 1
ATOM 3037 C CA . GLU A 1 385 ? -4.188 -6.590 -17.841 1.00 83.88 385 GLU A CA 1
ATOM 3038 C C . GLU A 1 385 ? -4.887 -5.295 -17.415 1.00 83.88 385 GLU A C 1
ATOM 3040 O O . GLU A 1 385 ? -6.021 -5.351 -16.923 1.00 83.88 385 GLU A O 1
ATOM 3045 N N . ALA A 1 386 ? -4.217 -4.147 -17.553 1.00 80.75 386 ALA A N 1
ATOM 3046 C CA . ALA A 1 386 ? -4.791 -2.823 -17.332 1.00 80.75 386 ALA A CA 1
ATOM 3047 C C . ALA A 1 386 ? -5.583 -2.298 -18.547 1.00 80.75 386 ALA A C 1
ATOM 3049 O O . ALA A 1 386 ? -6.140 -1.198 -18.482 1.00 80.75 386 ALA A O 1
ATOM 3050 N N . GLY A 1 387 ? -5.633 -3.062 -19.645 1.00 84.44 387 GLY A N 1
ATOM 3051 C CA . GLY A 1 387 ? -6.271 -2.674 -20.903 1.00 84.44 387 GLY A CA 1
ATOM 3052 C C . GLY A 1 387 ? -5.536 -1.545 -21.626 1.00 84.44 387 GLY A C 1
ATOM 3053 O O . GLY A 1 387 ? -6.158 -0.784 -22.363 1.00 84.44 387 GLY A O 1
ATOM 3054 N N . MET A 1 388 ? -4.233 -1.382 -21.370 1.00 82.50 388 MET A N 1
ATOM 3055 C CA . MET A 1 388 ? -3.414 -0.314 -21.952 1.00 82.50 388 MET A CA 1
ATOM 3056 C C . MET A 1 388 ? -2.713 -0.730 -23.247 1.00 82.50 388 MET A C 1
ATOM 3058 O O . MET A 1 388 ? -2.306 0.129 -24.024 1.00 82.50 388 MET A O 1
ATOM 3062 N N . CYS A 1 389 ? -2.577 -2.028 -23.495 1.00 84.12 389 CYS A N 1
ATOM 3063 C CA . CYS A 1 389 ? -2.122 -2.561 -24.769 1.00 84.12 389 CYS A CA 1
ATOM 3064 C C . CYS A 1 389 ? -2.910 -3.820 -25.140 1.00 84.12 389 CYS A C 1
ATOM 3066 O O . CYS A 1 389 ? -3.635 -4.393 -24.327 1.00 84.12 389 CYS A O 1
ATOM 3068 N N . THR A 1 390 ? -2.778 -4.221 -26.396 1.00 88.00 390 THR A N 1
ATOM 3069 C CA . THR A 1 390 ? -3.296 -5.476 -26.943 1.00 88.00 390 THR A CA 1
ATOM 3070 C C . THR A 1 390 ? -2.190 -6.526 -26.997 1.00 88.00 390 THR A C 1
ATOM 3072 O O . THR A 1 390 ? -1.006 -6.188 -26.991 1.00 88.00 390 THR A O 1
ATOM 3075 N N . GLU A 1 391 ? -2.564 -7.800 -27.114 1.00 90.12 391 GLU A N 1
ATOM 3076 C CA . GLU A 1 391 ? -1.603 -8.892 -27.318 1.00 90.12 391 GLU A CA 1
ATOM 3077 C C . GLU A 1 391 ? -0.734 -8.656 -28.561 1.00 90.12 391 GLU A C 1
ATOM 3079 O O . GLU A 1 391 ? 0.480 -8.825 -28.508 1.00 90.12 391 GLU A O 1
ATOM 3084 N N . THR A 1 392 ? -1.324 -8.161 -29.654 1.00 89.38 392 THR A N 1
ATOM 3085 C CA . THR A 1 392 ? -0.587 -7.800 -30.875 1.00 89.38 392 THR A CA 1
ATOM 3086 C C . THR A 1 392 ? 0.483 -6.745 -30.604 1.00 89.38 392 THR A C 1
ATOM 3088 O O . THR A 1 392 ? 1.617 -6.899 -31.033 1.00 89.38 392 THR A O 1
ATOM 3091 N N . GLN A 1 393 ? 0.164 -5.713 -29.819 1.00 86.06 393 GLN A N 1
ATOM 3092 C CA . GLN A 1 393 ? 1.139 -4.681 -29.456 1.00 86.06 393 GLN A CA 1
ATOM 3093 C C . GLN A 1 393 ? 2.259 -5.202 -28.545 1.00 86.06 393 GLN A C 1
ATOM 3095 O O . GLN A 1 393 ? 3.343 -4.623 -28.536 1.00 86.06 393 GLN A O 1
ATOM 3100 N N . ILE A 1 394 ? 2.017 -6.264 -27.769 1.00 87.50 394 ILE A N 1
ATOM 3101 C CA . ILE A 1 394 ? 3.076 -6.935 -27.003 1.00 87.50 394 ILE A CA 1
ATOM 3102 C C . ILE A 1 394 ? 4.000 -7.701 -27.944 1.00 87.50 394 ILE A C 1
ATOM 3104 O O . ILE A 1 394 ? 5.212 -7.577 -27.808 1.00 87.50 394 ILE A O 1
ATOM 3108 N N . LEU A 1 395 ? 3.453 -8.433 -28.915 1.00 88.50 395 LEU A N 1
ATOM 3109 C CA . LEU A 1 395 ? 4.259 -9.126 -29.924 1.00 88.50 395 LEU A CA 1
ATOM 3110 C C . LEU A 1 395 ? 5.119 -8.131 -30.720 1.00 88.50 395 LEU A C 1
ATOM 3112 O O . LEU A 1 395 ? 6.330 -8.312 -30.826 1.00 88.50 395 LEU A O 1
ATOM 3116 N N . ASP A 1 396 ? 4.538 -7.008 -31.150 1.00 86.06 396 ASP A N 1
ATOM 3117 C CA . ASP A 1 396 ? 5.284 -5.933 -31.818 1.00 86.06 396 ASP A CA 1
ATOM 3118 C C . ASP A 1 396 ? 6.406 -5.366 -30.920 1.00 86.06 396 ASP A C 1
ATOM 3120 O O . ASP A 1 396 ? 7.495 -5.029 -31.391 1.00 86.06 396 ASP A O 1
ATOM 3124 N N . ALA A 1 397 ? 6.165 -5.257 -29.607 1.00 86.12 397 ALA A N 1
ATOM 3125 C CA . ALA A 1 397 ? 7.163 -4.798 -28.641 1.00 86.12 397 ALA A CA 1
ATOM 3126 C C . ALA A 1 397 ? 8.291 -5.818 -28.424 1.00 86.12 397 ALA A C 1
ATOM 3128 O O . ALA A 1 397 ? 9.448 -5.424 -28.246 1.00 86.12 397 ALA A O 1
ATOM 3129 N N . GLN A 1 398 ? 7.967 -7.111 -28.456 1.00 88.31 398 GLN A N 1
ATOM 3130 C CA . GLN A 1 398 ? 8.932 -8.203 -28.391 1.00 88.31 398 GLN A CA 1
ATOM 3131 C C . GLN A 1 398 ? 9.851 -8.201 -29.619 1.00 88.31 398 GLN A C 1
ATOM 3133 O O . GLN A 1 398 ? 11.069 -8.308 -29.462 1.00 88.31 398 GLN A O 1
ATOM 3138 N N . ASP A 1 399 ? 9.303 -7.984 -30.814 1.00 87.88 399 ASP A N 1
ATOM 3139 C CA . ASP A 1 399 ? 10.089 -7.833 -32.043 1.00 87.88 399 ASP A CA 1
ATOM 3140 C C . ASP A 1 399 ? 10.956 -6.565 -32.000 1.00 87.88 399 ASP A C 1
ATOM 3142 O O . ASP A 1 399 ? 12.153 -6.592 -32.308 1.00 87.88 399 ASP A O 1
ATOM 3146 N N . ALA A 1 400 ? 10.391 -5.445 -31.538 1.00 85.12 400 ALA A N 1
ATOM 3147 C CA . ALA A 1 400 ? 11.128 -4.195 -31.371 1.00 85.12 400 ALA A CA 1
ATOM 3148 C C . ALA A 1 400 ? 12.289 -4.320 -30.367 1.00 85.12 400 ALA A C 1
ATOM 3150 O O . ALA A 1 400 ? 13.340 -3.704 -30.569 1.00 85.12 400 ALA A O 1
ATOM 3151 N N . MET A 1 401 ? 12.138 -5.134 -29.315 1.00 88.00 401 MET A N 1
ATOM 3152 C CA . MET A 1 401 ? 13.213 -5.436 -28.366 1.00 88.00 401 MET A CA 1
ATOM 3153 C C . MET A 1 401 ? 14.392 -6.128 -29.058 1.00 88.00 401 MET A C 1
ATOM 3155 O O . MET A 1 401 ? 15.540 -5.750 -28.820 1.00 88.00 401 MET A O 1
ATOM 3159 N N . LEU A 1 402 ? 14.133 -7.097 -29.943 1.00 89.19 402 LEU A N 1
ATOM 3160 C CA . LEU A 1 402 ? 15.188 -7.777 -30.704 1.00 89.19 402 LEU A CA 1
ATOM 3161 C C . LEU A 1 402 ? 15.912 -6.814 -31.651 1.00 89.19 402 LEU A C 1
ATOM 3163 O O . LEU A 1 402 ? 17.141 -6.821 -31.722 1.00 89.19 402 LEU A O 1
ATOM 3167 N N . VAL A 1 403 ? 15.171 -5.920 -32.312 1.00 87.75 403 VAL A N 1
ATOM 3168 C CA . VAL A 1 403 ? 15.759 -4.854 -33.140 1.00 87.75 403 VAL A CA 1
ATOM 3169 C C . VAL A 1 403 ? 16.607 -3.896 -32.294 1.00 87.75 403 VAL A C 1
ATOM 3171 O O . VAL A 1 403 ? 17.676 -3.461 -32.727 1.00 87.75 403 VAL A O 1
ATOM 3174 N N . SER A 1 404 ? 16.161 -3.554 -31.080 1.00 87.31 404 SER A N 1
ATOM 3175 C CA . SER A 1 404 ? 16.960 -2.747 -30.152 1.00 87.31 404 SER A CA 1
ATOM 3176 C C . SER A 1 404 ? 18.226 -3.480 -29.705 1.00 87.31 404 SER A C 1
ATOM 3178 O O . SER A 1 404 ? 19.264 -2.833 -29.562 1.00 87.31 404 SER A O 1
ATOM 3180 N N . LEU A 1 405 ? 18.160 -4.796 -29.492 1.00 89.75 405 LEU A N 1
ATOM 3181 C CA . LEU A 1 405 ? 19.314 -5.607 -29.109 1.00 89.75 405 LEU A CA 1
ATOM 3182 C C . LEU A 1 405 ? 20.367 -5.635 -30.211 1.00 89.75 405 LEU A C 1
ATOM 3184 O O . LEU A 1 405 ? 21.544 -5.428 -29.930 1.00 89.75 405 LEU A O 1
ATOM 3188 N N . ASP A 1 406 ? 19.943 -5.829 -31.457 1.00 89.75 406 ASP A N 1
ATOM 3189 C CA . ASP A 1 406 ? 20.836 -5.818 -32.615 1.00 89.75 406 ASP A CA 1
ATOM 3190 C C . ASP A 1 406 ? 21.595 -4.487 -32.731 1.00 89.75 406 ASP A C 1
ATOM 3192 O O . ASP A 1 406 ? 22.827 -4.458 -32.762 1.00 89.75 406 ASP A O 1
ATOM 3196 N N . LYS A 1 407 ? 20.874 -3.361 -32.637 1.00 88.44 407 LYS A N 1
ATOM 3197 C CA . LYS A 1 407 ? 21.482 -2.020 -32.620 1.00 88.44 407 LYS A CA 1
ATOM 3198 C C . LYS A 1 407 ? 22.463 -1.834 -31.461 1.00 88.44 407 LYS A C 1
ATOM 3200 O O . LYS A 1 407 ? 23.516 -1.217 -31.638 1.00 88.44 407 LYS A O 1
ATOM 3205 N N . ALA A 1 408 ? 22.132 -2.345 -30.276 1.00 88.50 408 ALA A N 1
ATOM 3206 C CA . ALA A 1 408 ? 23.002 -2.248 -29.110 1.00 88.50 408 ALA A CA 1
ATOM 3207 C C . ALA A 1 408 ? 24.289 -3.066 -29.288 1.00 88.50 408 ALA A C 1
ATOM 3209 O O . ALA A 1 408 ? 25.367 -2.595 -28.920 1.00 88.50 408 ALA A O 1
ATOM 3210 N N . VAL A 1 409 ? 24.197 -4.259 -29.885 1.00 91.19 409 VAL A N 1
ATOM 3211 C CA . VAL A 1 409 ? 25.353 -5.106 -30.213 1.00 91.19 409 VAL A CA 1
ATOM 3212 C C . VAL A 1 409 ? 26.250 -4.424 -31.242 1.00 91.19 409 VAL A C 1
ATOM 3214 O O . VAL A 1 409 ? 27.461 -4.378 -31.032 1.00 91.19 409 VAL A O 1
ATOM 3217 N N . GLU A 1 410 ? 25.691 -3.825 -32.295 1.00 91.00 410 GLU A N 1
ATOM 3218 C CA . GLU A 1 410 ? 26.471 -3.060 -33.280 1.00 91.00 410 GLU A CA 1
ATOM 3219 C C . GLU A 1 410 ? 27.180 -1.852 -32.656 1.00 91.00 410 GLU A C 1
ATOM 3221 O O . GLU A 1 410 ? 28.377 -1.644 -32.870 1.00 91.00 410 GLU A O 1
ATOM 3226 N N . SER A 1 411 ? 26.496 -1.102 -31.791 1.00 89.94 411 SER A N 1
ATOM 3227 C CA . SER A 1 411 ? 27.134 -0.002 -31.060 1.00 89.94 411 SER A CA 1
ATOM 3228 C C . SER A 1 411 ? 28.249 -0.502 -30.128 1.00 89.94 411 SER A C 1
ATOM 3230 O O . SER A 1 411 ? 29.330 0.088 -30.057 1.00 89.94 411 SER A O 1
ATOM 3232 N N . ALA A 1 412 ? 28.045 -1.628 -29.439 1.00 90.06 412 ALA A N 1
ATOM 3233 C CA . ALA A 1 412 ? 29.068 -2.236 -28.591 1.00 90.06 412 ALA A CA 1
ATOM 3234 C C . ALA A 1 412 ? 30.270 -2.755 -29.401 1.00 90.06 412 ALA A C 1
ATOM 3236 O O . ALA A 1 412 ? 31.413 -2.618 -28.963 1.00 90.06 412 ALA A O 1
ATOM 3237 N N . ARG A 1 413 ? 30.035 -3.296 -30.600 1.00 92.44 413 ARG A N 1
ATOM 3238 C CA . ARG A 1 413 ? 31.061 -3.705 -31.571 1.00 92.44 413 ARG A CA 1
ATOM 3239 C C . ARG A 1 413 ? 31.905 -2.530 -32.044 1.00 92.44 413 ARG A C 1
ATOM 3241 O O . ARG A 1 413 ? 33.131 -2.657 -32.125 1.00 92.44 413 ARG A O 1
ATOM 3248 N N . GLU A 1 414 ? 31.270 -1.407 -32.351 1.00 91.06 414 GLU A N 1
ATOM 3249 C CA . GLU A 1 414 ? 31.949 -0.170 -32.732 1.00 91.06 414 GLU A CA 1
ATOM 3250 C C . GLU A 1 414 ? 32.802 0.361 -31.572 1.00 91.06 414 GLU A C 1
ATOM 3252 O O . GLU A 1 414 ? 34.007 0.568 -31.729 1.00 91.06 414 GLU A O 1
ATOM 3257 N N . ASN A 1 415 ? 32.220 0.468 -30.374 1.00 89.94 415 ASN A N 1
ATOM 3258 C CA . ASN A 1 415 ? 32.930 0.888 -29.164 1.00 89.94 415 ASN A CA 1
ATOM 3259 C C . ASN A 1 415 ? 34.120 -0.025 -28.838 1.00 89.94 415 ASN A C 1
ATOM 3261 O O . ASN A 1 415 ? 35.188 0.453 -28.453 1.00 89.94 415 ASN A O 1
ATOM 3265 N N . TYR A 1 416 ? 33.962 -1.339 -29.019 1.00 89.69 416 TYR A N 1
ATOM 3266 C CA . TYR A 1 416 ? 35.032 -2.305 -28.798 1.00 89.69 416 TYR A CA 1
ATOM 3267 C C . TYR A 1 416 ? 36.185 -2.099 -29.786 1.00 89.69 416 TYR A C 1
ATOM 3269 O O . TYR A 1 416 ? 37.335 -2.025 -29.354 1.00 89.69 416 TYR A O 1
ATOM 3277 N N . ARG A 1 417 ? 35.895 -1.938 -31.088 1.00 88.00 417 ARG A N 1
ATOM 3278 C CA . ARG A 1 417 ? 36.909 -1.646 -32.122 1.00 88.00 417 ARG A CA 1
ATOM 3279 C C . ARG A 1 417 ? 37.628 -0.322 -31.871 1.00 88.00 417 ARG A C 1
ATOM 3281 O O . ARG A 1 417 ? 38.841 -0.249 -32.035 1.00 88.00 417 ARG A O 1
ATOM 3288 N N . ASN A 1 418 ? 36.898 0.694 -31.421 1.00 88.75 418 ASN A N 1
ATOM 3289 C CA . ASN A 1 418 ? 37.443 2.025 -31.149 1.00 88.75 418 ASN A CA 1
ATOM 3290 C C . ASN A 1 418 ? 38.164 2.124 -29.792 1.00 88.75 418 ASN A C 1
ATOM 3292 O O . ASN A 1 418 ? 38.762 3.155 -29.468 1.00 88.75 418 ASN A O 1
ATOM 3296 N N . GLY A 1 419 ? 38.150 1.054 -28.993 1.00 87.56 419 GLY A N 1
ATOM 3297 C CA . GLY A 1 419 ? 38.804 1.006 -27.695 1.00 87.56 419 GLY A CA 1
ATOM 3298 C C . GLY A 1 419 ? 40.310 1.270 -27.780 1.00 87.56 419 GLY A C 1
ATOM 3299 O O . GLY A 1 419 ? 40.989 0.842 -28.715 1.00 87.56 419 GLY A O 1
ATOM 3300 N N . ARG A 1 420 ? 40.861 1.919 -26.740 1.00 86.25 420 ARG A N 1
ATOM 3301 C CA . ARG A 1 420 ? 42.283 2.328 -26.667 1.00 86.25 420 ARG A CA 1
ATOM 3302 C C . ARG A 1 420 ? 43.259 1.189 -26.987 1.00 86.25 420 ARG A C 1
ATOM 3304 O O . ARG A 1 420 ? 44.338 1.445 -27.509 1.00 86.25 420 ARG A O 1
ATOM 3311 N N . ARG A 1 421 ? 42.887 -0.062 -26.685 1.00 84.44 421 ARG A N 1
ATOM 3312 C CA . ARG A 1 421 ? 43.658 -1.276 -27.007 1.00 84.44 421 ARG A CA 1
ATOM 3313 C C . ARG A 1 421 ? 44.037 -1.357 -28.487 1.00 84.44 421 ARG A C 1
ATOM 3315 O O . ARG A 1 421 ? 45.191 -1.639 -28.785 1.00 84.44 421 ARG A O 1
ATOM 3322 N N . PHE A 1 422 ? 43.090 -1.091 -29.379 1.00 87.06 422 PHE A N 1
ATOM 3323 C CA . PHE A 1 422 ? 43.289 -1.223 -30.821 1.00 87.06 422 PHE A CA 1
ATOM 3324 C C . PHE A 1 422 ? 43.736 0.099 -31.452 1.00 87.06 422 PHE A C 1
ATOM 3326 O O . PHE A 1 422 ? 44.557 0.099 -32.361 1.00 87.06 422 PHE A O 1
ATOM 3333 N N . THR A 1 423 ? 43.255 1.234 -30.932 1.00 84.25 423 THR A N 1
ATOM 3334 C CA . THR A 1 423 ? 43.514 2.558 -31.521 1.00 84.25 423 THR A CA 1
ATOM 3335 C C . THR A 1 423 ? 44.788 3.237 -31.014 1.00 84.25 423 THR A C 1
ATOM 3337 O O . THR A 1 423 ? 45.477 3.886 -31.790 1.00 84.25 423 THR A O 1
ATOM 3340 N N . ILE A 1 424 ? 45.128 3.097 -29.728 1.00 82.88 424 ILE A N 1
ATOM 3341 C CA . ILE A 1 424 ? 46.275 3.784 -29.098 1.00 82.88 424 ILE A CA 1
ATOM 3342 C C . ILE A 1 424 ? 47.440 2.826 -28.874 1.00 82.88 424 ILE A C 1
ATOM 3344 O O . ILE A 1 424 ? 48.586 3.175 -29.133 1.00 82.88 424 ILE A O 1
ATOM 3348 N N . TYR A 1 425 ? 47.156 1.617 -28.392 1.00 85.06 425 TYR A N 1
ATOM 3349 C CA . TYR A 1 425 ? 48.189 0.618 -28.110 1.00 85.06 425 TYR A CA 1
ATOM 3350 C C . TYR A 1 425 ? 48.541 -0.246 -29.332 1.00 85.06 425 TYR A C 1
ATOM 3352 O O . TYR A 1 425 ? 49.389 -1.126 -29.219 1.00 85.06 425 TYR A O 1
ATOM 3360 N N . GLY A 1 426 ? 47.903 -0.002 -30.487 1.00 82.75 426 GLY A N 1
ATOM 3361 C CA . GLY A 1 426 ? 48.230 -0.632 -31.770 1.00 82.75 426 GLY A CA 1
ATOM 3362 C C . GLY A 1 426 ? 48.074 -2.153 -31.798 1.00 82.75 426 GLY A C 1
ATOM 3363 O O . GLY A 1 426 ? 48.658 -2.810 -32.657 1.00 82.75 426 GLY A O 1
ATOM 3364 N N . VAL A 1 427 ? 47.326 -2.735 -30.853 1.00 86.75 427 VAL A N 1
ATOM 3365 C CA . VAL A 1 427 ? 47.079 -4.179 -30.837 1.00 86.75 427 VAL A CA 1
ATOM 3366 C C . VAL A 1 427 ? 46.219 -4.525 -32.059 1.00 86.75 427 VAL A C 1
ATOM 3368 O O . VAL A 1 427 ? 45.175 -3.896 -32.231 1.00 86.75 427 VAL A O 1
ATOM 3371 N N . PRO A 1 428 ? 46.601 -5.508 -32.895 1.00 84.88 428 PRO A N 1
ATOM 3372 C CA . PRO A 1 428 ? 45.779 -5.932 -34.023 1.00 84.88 428 PRO A CA 1
ATOM 3373 C C . PRO A 1 428 ? 44.405 -6.419 -33.554 1.00 84.88 428 PRO A C 1
ATOM 3375 O O . PRO A 1 428 ? 44.294 -7.153 -32.568 1.00 84.88 428 PRO A O 1
ATOM 3378 N N . PHE A 1 429 ? 43.352 -6.008 -34.258 1.00 87.44 429 PHE A N 1
ATOM 3379 C CA . PHE A 1 429 ? 42.015 -6.547 -34.039 1.00 87.44 429 PHE A CA 1
ATOM 3380 C C . PHE A 1 429 ? 41.926 -7.937 -34.678 1.00 87.44 429 PHE A C 1
ATOM 3382 O O . PHE A 1 429 ? 42.059 -8.061 -35.891 1.00 87.44 429 PHE A O 1
ATOM 3389 N N . ASP A 1 430 ? 41.713 -8.962 -33.856 1.00 85.00 430 ASP A N 1
ATOM 3390 C CA . ASP A 1 430 ? 41.590 -10.355 -34.303 1.00 85.00 430 ASP A CA 1
ATOM 3391 C C . ASP A 1 430 ? 40.114 -10.754 -34.425 1.00 85.00 430 ASP A C 1
ATOM 3393 O O . ASP A 1 430 ? 39.596 -11.005 -35.511 1.00 85.00 430 ASP A O 1
ATOM 3397 N N . ARG A 1 431 ? 39.387 -10.707 -33.304 1.00 87.81 431 ARG A N 1
ATOM 3398 C CA . ARG A 1 431 ? 37.967 -11.055 -33.251 1.00 87.81 431 ARG A CA 1
ATOM 3399 C C . ARG A 1 431 ? 37.231 -10.344 -32.126 1.00 87.81 431 ARG A C 1
ATOM 3401 O O . ARG A 1 431 ? 37.839 -9.853 -31.170 1.00 87.81 431 ARG A O 1
ATOM 3408 N N . TYR A 1 432 ? 35.906 -10.347 -32.216 1.00 90.25 432 TYR A N 1
ATOM 3409 C CA . TYR A 1 432 ? 35.052 -9.919 -31.118 1.00 90.25 432 TYR A CA 1
ATOM 3410 C C . TYR A 1 432 ? 35.022 -10.953 -29.982 1.00 90.25 432 TYR A C 1
ATOM 3412 O O . TYR A 1 432 ? 35.220 -12.147 -30.213 1.00 90.25 432 TYR A O 1
ATOM 3420 N N . PRO A 1 433 ? 34.756 -10.523 -28.737 1.00 88.31 433 PRO A N 1
ATOM 3421 C CA . PRO A 1 433 ? 34.322 -11.434 -27.686 1.00 88.31 433 PRO A CA 1
ATOM 3422 C C . PRO A 1 433 ? 33.056 -12.189 -28.115 1.00 88.31 433 PRO A C 1
ATOM 3424 O O . PRO A 1 433 ? 32.225 -11.617 -28.812 1.00 88.31 433 PRO A O 1
ATOM 3427 N N . GLN A 1 434 ? 32.869 -13.425 -27.639 1.00 86.62 434 GLN A N 1
ATOM 3428 C CA . GLN A 1 434 ? 31.731 -14.287 -28.017 1.00 86.62 434 GLN A CA 1
ATOM 3429 C C . GLN A 1 434 ? 30.365 -13.587 -27.901 1.00 86.62 434 GLN A C 1
ATOM 3431 O O . GLN A 1 434 ? 29.519 -13.721 -28.779 1.00 86.62 434 GLN A O 1
ATOM 3436 N N . TYR A 1 435 ? 30.180 -12.774 -26.857 1.00 86.38 435 TYR A N 1
ATOM 3437 C CA . TYR A 1 435 ? 28.948 -12.021 -26.593 1.00 86.38 435 TYR A CA 1
ATOM 3438 C C . TYR A 1 435 ? 28.700 -10.841 -27.555 1.00 86.38 435 TYR A C 1
ATOM 3440 O O . TYR A 1 435 ? 27.654 -10.210 -27.496 1.00 86.38 435 TYR A O 1
ATOM 3448 N N . LEU A 1 436 ? 29.651 -10.530 -28.440 1.00 89.88 436 LEU A N 1
ATOM 3449 C CA . LEU A 1 436 ? 29.517 -9.563 -29.534 1.00 89.88 436 LEU A CA 1
ATOM 3450 C C . LEU A 1 436 ? 29.790 -10.207 -30.898 1.00 89.88 436 LEU A C 1
ATOM 3452 O O . LEU A 1 436 ? 29.809 -9.502 -31.896 1.00 89.88 436 LEU A O 1
ATOM 3456 N N . GLU A 1 437 ? 30.053 -11.509 -30.992 1.00 83.75 437 GLU A N 1
ATOM 3457 C CA . GLU A 1 437 ? 30.541 -12.120 -32.236 1.00 83.75 437 GLU A CA 1
ATOM 3458 C C . GLU A 1 437 ? 29.426 -12.334 -33.268 1.00 83.75 437 GLU A C 1
ATOM 3460 O O . GLU A 1 437 ? 29.629 -12.083 -34.454 1.00 83.75 437 GLU A O 1
ATOM 3465 N N . PHE A 1 438 ? 28.210 -12.651 -32.816 1.00 76.19 438 PHE A N 1
ATOM 3466 C CA . PHE A 1 438 ? 27.049 -12.915 -33.676 1.00 76.19 438 PHE A CA 1
ATOM 3467 C C . PHE A 1 438 ? 25.901 -11.941 -33.397 1.00 76.19 438 PHE A C 1
ATOM 3469 O O . PHE A 1 438 ? 25.717 -11.526 -32.254 1.00 76.19 438 PHE A O 1
ATOM 3476 N N . SER A 1 439 ? 25.159 -11.562 -34.446 1.00 67.75 439 SER A N 1
ATOM 3477 C CA . SER A 1 439 ? 23.923 -10.786 -34.285 1.00 67.75 439 SER A CA 1
ATOM 3478 C C . SER A 1 439 ? 22.807 -11.719 -33.794 1.00 67.75 439 SER A C 1
ATOM 3480 O O . SER A 1 439 ? 22.650 -12.808 -34.350 1.00 67.75 439 SER A O 1
ATOM 3482 N N . PRO A 1 440 ? 22.012 -11.304 -32.795 1.00 67.31 440 PRO A N 1
ATOM 3483 C CA . PRO A 1 440 ? 20.901 -12.099 -32.276 1.00 67.31 440 PRO A CA 1
ATOM 3484 C C . PRO A 1 440 ? 19.732 -12.245 -33.264 1.00 67.31 440 PRO A C 1
ATOM 3486 O O . PRO A 1 440 ? 18.939 -13.169 -33.118 1.00 67.31 440 PRO A O 1
ATOM 3489 N N . VAL A 1 441 ? 19.629 -11.371 -34.274 1.00 62.62 441 VAL A N 1
ATOM 3490 C CA . VAL A 1 441 ? 18.557 -11.400 -35.294 1.00 62.62 441 VAL A CA 1
ATOM 3491 C C . VAL A 1 441 ? 18.925 -12.309 -36.476 1.00 62.62 441 VAL A C 1
ATOM 3493 O O . VAL A 1 441 ? 18.059 -12.747 -37.229 1.00 62.62 441 VAL A O 1
ATOM 3496 N N . VAL A 1 442 ? 20.205 -12.671 -36.607 1.00 55.28 442 VAL A N 1
ATOM 3497 C CA . VAL A 1 442 ? 20.711 -13.625 -37.606 1.00 55.28 442 VAL A CA 1
ATOM 3498 C C . VAL A 1 442 ? 20.952 -14.981 -36.940 1.00 55.28 442 VAL A C 1
ATOM 3500 O O . VAL A 1 442 ? 22.042 -15.544 -37.007 1.00 55.28 442 VAL A O 1
ATOM 3503 N N . LEU A 1 443 ? 19.946 -15.519 -36.251 1.00 46.94 443 LEU A N 1
ATOM 3504 C CA . LEU A 1 443 ? 19.942 -16.950 -35.965 1.00 46.94 443 LEU A CA 1
ATOM 3505 C C . LEU A 1 443 ? 19.431 -17.658 -37.228 1.00 46.94 443 LEU A C 1
ATOM 3507 O O . LEU A 1 443 ? 18.317 -17.364 -37.670 1.00 46.94 443 LEU A O 1
ATOM 3511 N N . PRO A 1 444 ? 20.216 -18.558 -37.851 1.00 37.88 444 PRO A N 1
ATOM 3512 C CA . PRO A 1 444 ? 19.681 -19.404 -38.902 1.00 37.88 444 PRO A CA 1
ATOM 3513 C C . PRO A 1 444 ? 18.513 -20.180 -38.299 1.00 37.88 444 PRO A C 1
ATOM 3515 O O . PRO A 1 444 ? 18.655 -20.757 -37.217 1.00 37.88 444 PRO A O 1
ATOM 3518 N N . GLN A 1 445 ? 17.366 -20.191 -38.982 1.00 34.84 445 GLN A N 1
ATOM 3519 C CA . GLN A 1 445 ? 16.332 -21.180 -38.695 1.00 34.84 445 GLN A CA 1
ATOM 3520 C C . GLN A 1 445 ? 17.027 -22.541 -38.658 1.00 34.84 445 GLN A C 1
ATOM 3522 O O . GLN A 1 445 ? 17.714 -22.902 -39.616 1.00 34.84 445 GLN A O 1
ATOM 3527 N N . ALA A 1 446 ? 16.947 -23.218 -37.512 1.00 34.62 446 ALA A N 1
ATOM 3528 C CA . ALA A 1 446 ? 17.550 -24.528 -37.338 1.00 34.62 446 ALA A CA 1
ATOM 3529 C C . ALA A 1 446 ? 17.079 -25.431 -38.488 1.00 34.62 446 ALA A C 1
ATOM 3531 O O . ALA A 1 446 ? 15.875 -25.554 -38.715 1.00 34.62 446 ALA A O 1
ATOM 3532 N N . ALA A 1 447 ? 18.045 -25.957 -39.244 1.00 32.66 447 ALA A N 1
ATOM 3533 C CA . ALA A 1 447 ? 17.821 -26.890 -40.341 1.00 32.66 447 ALA A CA 1
ATOM 3534 C C . ALA A 1 447 ? 17.380 -28.263 -39.827 1.00 32.66 447 ALA A C 1
ATOM 3536 O O . ALA A 1 447 ? 17.874 -28.665 -38.745 1.00 32.66 447 ALA A O 1
#

Sequence (447 aa):
MESAFGGWLIDQAIRAGTVQTYQGIDAEGLHRMDAQYAYTKKCFGWVDKGQGKDLFQLCHVQPLVGRDGSVGLTTPGNLFTGVALLNQKQGNKPVNAWAGASIPASALKRKWSIAEGTTRAQVLQKLSDFLGPELDAYLDELQKMPQRTVRLRLARAVFRHQGDEQFEPLDRRYTEAELQSLKLEELQSLDAKQRGQTTVKAFAVSNCSTDSQLGVLHDELVRFSDILPEGKHRDNCRFMLKVVQVLGIYLVQVNHQQGTARSRFLKTGHNTWSPLVHLYHDQPWRTPPQVLAEDLDGLIYGVYDTKGKVIKPGVIPAAQNALQGLEVDRDYISNRLLKRLSVQTLGPAVVAPDQWSWKASGSNWLSYIDNLYATFEATWQALLEAGMCTETQILDAQDAMLVSLDKAVESARENYRNGRRFTIYGVPFDRYPQYLEFSPVVLPQAA

Radius of gyration: 28.4 Å; chains: 1; bounding box: 78×54×78 Å

pLDDT: mean 85.24, std 12.07, range [32.66, 97.94]